Protein AF-0000000087668102 (afdb_homodimer)

pLDDT: mean 95.26, std 5.33, range [61.94, 98.94]

Structure (mmCIF, N/CA/C/O backbone):
data_AF-0000000087668102-model_v1
#
loop_
_entity.id
_entity.type
_entity.pdbx_description
1 polymer 'Myo-inositol 2-dehydrogenase'
#
loop_
_atom_site.group_PDB
_atom_site.id
_atom_site.type_symbol
_atom_site.label_atom_id
_atom_site.label_alt_id
_atom_site.label_comp_id
_atom_site.label_asym_id
_atom_site.label_entity_id
_atom_site.label_seq_id
_atom_site.pdbx_PDB_ins_code
_atom_site.Cartn_x
_atom_site.Cartn_y
_atom_site.Cartn_z
_atom_site.occupancy
_atom_site.B_iso_or_equiv
_atom_site.auth_seq_id
_atom_site.auth_comp_id
_atom_site.auth_asym_id
_atom_site.auth_atom_id
_atom_site.pdbx_PDB_model_num
ATOM 1 N N . MET A 1 1 ? -11.922 -42.969 -10.93 1 71.31 1 MET A N 1
ATOM 2 C CA . MET A 1 1 ? -11.094 -42.656 -12.102 1 71.31 1 MET A CA 1
ATOM 3 C C . MET A 1 1 ? -9.797 -43.438 -12.062 1 71.31 1 MET A C 1
ATOM 5 O O . MET A 1 1 ? -9.305 -43.812 -10.992 1 71.31 1 MET A O 1
ATOM 9 N N . LYS A 1 2 ? -9.305 -43.875 -13.234 1 85.81 2 LYS A N 1
ATOM 10 C CA . LYS A 1 2 ? -8.047 -44.594 -13.32 1 85.81 2 LYS A CA 1
ATOM 11 C C . LYS A 1 2 ? -6.875 -43.75 -12.852 1 85.81 2 LYS A C 1
ATOM 13 O O . LYS A 1 2 ? -6.961 -42.5 -12.859 1 85.81 2 LYS A O 1
ATOM 18 N N . ALA A 1 3 ? -5.895 -44.438 -12.312 1 94 3 ALA A N 1
ATOM 19 C CA . ALA A 1 3 ? -4.688 -43.719 -11.891 1 94 3 ALA A CA 1
ATOM 20 C C . ALA A 1 3 ? -4.051 -42.969 -13.055 1 94 3 ALA A C 1
ATOM 22 O O . ALA A 1 3 ? -3.902 -43.531 -14.148 1 94 3 ALA A O 1
ATOM 23 N N . LEU A 1 4 ? -3.76 -41.781 -12.836 1 97.88 4 LEU A N 1
ATOM 24 C CA . LEU A 1 4 ? -3.148 -40.969 -13.867 1 97.88 4 LEU A CA 1
ATOM 25 C C . LEU A 1 4 ? -1.654 -41.25 -13.977 1 97.88 4 LEU A C 1
ATOM 27 O O . LEU A 1 4 ? -0.958 -41.312 -12.961 1 97.88 4 LEU A O 1
ATOM 31 N N . GLY A 1 5 ? -1.2 -41.5 -15.188 1 98.75 5 GLY A N 1
ATOM 32 C CA . GLY A 1 5 ? 0.229 -41.531 -15.445 1 98.75 5 GLY A CA 1
ATOM 33 C C . GLY A 1 5 ? 0.84 -40.156 -15.641 1 98.75 5 GLY A C 1
ATOM 34 O O . GLY A 1 5 ? 0.391 -39.375 -16.5 1 98.75 5 GLY A O 1
ATOM 35 N N . ILE A 1 6 ? 1.955 -39.906 -14.914 1 98.88 6 ILE A N 1
ATOM 36 C CA . ILE A 1 6 ? 2.492 -38.531 -14.867 1 98.88 6 ILE A CA 1
ATOM 37 C C . ILE A 1 6 ? 3.828 -38.5 -15.602 1 98.88 6 ILE A C 1
ATOM 39 O O . ILE A 1 6 ? 4.688 -39.344 -15.406 1 98.88 6 ILE A O 1
ATOM 43 N N . GLY A 1 7 ? 3.932 -37.531 -16.453 1 98.88 7 GLY A N 1
ATOM 44 C CA . GLY A 1 7 ? 5.215 -37.094 -16.984 1 98.88 7 GLY A CA 1
ATOM 45 C C . GLY A 1 7 ? 5.66 -35.75 -16.438 1 98.88 7 GLY A C 1
ATOM 46 O O . GLY A 1 7 ? 4.84 -34.844 -16.266 1 98.88 7 GLY A O 1
ATOM 47 N N . LEU A 1 8 ? 6.957 -35.625 -16.109 1 98.88 8 LEU A N 1
ATOM 48 C CA . LEU A 1 8 ? 7.527 -34.375 -15.617 1 98.88 8 LEU A CA 1
ATOM 49 C C . LEU A 1 8 ? 8.703 -33.938 -16.484 1 98.88 8 LEU A C 1
ATOM 51 O O . LEU A 1 8 ? 9.633 -34.688 -16.719 1 98.88 8 LEU A O 1
ATOM 55 N N . ILE A 1 9 ? 8.57 -32.688 -17 1 98.81 9 ILE A N 1
ATOM 56 C CA . ILE A 1 9 ? 9.672 -32.125 -17.766 1 98.81 9 ILE A CA 1
ATOM 57 C C . ILE A 1 9 ? 10.297 -30.984 -16.969 1 98.81 9 ILE A C 1
ATOM 59 O O . ILE A 1 9 ? 9.68 -29.922 -16.781 1 98.81 9 ILE A O 1
ATOM 63 N N . GLY A 1 10 ? 11.547 -31.125 -16.578 1 98 10 GLY A N 1
ATOM 64 C CA . GLY A 1 10 ? 12.242 -30.141 -15.766 1 98 10 GLY A CA 1
ATOM 65 C C . GLY A 1 10 ? 12.164 -30.438 -14.281 1 98 10 GLY A C 1
ATOM 66 O O . GLY A 1 10 ? 11.102 -30.781 -13.766 1 98 10 GLY A O 1
ATOM 67 N N . THR A 1 11 ? 13.344 -30.344 -13.586 1 96.38 11 THR A N 1
ATOM 68 C CA . THR A 1 11 ? 13.383 -30.75 -12.188 1 96.38 11 THR A CA 1
ATOM 69 C C . THR A 1 11 ? 13.977 -29.641 -11.32 1 96.38 11 THR A C 1
ATOM 71 O O . THR A 1 11 ? 14.516 -29.906 -10.25 1 96.38 11 THR A O 1
ATOM 74 N N . GLY A 1 12 ? 13.953 -28.375 -11.828 1 94.69 12 GLY A N 1
ATOM 75 C CA . GLY A 1 12 ? 14.312 -27.266 -10.945 1 94.69 12 GLY A CA 1
ATOM 76 C C . GLY A 1 12 ? 13.406 -27.172 -9.727 1 94.69 12 GLY A C 1
ATOM 77 O O . GLY A 1 12 ? 12.82 -28.156 -9.297 1 94.69 12 GLY A O 1
ATOM 78 N N . TYR A 1 13 ? 13.406 -26.047 -9.156 1 93.5 13 TYR A N 1
ATOM 79 C CA . TYR A 1 13 ? 12.641 -25.828 -7.938 1 93.5 13 TYR A CA 1
ATOM 80 C C . TYR A 1 13 ? 11.18 -26.219 -8.141 1 93.5 13 TYR A C 1
ATOM 82 O O . TYR A 1 13 ? 10.625 -27.016 -7.363 1 93.5 13 TYR A O 1
ATOM 90 N N . MET A 1 14 ? 10.609 -25.688 -9.195 1 95.62 14 MET A N 1
ATOM 91 C CA . MET A 1 14 ? 9.195 -25.969 -9.414 1 95.62 14 MET A CA 1
ATOM 92 C C . MET A 1 14 ? 8.984 -27.422 -9.805 1 95.62 14 MET A C 1
ATOM 94 O O . MET A 1 14 ? 7.949 -28.016 -9.484 1 95.62 14 MET A O 1
ATOM 98 N N . GLY A 1 15 ? 9.922 -27.984 -10.531 1 97.5 15 GLY A N 1
ATOM 99 C CA . GLY A 1 15 ? 9.828 -29.422 -10.805 1 97.5 15 GLY A CA 1
ATOM 100 C C . GLY A 1 15 ? 9.734 -30.266 -9.555 1 97.5 15 GLY A C 1
ATOM 101 O O . GLY A 1 15 ? 8.93 -31.188 -9.484 1 97.5 15 GLY A O 1
ATOM 102 N N . LYS A 1 16 ? 10.562 -29.922 -8.602 1 97.38 16 LYS A N 1
ATOM 103 C CA . LYS A 1 16 ? 10.508 -30.609 -7.312 1 97.38 16 LYS A CA 1
ATOM 104 C C . LYS A 1 16 ? 9.156 -30.406 -6.637 1 97.38 16 LYS A C 1
ATOM 106 O O . LYS A 1 16 ? 8.586 -31.344 -6.074 1 97.38 16 LYS A O 1
ATOM 111 N N . CYS A 1 17 ? 8.664 -29.172 -6.688 1 97.56 17 CYS A N 1
ATOM 112 C CA . CYS A 1 17 ? 7.367 -28.875 -6.086 1 97.56 17 CYS A CA 1
ATOM 113 C C . CYS A 1 17 ? 6.262 -29.719 -6.727 1 97.56 17 CYS A C 1
ATOM 115 O O . CYS A 1 17 ? 5.398 -30.25 -6.027 1 97.56 17 CYS A O 1
ATOM 117 N N . HIS A 1 18 ? 6.289 -29.844 -8.055 1 98.62 18 HIS A N 1
ATOM 118 C CA . HIS A 1 18 ? 5.305 -30.672 -8.742 1 98.62 18 HIS A CA 1
ATOM 119 C C . HIS A 1 18 ? 5.426 -32.125 -8.328 1 98.62 18 HIS A C 1
ATOM 121 O O . HIS A 1 18 ? 4.422 -32.812 -8.07 1 98.62 18 HIS A O 1
ATOM 127 N N . ALA A 1 19 ? 6.656 -32.625 -8.273 1 98.5 19 ALA A N 1
ATOM 128 C CA . ALA A 1 19 ? 6.883 -34 -7.867 1 98.5 19 ALA A CA 1
ATOM 129 C C . ALA A 1 19 ? 6.355 -34.25 -6.461 1 98.5 19 ALA A C 1
ATOM 131 O O . ALA A 1 19 ? 5.707 -35.281 -6.203 1 98.5 19 ALA A O 1
ATOM 132 N N . LEU A 1 20 ? 6.633 -33.312 -5.574 1 97.94 20 LEU A N 1
ATOM 133 C CA . LEU A 1 20 ? 6.125 -33.406 -4.211 1 97.94 20 LEU A CA 1
ATOM 134 C C . LEU A 1 20 ? 4.602 -33.469 -4.195 1 97.94 20 LEU A C 1
ATOM 136 O O . LEU A 1 20 ? 4.016 -34.281 -3.467 1 97.94 20 LEU A O 1
ATOM 140 N N . ALA A 1 21 ? 4.016 -32.688 -4.992 1 98.69 21 ALA A N 1
ATOM 141 C CA . ALA A 1 21 ? 2.557 -32.625 -5.043 1 98.69 21 ALA A CA 1
ATOM 142 C C . ALA A 1 21 ? 1.972 -33.938 -5.547 1 98.69 21 ALA A C 1
ATOM 144 O O . ALA A 1 21 ? 1.044 -34.469 -4.945 1 98.69 21 ALA A O 1
ATOM 145 N N . TRP A 1 22 ? 2.523 -34.5 -6.594 1 98.62 22 TRP A N 1
ATOM 146 C CA . TRP A 1 22 ? 2.041 -35.75 -7.164 1 98.62 22 TRP A CA 1
ATOM 147 C C . TRP A 1 22 ? 2.193 -36.906 -6.172 1 98.62 22 TRP A C 1
ATOM 149 O O . TRP A 1 22 ? 1.332 -37.781 -6.09 1 98.62 22 TRP A O 1
ATOM 159 N N . ASN A 1 23 ? 3.266 -36.875 -5.441 1 98.25 23 ASN A N 1
ATOM 160 C CA . ASN A 1 23 ? 3.525 -37.906 -4.465 1 98.25 23 ASN A CA 1
ATOM 161 C C . ASN A 1 23 ? 2.598 -37.812 -3.258 1 98.25 23 ASN A C 1
ATOM 163 O O . ASN A 1 23 ? 2.248 -38.812 -2.641 1 98.25 23 ASN A O 1
ATOM 167 N N . ALA A 1 24 ? 2.176 -36.594 -3 1 98.31 24 ALA A N 1
ATOM 168 C CA . ALA A 1 24 ? 1.516 -36.375 -1.72 1 98.31 24 ALA A CA 1
ATOM 169 C C . ALA A 1 24 ? -0.001 -36.312 -1.884 1 98.31 24 ALA A C 1
ATOM 171 O O . ALA A 1 24 ? -0.741 -36.5 -0.91 1 98.31 24 ALA A O 1
ATOM 172 N N . VAL A 1 25 ? -0.508 -36.094 -3.074 1 98.5 25 VAL A N 1
ATOM 173 C CA . VAL A 1 25 ? -1.904 -35.75 -3.291 1 98.5 25 VAL A CA 1
ATOM 174 C C . VAL A 1 25 ? -2.816 -36.844 -2.764 1 98.5 25 VAL A C 1
ATOM 176 O O . VAL A 1 25 ? -3.822 -36.562 -2.105 1 98.5 25 VAL A O 1
ATOM 179 N N . LYS A 1 26 ? -2.518 -38.094 -2.971 1 97.94 26 LYS A N 1
ATOM 180 C CA . LYS A 1 26 ? -3.332 -39.188 -2.459 1 97.94 26 LYS A CA 1
ATOM 181 C C . LYS A 1 26 ? -3.301 -39.25 -0.935 1 97.94 26 LYS A C 1
ATOM 183 O O . LYS A 1 26 ? -4.336 -39.438 -0.292 1 97.94 26 LYS A O 1
ATOM 188 N N . THR A 1 27 ? -2.148 -39.094 -0.408 1 97.69 27 THR A N 1
ATOM 189 C CA . THR A 1 27 ? -1.992 -39.156 1.041 1 97.69 27 THR A CA 1
ATOM 190 C C . THR A 1 27 ? -2.805 -38.062 1.717 1 97.69 27 THR A C 1
ATOM 192 O O . THR A 1 27 ? -3.426 -38.281 2.758 1 97.69 27 THR A O 1
ATOM 195 N N . VAL A 1 28 ? -2.859 -36.875 1.182 1 97.62 28 VAL A N 1
ATOM 196 C CA . VAL A 1 28 ? -3.504 -35.719 1.783 1 97.62 28 VAL A CA 1
ATOM 197 C C . VAL A 1 28 ? -5.02 -35.812 1.626 1 97.62 28 VAL A C 1
ATOM 199 O O . VAL A 1 28 ? -5.762 -35.625 2.592 1 97.62 28 VAL A O 1
ATOM 202 N N . PHE A 1 29 ? -5.465 -36.156 0.491 1 97.12 29 PHE A N 1
ATOM 203 C CA . PHE A 1 29 ? -6.895 -36.062 0.217 1 97.12 29 PHE A CA 1
ATOM 204 C C . PHE A 1 29 ? -7.582 -37.406 0.347 1 97.12 29 PHE A C 1
ATOM 206 O O . PHE A 1 29 ? -8.766 -37.469 0.678 1 97.12 29 PHE A O 1
ATOM 213 N N . GLY A 1 30 ? -6.926 -38.5 -0.036 1 94.81 30 GLY A N 1
ATOM 214 C CA . GLY A 1 30 ? -7.418 -39.844 0.181 1 94.81 30 GLY A CA 1
ATOM 215 C C . GLY A 1 30 ? -8.43 -40.281 -0.863 1 94.81 30 GLY A C 1
ATOM 216 O O . GLY A 1 30 ? -8.633 -41.5 -1.066 1 94.81 30 GLY A O 1
ATOM 217 N N . ASP A 1 31 ? -9.07 -39.406 -1.514 1 92.88 31 ASP A N 1
ATOM 218 C CA . ASP A 1 31 ? -10.172 -39.75 -2.398 1 92.88 31 ASP A CA 1
ATOM 219 C C . ASP A 1 31 ? -9.734 -39.75 -3.861 1 92.88 31 ASP A C 1
ATOM 221 O O . ASP A 1 31 ? -10.562 -39.594 -4.762 1 92.88 31 ASP A O 1
ATOM 225 N N . VAL A 1 32 ? -8.43 -39.812 -4.113 1 94.5 32 VAL A N 1
ATOM 226 C CA . VAL A 1 32 ? -7.879 -39.906 -5.461 1 94.5 32 VAL A CA 1
ATOM 227 C C . VAL A 1 32 ? -6.992 -41.156 -5.586 1 94.5 32 VAL A C 1
ATOM 229 O O . VAL A 1 32 ? -6.457 -41.625 -4.586 1 94.5 32 VAL A O 1
ATOM 232 N N . GLU A 1 33 ? -6.949 -41.656 -6.773 1 96.31 33 GLU A N 1
ATOM 233 C CA . GLU A 1 33 ? -5.98 -42.719 -6.992 1 96.31 33 GLU A CA 1
ATOM 234 C C . GLU A 1 33 ? -4.551 -42.188 -6.98 1 96.31 33 GLU A C 1
ATOM 236 O O . GLU A 1 33 ? -4.301 -41.062 -7.418 1 96.31 33 GLU A O 1
ATOM 241 N N . ARG A 1 34 ? -3.73 -42.969 -6.445 1 96.94 34 ARG A N 1
ATOM 242 C CA . ARG A 1 34 ? -2.33 -42.562 -6.445 1 96.94 34 ARG A CA 1
ATOM 243 C C . ARG A 1 34 ? -1.804 -42.406 -7.867 1 96.94 34 ARG A C 1
ATOM 245 O O . ARG A 1 34 ? -1.849 -43.344 -8.664 1 96.94 34 ARG A O 1
ATOM 252 N N . PRO A 1 35 ? -1.347 -41.25 -8.172 1 98.12 35 PRO A N 1
ATOM 253 C CA . PRO A 1 35 ? -0.756 -41.094 -9.5 1 98.12 35 PRO A CA 1
ATOM 254 C C . PRO A 1 35 ? 0.485 -41.938 -9.711 1 98.12 35 PRO A C 1
ATOM 256 O O . PRO A 1 35 ? 1.243 -42.188 -8.773 1 98.12 35 PRO A O 1
ATOM 259 N N . LYS A 1 36 ? 0.627 -42.438 -10.891 1 98.31 36 LYS A N 1
ATOM 260 C CA . LYS A 1 36 ? 1.835 -43.156 -11.25 1 98.31 36 LYS A CA 1
ATOM 261 C C . LYS A 1 36 ? 2.877 -42.25 -11.875 1 98.31 36 LYS A C 1
ATOM 263 O O . LYS A 1 36 ? 2.645 -41.656 -12.938 1 98.31 36 LYS A O 1
ATOM 268 N N . LEU A 1 37 ? 3.99 -42.062 -11.211 1 98.69 37 LEU A N 1
ATOM 269 C CA . LEU A 1 37 ? 5.078 -41.25 -11.758 1 98.69 37 LEU A CA 1
ATOM 270 C C . LEU A 1 37 ? 5.855 -42.031 -12.812 1 98.69 37 LEU A C 1
ATOM 272 O O . LEU A 1 37 ? 6.766 -42.812 -12.477 1 98.69 37 LEU A O 1
ATOM 276 N N . VAL A 1 38 ? 5.543 -41.812 -14.047 1 98.75 38 VAL A N 1
ATOM 277 C CA . VAL A 1 38 ? 5.891 -42.75 -15.133 1 98.75 38 VAL A CA 1
ATOM 278 C C . VAL A 1 38 ? 7.23 -42.344 -15.742 1 98.75 38 VAL A C 1
ATOM 280 O O . VAL A 1 38 ? 8.148 -43.156 -15.828 1 98.75 38 VAL A O 1
ATOM 283 N N . HIS A 1 39 ? 7.293 -41.094 -16.156 1 98.69 39 HIS A N 1
ATOM 284 C CA . HIS A 1 39 ? 8.398 -40.719 -17.016 1 98.69 39 HIS A CA 1
ATOM 285 C C . HIS A 1 39 ? 8.891 -39.312 -16.688 1 98.69 39 HIS A C 1
ATOM 287 O O . HIS A 1 39 ? 8.094 -38.375 -16.609 1 98.69 39 HIS A O 1
ATOM 293 N N . LEU A 1 40 ? 10.242 -39.125 -16.438 1 98.81 40 LEU A N 1
ATOM 294 C CA . LEU A 1 40 ? 10.859 -37.844 -16.141 1 98.81 40 LEU A CA 1
ATOM 295 C C . LEU A 1 40 ? 11.891 -37.469 -17.203 1 98.81 40 LEU A C 1
ATOM 297 O O . LEU A 1 40 ? 12.68 -38.312 -17.625 1 98.81 40 LEU A O 1
ATOM 301 N N . ALA A 1 41 ? 11.781 -36.25 -17.688 1 98.75 41 ALA A N 1
ATOM 302 C CA . ALA A 1 41 ? 12.727 -35.75 -18.688 1 98.75 41 ALA A CA 1
ATOM 303 C C . ALA A 1 41 ? 13.539 -34.594 -18.156 1 98.75 41 ALA A C 1
ATOM 305 O O . ALA A 1 41 ? 13.008 -33.719 -17.469 1 98.75 41 ALA A O 1
ATOM 306 N N . GLU A 1 42 ? 14.82 -34.562 -18.453 1 97.5 42 GLU A N 1
ATOM 307 C CA . GLU A 1 42 ? 15.766 -33.5 -18.156 1 97.5 42 GLU A CA 1
ATOM 308 C C . GLU A 1 42 ? 16.734 -33.281 -19.328 1 97.5 42 GLU A C 1
ATOM 310 O O . GLU A 1 42 ? 16.781 -34.094 -20.25 1 97.5 42 GLU A O 1
ATOM 315 N N . ALA A 1 43 ? 17.438 -32.156 -19.219 1 93.38 43 ALA A N 1
ATOM 316 C CA . ALA A 1 43 ? 18.312 -31.75 -20.312 1 93.38 43 ALA A CA 1
ATOM 317 C C . ALA A 1 43 ? 19.406 -32.781 -20.578 1 93.38 43 ALA A C 1
ATOM 319 O O . ALA A 1 43 ? 19.891 -32.938 -21.703 1 93.38 43 ALA A O 1
ATOM 320 N N . ASN A 1 44 ? 19.828 -33.5 -19.547 1 94.12 44 ASN A N 1
ATOM 321 C CA . ASN A 1 44 ? 20.812 -34.531 -19.766 1 94.12 44 ASN A CA 1
ATOM 322 C C . ASN A 1 44 ? 20.438 -35.812 -19.031 1 94.12 44 ASN A C 1
ATOM 324 O O . ASN A 1 44 ? 19.75 -35.781 -18 1 94.12 44 ASN A O 1
ATOM 328 N N . ALA A 1 45 ? 20.984 -36.969 -19.516 1 96.06 45 ALA A N 1
ATOM 329 C CA . ALA A 1 45 ? 20.547 -38.312 -19.125 1 96.06 45 ALA A CA 1
ATOM 330 C C . ALA A 1 45 ? 20.922 -38.594 -17.672 1 96.06 45 ALA A C 1
ATOM 332 O O . ALA A 1 45 ? 20.141 -39.219 -16.938 1 96.06 45 ALA A O 1
ATOM 333 N N . GLU A 1 46 ? 22.047 -38.125 -17.312 1 97.44 46 GLU A N 1
ATOM 334 C CA . GLU A 1 46 ? 22.5 -38.406 -15.953 1 97.44 46 GLU A CA 1
ATOM 335 C C . GLU A 1 46 ? 21.625 -37.688 -14.93 1 97.44 46 GLU A C 1
ATOM 337 O O . GLU A 1 46 ? 21.203 -38.312 -13.938 1 97.44 46 GLU A O 1
ATOM 342 N N . LEU A 1 47 ? 21.406 -36.438 -15.227 1 97.25 47 LEU A N 1
ATOM 343 C CA . LEU A 1 47 ? 20.547 -35.688 -14.344 1 97.25 47 LEU A CA 1
ATOM 344 C C . LEU A 1 47 ? 19.125 -36.25 -14.32 1 97.25 47 LEU A C 1
ATOM 346 O O . LEU A 1 47 ? 18.5 -36.344 -13.258 1 97.25 47 LEU A O 1
ATOM 350 N N . ALA A 1 48 ? 18.625 -36.656 -15.438 1 98.12 48 ALA A N 1
ATOM 351 C CA . ALA A 1 48 ? 17.297 -37.25 -15.531 1 98.12 48 ALA A CA 1
ATOM 352 C C . ALA A 1 48 ? 17.188 -38.5 -14.656 1 98.12 48 ALA A C 1
ATOM 354 O O . ALA A 1 48 ? 16.219 -38.656 -13.914 1 98.12 48 ALA A O 1
ATOM 355 N N . GLN A 1 49 ? 18.188 -39.312 -14.734 1 98.06 49 GLN A N 1
ATOM 356 C CA . GLN A 1 49 ? 18.188 -40.562 -13.961 1 98.06 49 GLN A CA 1
ATOM 357 C C . GLN A 1 49 ? 18.234 -40.281 -12.461 1 98.06 49 GLN A C 1
ATOM 359 O O . GLN A 1 49 ? 17.516 -40.875 -11.68 1 98.06 49 GLN A O 1
ATOM 364 N N . SER A 1 50 ? 19.094 -39.406 -12.117 1 98.19 50 SER A N 1
ATOM 365 C CA . SER A 1 50 ? 19.25 -39.062 -10.711 1 98.19 50 SER A CA 1
ATOM 366 C C . SER A 1 50 ? 17.938 -38.5 -10.141 1 98.19 50 SER A C 1
ATOM 368 O O . SER A 1 50 ? 17.484 -38.906 -9.078 1 98.19 50 SER A O 1
ATOM 370 N N . ARG A 1 51 ? 17.359 -37.531 -10.867 1 98.25 51 ARG A N 1
ATOM 371 C CA . ARG A 1 51 ? 16.141 -36.875 -10.391 1 98.25 51 ARG A CA 1
ATOM 372 C C . ARG A 1 51 ? 14.961 -37.844 -10.406 1 98.25 51 ARG A C 1
ATOM 374 O O . ARG A 1 51 ? 14.094 -37.781 -9.539 1 98.25 51 ARG A O 1
ATOM 381 N N . ALA A 1 52 ? 14.914 -38.688 -11.398 1 98.44 52 ALA A N 1
ATOM 382 C CA . ALA A 1 52 ? 13.859 -39.688 -11.438 1 98.44 52 ALA A CA 1
ATOM 383 C C . ALA A 1 52 ? 13.898 -40.594 -10.195 1 98.44 52 ALA A C 1
ATOM 385 O O . ALA A 1 52 ? 12.852 -40.875 -9.609 1 98.44 52 ALA A O 1
ATOM 386 N N . SER A 1 53 ? 15.07 -41 -9.867 1 98.19 53 SER A N 1
ATOM 387 C CA . SER A 1 53 ? 15.242 -41.812 -8.664 1 98.19 53 SER A CA 1
ATOM 388 C C . SER A 1 53 ? 14.812 -41.031 -7.414 1 98.19 53 SER A C 1
ATOM 390 O O . SER A 1 53 ? 14.086 -41.562 -6.57 1 98.19 53 SER A O 1
ATOM 392 N N . GLU A 1 54 ? 15.227 -39.812 -7.324 1 98 54 GLU A N 1
ATOM 393 C CA . GLU A 1 54 ? 14.914 -38.969 -6.168 1 98 54 GLU A CA 1
ATOM 394 C C . GLU A 1 54 ? 13.406 -38.75 -6.043 1 98 54 GLU A C 1
ATOM 396 O O . GLU A 1 54 ? 12.867 -38.75 -4.938 1 98 54 GLU A O 1
ATOM 401 N N . PHE A 1 55 ? 12.781 -38.5 -7.203 1 98.25 55 PHE A N 1
ATOM 402 C CA . PHE A 1 55 ? 11.391 -38.062 -7.191 1 98.25 55 PHE A CA 1
ATOM 403 C C . PHE A 1 55 ? 10.453 -39.25 -7.273 1 98.25 55 PHE A C 1
ATOM 405 O O . PHE A 1 55 ? 9.258 -39.125 -7 1 98.25 55 PHE A O 1
ATOM 412 N N . GLY A 1 56 ? 10.914 -40.438 -7.664 1 98.06 56 GLY A N 1
ATOM 413 C CA . GLY A 1 56 ? 10.117 -41.656 -7.684 1 98.06 56 GLY A CA 1
ATOM 414 C C . GLY A 1 56 ? 9.492 -41.938 -9.039 1 98.06 56 GLY A C 1
ATOM 415 O O . GLY A 1 56 ? 8.43 -42.562 -9.117 1 98.06 56 GLY A O 1
ATOM 416 N N . PHE A 1 57 ? 10.18 -41.5 -10.125 1 98.75 57 PHE A N 1
ATOM 417 C CA . PHE A 1 57 ? 9.672 -41.781 -11.461 1 98.75 57 PHE A CA 1
ATOM 418 C C . PHE A 1 57 ? 10.219 -43.125 -11.984 1 98.75 57 PHE A C 1
ATOM 420 O O . PHE A 1 57 ? 11.359 -43.469 -11.695 1 98.75 57 PHE A O 1
ATOM 427 N N . GLU A 1 58 ? 9.469 -43.812 -12.797 1 98.44 58 GLU A N 1
ATOM 428 C CA . GLU A 1 58 ? 9.805 -45.156 -13.289 1 98.44 58 GLU A CA 1
ATOM 429 C C . GLU A 1 58 ? 10.844 -45.094 -14.406 1 98.44 58 GLU A C 1
ATOM 431 O O . GLU A 1 58 ? 11.672 -46 -14.539 1 98.44 58 GLU A O 1
ATOM 436 N N . LYS A 1 59 ? 10.688 -44.094 -15.258 1 98.5 59 LYS A N 1
ATOM 437 C CA . LYS A 1 59 ? 11.555 -43.906 -16.422 1 98.5 59 LYS A CA 1
ATOM 438 C C . LYS A 1 59 ? 12.195 -42.531 -16.438 1 98.5 59 LYS A C 1
ATOM 440 O O . LYS A 1 59 ? 11.656 -41.594 -15.852 1 98.5 59 LYS A O 1
ATOM 445 N N . ALA A 1 60 ? 13.344 -42.5 -17.047 1 98.56 60 ALA A N 1
ATOM 446 C CA . ALA A 1 60 ? 14.07 -41.25 -17.219 1 98.56 60 ALA A CA 1
ATOM 447 C C . ALA A 1 60 ? 14.586 -41.094 -18.641 1 98.56 60 ALA A C 1
ATOM 449 O O . ALA A 1 60 ? 14.969 -42.094 -19.281 1 98.56 60 ALA A O 1
ATOM 450 N N . THR A 1 61 ? 14.578 -39.906 -19.141 1 98.5 61 THR A N 1
ATOM 451 C CA . THR A 1 61 ? 15.062 -39.656 -20.5 1 98.5 61 THR A CA 1
ATOM 452 C C . THR A 1 61 ? 15.656 -38.281 -20.625 1 98.5 61 THR A C 1
ATOM 454 O O . THR A 1 61 ? 15.359 -37.375 -19.828 1 98.5 61 THR A O 1
ATOM 457 N N . SER A 1 62 ? 16.516 -38.094 -21.562 1 98.12 62 SER A N 1
ATOM 458 C CA . SER A 1 62 ? 17.047 -36.781 -21.891 1 98.12 62 SER A CA 1
ATOM 459 C C . SER A 1 62 ? 16.312 -36.156 -23.062 1 98.12 62 SER A C 1
ATOM 461 O O . SER A 1 62 ? 16.688 -35.094 -23.547 1 98.12 62 SER A O 1
ATOM 463 N N . ASP A 1 63 ? 15.305 -36.844 -23.516 1 98.06 63 ASP A N 1
ATOM 464 C CA . ASP A 1 63 ? 14.477 -36.375 -24.625 1 98.06 63 ASP A CA 1
ATOM 465 C C . ASP A 1 63 ? 13.008 -36.312 -24.234 1 98.06 63 ASP A C 1
ATOM 467 O O . ASP A 1 63 ? 12.312 -37.344 -24.25 1 98.06 63 ASP A O 1
ATOM 471 N N . TRP A 1 64 ? 12.578 -35.062 -23.984 1 98.44 64 TRP A N 1
ATOM 472 C CA . TRP A 1 64 ? 11.219 -34.875 -23.484 1 98.44 64 TRP A CA 1
ATOM 473 C C . TRP A 1 64 ? 10.195 -35.375 -24.5 1 98.44 64 TRP A C 1
ATOM 475 O O . TRP A 1 64 ? 9.055 -35.688 -24.141 1 98.44 64 TRP A O 1
ATOM 485 N N . ARG A 1 65 ? 10.5 -35.5 -25.766 1 98.56 65 ARG A N 1
ATOM 486 C CA . ARG A 1 65 ? 9.578 -36.031 -26.781 1 98.56 65 ARG A CA 1
ATOM 487 C C . ARG A 1 65 ? 9.25 -37.5 -26.516 1 98.56 65 ARG A C 1
ATOM 489 O O . ARG A 1 65 ? 8.133 -37.938 -26.797 1 98.56 65 ARG A O 1
ATOM 496 N N . GLN A 1 66 ? 10.227 -38.156 -26.016 1 98.5 66 GLN A N 1
ATOM 497 C CA . GLN A 1 66 ? 9.992 -39.562 -25.641 1 98.5 66 GLN A CA 1
ATOM 498 C C . GLN A 1 66 ? 8.977 -39.656 -24.516 1 98.5 66 GLN A C 1
ATOM 500 O O . GLN A 1 66 ? 8.141 -40.562 -24.5 1 98.5 66 GLN A O 1
ATOM 505 N N . LEU A 1 67 ? 9.117 -38.781 -23.578 1 98.56 67 LEU A N 1
ATOM 506 C CA . LEU A 1 67 ? 8.156 -38.719 -22.469 1 98.56 67 LEU A CA 1
ATOM 507 C C . LEU A 1 67 ? 6.75 -38.469 -23 1 98.56 67 LEU A C 1
ATOM 509 O O . LEU A 1 67 ? 5.793 -39.125 -22.578 1 98.56 67 LEU A O 1
ATOM 513 N N . ILE A 1 68 ? 6.543 -37.562 -23.922 1 98.69 68 ILE A N 1
ATOM 514 C CA . ILE A 1 68 ? 5.242 -37.188 -24.469 1 98.69 68 ILE A CA 1
ATOM 515 C C . ILE A 1 68 ? 4.664 -38.344 -25.266 1 98.69 68 ILE A C 1
ATOM 517 O O . ILE A 1 68 ? 3.457 -38.594 -25.234 1 98.69 68 ILE A O 1
ATOM 521 N N . ALA A 1 69 ? 5.539 -39.125 -25.906 1 98.38 69 ALA A N 1
ATOM 522 C CA . ALA A 1 69 ? 5.105 -40.219 -26.75 1 98.38 69 ALA A CA 1
ATOM 523 C C . ALA A 1 69 ? 4.75 -41.438 -25.906 1 98.38 69 ALA A C 1
ATOM 525 O O . ALA A 1 69 ? 4.148 -42.406 -26.406 1 98.38 69 ALA A O 1
ATOM 526 N N . ASP A 1 70 ? 5.156 -41.438 -24.672 1 98.5 70 ASP A N 1
ATOM 527 C CA . ASP A 1 70 ? 4.914 -42.562 -23.797 1 98.5 70 ASP A CA 1
ATOM 528 C C . ASP A 1 70 ? 3.418 -42.781 -23.562 1 98.5 70 ASP A C 1
ATOM 530 O O . ASP A 1 70 ? 2.744 -41.906 -23.016 1 98.5 70 ASP A O 1
ATOM 534 N N . PRO A 1 71 ? 2.863 -43.938 -23.922 1 98 71 PRO A N 1
ATOM 535 C CA . PRO A 1 71 ? 1.42 -44.156 -23.812 1 98 71 PRO A CA 1
ATOM 536 C C . PRO A 1 71 ? 0.944 -44.25 -22.359 1 98 71 PRO A C 1
ATOM 538 O O . PRO A 1 71 ? -0.255 -44.125 -22.094 1 98 71 PRO A O 1
ATOM 541 N N . ASP A 1 72 ? 1.887 -44.406 -21.422 1 98.19 72 ASP A N 1
ATOM 542 C CA . ASP A 1 72 ? 1.51 -44.531 -20.016 1 98.19 72 ASP A CA 1
ATOM 543 C C . ASP A 1 72 ? 1.395 -43.156 -19.344 1 98.19 72 ASP A C 1
ATOM 545 O O . ASP A 1 72 ? 0.978 -43.062 -18.188 1 98.19 72 ASP A O 1
ATOM 549 N N . VAL A 1 73 ? 1.733 -42.094 -20.094 1 98.75 73 VAL A N 1
ATOM 550 C CA . VAL A 1 73 ? 1.646 -40.75 -19.578 1 98.75 73 VAL A CA 1
ATOM 551 C C . VAL A 1 73 ? 0.305 -40.125 -19.953 1 98.75 73 VAL A C 1
ATOM 553 O O . VAL A 1 73 ? -0.054 -40.094 -21.141 1 98.75 73 VAL A O 1
ATOM 556 N N . ASP A 1 74 ? -0.405 -39.656 -18.922 1 98.62 74 ASP A N 1
ATOM 557 C CA . ASP A 1 74 ? -1.688 -38.969 -19.141 1 98.62 74 ASP A CA 1
ATOM 558 C C . ASP A 1 74 ? -1.56 -37.469 -18.984 1 98.62 74 ASP A C 1
ATOM 560 O O . ASP A 1 74 ? -2.301 -36.719 -19.609 1 98.62 74 ASP A O 1
ATOM 564 N N . VAL A 1 75 ? -0.729 -37.031 -18.078 1 98.81 75 VAL A N 1
ATOM 565 C CA . VAL A 1 75 ? -0.544 -35.625 -17.734 1 98.81 75 VAL A CA 1
ATOM 566 C C . VAL A 1 75 ? 0.934 -35.281 -17.844 1 98.81 75 VAL A C 1
ATOM 568 O O . VAL A 1 75 ? 1.802 -36 -17.375 1 98.81 75 VAL A O 1
ATOM 571 N N . VAL A 1 76 ? 1.207 -34.156 -18.438 1 98.94 76 VAL A N 1
ATOM 572 C CA . VAL A 1 76 ? 2.578 -33.656 -18.516 1 98.94 76 VAL A CA 1
ATOM 573 C C . VAL A 1 76 ? 2.725 -32.375 -17.672 1 98.94 76 VAL A C 1
ATOM 575 O O . VAL A 1 76 ? 2.055 -31.391 -17.938 1 98.94 76 VAL A O 1
ATOM 578 N N . SER A 1 77 ? 3.57 -32.469 -16.641 1 98.75 77 SER A N 1
ATOM 579 C CA . SER A 1 77 ? 4.027 -31.312 -15.891 1 98.75 77 SER A CA 1
ATOM 580 C C . SER A 1 77 ? 5.184 -30.609 -16.609 1 98.75 77 SER A C 1
ATOM 582 O O . SER A 1 77 ? 6.25 -31.203 -16.797 1 98.75 77 SER A O 1
ATOM 584 N N . VAL A 1 78 ? 4.926 -29.375 -16.953 1 98.75 78 VAL A N 1
ATOM 585 C CA . VAL A 1 78 ? 5.961 -28.594 -17.625 1 98.75 78 VAL A CA 1
ATOM 586 C C . VAL A 1 78 ? 6.5 -27.531 -16.656 1 98.75 78 VAL A C 1
ATOM 588 O O . VAL A 1 78 ? 5.832 -26.531 -16.375 1 98.75 78 VAL A O 1
ATOM 591 N N . THR A 1 79 ? 7.758 -27.719 -16.156 1 98 79 THR A N 1
ATOM 592 C CA . THR A 1 79 ? 8.359 -26.828 -15.172 1 98 79 THR A CA 1
ATOM 593 C C . THR A 1 79 ? 9.719 -26.328 -15.656 1 98 79 THR A C 1
ATOM 595 O O . THR A 1 79 ? 10.633 -26.125 -14.852 1 98 79 THR A O 1
ATOM 598 N N . THR A 1 80 ? 9.891 -26.234 -16.969 1 95.94 80 THR A N 1
ATOM 599 C CA . THR A 1 80 ? 11.117 -25.781 -17.609 1 95.94 80 THR A CA 1
ATOM 600 C C . THR A 1 80 ? 11.195 -24.25 -17.625 1 95.94 80 THR A C 1
ATOM 602 O O . THR A 1 80 ? 10.242 -23.578 -17.219 1 95.94 80 THR A O 1
ATOM 605 N N . PRO A 1 81 ? 12.367 -23.719 -17.984 1 90.88 81 PRO A N 1
ATOM 606 C CA . PRO A 1 81 ? 12.406 -22.266 -18.219 1 90.88 81 PRO A CA 1
ATOM 607 C C . PRO A 1 81 ? 11.336 -21.812 -19.203 1 90.88 81 PRO A C 1
ATOM 609 O O . PRO A 1 81 ? 10.914 -22.578 -20.078 1 90.88 81 PRO A O 1
ATOM 612 N N . ASN A 1 82 ? 10.992 -20.594 -19.141 1 88.81 82 ASN A N 1
ATOM 613 C CA . ASN A 1 82 ? 9.82 -20.016 -19.797 1 88.81 82 ASN A CA 1
ATOM 614 C C . ASN A 1 82 ? 9.891 -20.203 -21.312 1 88.81 82 ASN A C 1
ATOM 616 O O . ASN A 1 82 ? 8.867 -20.422 -21.969 1 88.81 82 ASN A O 1
ATOM 620 N N . GLN A 1 83 ? 11.062 -20.125 -21.812 1 89.62 83 GLN A N 1
ATOM 621 C CA . GLN A 1 83 ? 11.227 -20.125 -23.266 1 89.62 83 GLN A CA 1
ATOM 622 C C . GLN A 1 83 ? 10.812 -21.469 -23.859 1 89.62 83 GLN A C 1
ATOM 624 O O . GLN A 1 83 ? 10.539 -21.562 -25.062 1 89.62 83 GLN A O 1
ATOM 629 N N . PHE A 1 84 ? 10.68 -22.547 -23.031 1 94.81 84 PHE A N 1
ATOM 630 C CA . PHE A 1 84 ? 10.406 -23.891 -23.547 1 94.81 84 PHE A CA 1
ATOM 631 C C . PHE A 1 84 ? 8.945 -24.266 -23.328 1 94.81 84 PHE A C 1
ATOM 633 O O . PHE A 1 84 ? 8.484 -25.297 -23.797 1 94.81 84 PHE A O 1
ATOM 640 N N . HIS A 1 85 ? 8.203 -23.453 -22.625 1 96.94 85 HIS A N 1
ATOM 641 C CA . HIS A 1 85 ? 6.836 -23.766 -22.234 1 96.94 85 HIS A CA 1
ATOM 642 C C . HIS A 1 85 ? 5.965 -24.062 -23.453 1 96.94 85 HIS A C 1
ATOM 644 O O . HIS A 1 85 ? 5.309 -25.109 -23.516 1 96.94 85 HIS A O 1
ATOM 650 N N . ALA A 1 86 ? 6.023 -23.172 -24.391 1 97.56 86 ALA A N 1
ATOM 651 C CA . ALA A 1 86 ? 5.098 -23.25 -25.531 1 97.56 86 ALA A CA 1
ATOM 652 C C . ALA A 1 86 ? 5.312 -24.531 -26.328 1 97.56 86 ALA A C 1
ATOM 654 O O . ALA A 1 86 ? 4.371 -25.297 -26.547 1 97.56 86 ALA A O 1
ATOM 655 N N . GLU A 1 87 ? 6.543 -24.75 -26.656 1 98.06 87 GLU A N 1
ATOM 656 C CA . GLU A 1 87 ? 6.863 -25.922 -27.469 1 98.06 87 GLU A CA 1
ATOM 657 C C . GLU A 1 87 ? 6.441 -27.219 -26.781 1 98.06 87 GLU A C 1
ATOM 659 O O . GLU A 1 87 ? 5.805 -28.078 -27.391 1 98.06 87 GLU A O 1
ATOM 664 N N . MET A 1 88 ? 6.707 -27.328 -25.594 1 98.62 88 MET A N 1
ATOM 665 C CA . MET A 1 88 ? 6.488 -28.562 -24.844 1 98.62 88 MET A CA 1
ATOM 666 C C . MET A 1 88 ? 5.008 -28.75 -24.516 1 98.62 88 MET A C 1
ATOM 668 O O . MET A 1 88 ? 4.469 -29.844 -24.672 1 98.62 88 MET A O 1
ATOM 672 N N . ALA A 1 89 ? 4.379 -27.703 -24.062 1 98.81 89 ALA A N 1
ATOM 673 C CA . ALA A 1 89 ? 2.955 -27.781 -23.734 1 98.81 89 ALA A CA 1
ATOM 674 C C . ALA A 1 89 ? 2.133 -28.109 -24.984 1 98.81 89 ALA A C 1
ATOM 676 O O . ALA A 1 89 ? 1.23 -28.953 -24.922 1 98.81 89 ALA A O 1
ATOM 677 N N . ILE A 1 90 ? 2.428 -27.469 -26.109 1 98.69 90 ILE A N 1
ATOM 678 C CA . ILE A 1 90 ? 1.702 -27.688 -27.344 1 98.69 90 ILE A CA 1
ATOM 679 C C . ILE A 1 90 ? 1.904 -29.141 -27.797 1 98.69 90 ILE A C 1
ATOM 681 O O . ILE A 1 90 ? 0.944 -29.828 -28.172 1 98.69 90 ILE A O 1
ATOM 685 N N . ALA A 1 91 ? 3.156 -29.594 -27.734 1 98.81 91 ALA A N 1
ATOM 686 C CA . ALA A 1 91 ? 3.457 -30.969 -28.125 1 98.81 91 ALA A CA 1
ATOM 687 C C . ALA A 1 91 ? 2.67 -31.953 -27.266 1 98.81 91 ALA A C 1
ATOM 689 O O . ALA A 1 91 ? 2.135 -32.938 -27.781 1 98.81 91 ALA A O 1
ATOM 690 N N . ALA A 1 92 ? 2.633 -31.734 -25.984 1 98.88 92 ALA A N 1
ATOM 691 C CA . ALA A 1 92 ? 1.903 -32.594 -25.078 1 98.88 92 ALA A CA 1
ATOM 692 C C . ALA A 1 92 ? 0.412 -32.625 -25.391 1 98.88 92 ALA A C 1
ATOM 694 O O . ALA A 1 92 ? -0.206 -33.688 -25.469 1 98.88 92 ALA A O 1
ATOM 695 N N . LEU A 1 93 ? -0.155 -31.484 -25.594 1 98.81 93 LEU A N 1
ATOM 696 C CA . LEU A 1 93 ? -1.575 -31.359 -25.906 1 98.81 93 LEU A CA 1
ATOM 697 C C . LEU A 1 93 ? -1.908 -32.031 -27.234 1 98.81 93 LEU A C 1
ATOM 699 O O . LEU A 1 93 ? -2.908 -32.75 -27.344 1 98.81 93 LEU A O 1
ATOM 703 N N . ASP A 1 94 ? -1.055 -31.812 -28.188 1 98.56 94 ASP A N 1
ATOM 704 C CA . ASP A 1 94 ? -1.249 -32.438 -29.5 1 98.56 94 ASP A CA 1
ATOM 705 C C . ASP A 1 94 ? -1.222 -33.938 -29.406 1 98.56 94 ASP A C 1
ATOM 707 O O . ASP A 1 94 ? -1.875 -34.625 -30.203 1 98.56 94 ASP A O 1
ATOM 711 N N . ALA A 1 95 ? -0.485 -34.406 -28.469 1 98.69 95 ALA A N 1
ATOM 712 C CA . ALA A 1 95 ? -0.361 -35.875 -28.266 1 98.69 95 ALA A CA 1
ATOM 713 C C . ALA A 1 95 ? -1.506 -36.406 -27.406 1 98.69 95 ALA A C 1
ATOM 715 O O . ALA A 1 95 ? -1.522 -37.562 -27.047 1 98.69 95 ALA A O 1
ATOM 716 N N . GLY A 1 96 ? -2.416 -35.562 -27.047 1 98.31 96 GLY A N 1
ATOM 717 C CA . GLY A 1 96 ? -3.598 -35.969 -26.312 1 98.31 96 GLY A CA 1
ATOM 718 C C . GLY A 1 96 ? -3.355 -36.062 -24.812 1 98.31 96 GLY A C 1
ATOM 719 O O . GLY A 1 96 ? -4.016 -36.812 -24.125 1 98.31 96 GLY A O 1
ATOM 720 N N . LYS A 1 97 ? -2.363 -35.344 -24.312 1 98.81 97 LYS A N 1
ATOM 721 C CA . LYS A 1 97 ? -2.064 -35.312 -22.875 1 98.81 97 LYS A CA 1
ATOM 722 C C . LYS A 1 97 ? -2.643 -34.094 -22.203 1 98.81 97 LYS A C 1
ATOM 724 O O . LYS A 1 97 ? -2.77 -33.031 -22.812 1 98.81 97 LYS A O 1
ATOM 729 N N . HIS A 1 98 ? -3.086 -34.219 -20.922 1 98.81 98 HIS A N 1
ATOM 730 C CA . HIS A 1 98 ? -3.34 -33.031 -20.094 1 98.81 98 HIS A CA 1
ATOM 731 C C . HIS A 1 98 ? -2.043 -32.312 -19.734 1 98.81 98 HIS A C 1
ATOM 733 O O . HIS A 1 98 ? -0.967 -32.938 -19.766 1 98.81 98 HIS A O 1
ATOM 739 N N . VAL A 1 99 ? -2.18 -31.016 -19.406 1 98.88 99 VAL A N 1
ATOM 740 C CA . VAL A 1 99 ? -0.962 -30.234 -19.172 1 98.88 99 VAL A CA 1
ATOM 741 C C . VAL A 1 99 ? -1.11 -29.422 -17.891 1 98.88 99 VAL A C 1
ATOM 743 O O . VAL A 1 99 ? -2.141 -28.781 -17.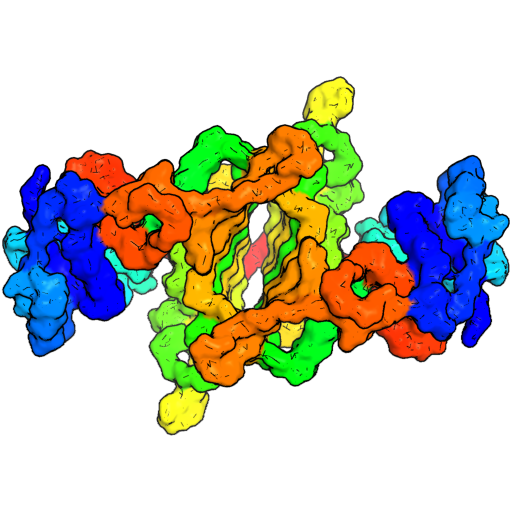656 1 98.88 99 VAL A O 1
ATOM 746 N N . TRP A 1 100 ? -0.144 -29.5 -17 1 98.81 100 TRP A N 1
ATOM 747 C CA . TRP A 1 100 ? 0.126 -28.609 -15.891 1 98.81 100 TRP A CA 1
ATOM 748 C C . TRP A 1 100 ? 1.413 -27.812 -16.125 1 98.81 100 TRP A C 1
ATOM 750 O O . TRP A 1 100 ? 2.51 -28.328 -15.891 1 98.81 100 TRP A O 1
ATOM 760 N N . CYS A 1 101 ? 1.253 -26.594 -16.609 1 98.56 101 CYS A N 1
ATOM 761 C CA . CYS A 1 101 ? 2.395 -25.781 -17 1 98.56 101 CYS A CA 1
ATOM 762 C C . CYS A 1 101 ? 2.629 -24.656 -16 1 98.56 101 CYS A C 1
ATOM 764 O O . CYS A 1 101 ? 1.694 -23.938 -15.633 1 98.56 101 CYS A O 1
ATOM 766 N N . GLU A 1 102 ? 3.816 -24.453 -15.562 1 96.31 102 GLU A N 1
ATOM 767 C CA . GLU A 1 102 ? 4.137 -23.375 -14.625 1 96.31 102 GLU A CA 1
ATOM 768 C C . GLU A 1 102 ? 4.012 -22 -15.289 1 96.31 102 GLU A C 1
ATOM 770 O O . GLU A 1 102 ? 4.031 -21.906 -16.516 1 96.31 102 GLU A O 1
ATOM 775 N N . LYS A 1 103 ? 3.809 -21.047 -14.484 1 92.38 103 LYS A N 1
ATOM 776 C CA . LYS A 1 103 ? 3.744 -19.656 -14.938 1 92.38 103 LYS A CA 1
ATOM 777 C C . LYS A 1 103 ? 5.141 -19.109 -15.219 1 92.38 103 LYS A C 1
ATOM 779 O O . LYS A 1 103 ? 6.129 -19.594 -14.664 1 92.38 103 LYS A O 1
ATOM 784 N N . PRO A 1 104 ? 5.355 -18.109 -15.984 1 89.5 104 PRO A N 1
ATOM 785 C CA . PRO A 1 104 ? 4.309 -17.562 -16.859 1 89.5 104 PRO A CA 1
ATOM 786 C C . PRO A 1 104 ? 4 -18.469 -18.047 1 89.5 104 PRO A C 1
ATOM 788 O O . PRO A 1 104 ? 4.703 -19.453 -18.281 1 89.5 104 PRO A O 1
ATOM 791 N N . MET A 1 105 ? 2.914 -18.172 -18.797 1 90.94 105 MET A N 1
ATOM 792 C CA . MET A 1 105 ? 2.469 -19.016 -19.906 1 90.94 105 MET A CA 1
ATOM 793 C C . MET A 1 105 ? 3.551 -19.125 -20.969 1 90.94 105 MET A C 1
ATOM 795 O O . MET A 1 105 ? 4.051 -20.219 -21.234 1 90.94 105 MET A O 1
ATOM 799 N N . ALA A 1 106 ? 3.938 -18.062 -21.578 1 89.56 106 ALA A N 1
ATOM 800 C CA . ALA A 1 106 ? 5.004 -17.953 -22.578 1 89.56 106 ALA A CA 1
ATOM 801 C C . ALA A 1 106 ? 5.59 -16.547 -22.609 1 89.56 106 ALA A C 1
ATOM 803 O O . ALA A 1 106 ? 4.918 -15.578 -22.234 1 89.56 106 ALA A O 1
ATOM 804 N N . PRO A 1 107 ? 6.891 -16.453 -23.016 1 83.5 107 PRO A N 1
ATOM 805 C CA . PRO A 1 107 ? 7.484 -15.117 -23.094 1 83.5 107 PRO A CA 1
ATOM 806 C C . PRO A 1 107 ? 6.816 -14.242 -24.156 1 83.5 107 PRO A C 1
ATOM 808 O O . PRO A 1 107 ? 6.637 -13.039 -23.938 1 83.5 107 PRO A O 1
ATOM 811 N N . ALA A 1 108 ? 6.496 -14.828 -25.203 1 86.56 108 ALA A N 1
ATOM 812 C CA . ALA A 1 108 ? 5.84 -14.086 -26.281 1 86.56 108 ALA A CA 1
ATOM 813 C C . ALA A 1 108 ? 4.332 -14.32 -26.266 1 86.56 108 ALA A C 1
ATOM 815 O O . ALA A 1 108 ? 3.877 -15.453 -26.109 1 86.56 108 ALA A O 1
ATOM 816 N N . TYR A 1 109 ? 3.631 -13.242 -26.5 1 89.94 109 TYR A N 1
ATOM 817 C CA . TYR A 1 109 ? 2.176 -13.312 -26.484 1 89.94 109 TYR A CA 1
ATOM 818 C C . TYR A 1 109 ? 1.664 -14.273 -27.562 1 89.94 109 TYR A C 1
ATOM 820 O O . TYR A 1 109 ? 0.739 -15.055 -27.312 1 89.94 109 TYR A O 1
ATOM 828 N N . ALA A 1 110 ? 2.244 -14.273 -28.719 1 93.75 110 ALA A N 1
ATOM 829 C CA . ALA A 1 110 ? 1.845 -15.133 -29.828 1 93.75 110 ALA A CA 1
ATOM 830 C C . ALA A 1 110 ? 1.997 -16.609 -29.453 1 93.75 110 ALA A C 1
ATOM 832 O O . ALA A 1 110 ? 1.195 -17.453 -29.875 1 93.75 110 ALA A O 1
ATOM 833 N N . GLU A 1 111 ? 3.014 -16.891 -28.719 1 94.62 111 GLU A N 1
ATOM 834 C CA . GLU A 1 111 ? 3.223 -18.266 -28.266 1 94.62 111 GLU A CA 1
ATOM 835 C C . GLU A 1 111 ? 2.141 -18.688 -27.266 1 94.62 111 GLU A C 1
ATOM 837 O O . GLU A 1 111 ? 1.677 -19.828 -27.297 1 94.62 111 GLU A O 1
ATOM 842 N N . ALA A 1 112 ? 1.801 -17.781 -26.453 1 95.12 112 ALA A N 1
ATOM 843 C CA . ALA A 1 112 ? 0.721 -18.047 -25.5 1 95.12 112 ALA A CA 1
ATOM 844 C C . ALA A 1 112 ? -0.592 -18.312 -26.234 1 95.12 112 ALA A C 1
ATOM 846 O O . ALA A 1 112 ? -1.359 -19.203 -25.828 1 95.12 112 ALA A O 1
ATOM 847 N N . GLU A 1 113 ? -0.855 -17.609 -27.281 1 97.06 113 GLU A N 1
ATOM 848 C CA . GLU A 1 113 ? -2.047 -17.844 -28.094 1 97.06 113 GLU A CA 1
ATOM 849 C C . GLU A 1 113 ? -2.037 -19.234 -28.719 1 97.06 113 GLU A C 1
ATOM 851 O O . GLU A 1 113 ? -3.072 -19.906 -28.766 1 97.06 113 GLU A O 1
ATOM 856 N N . ARG A 1 114 ? -0.884 -19.594 -29.172 1 97.88 114 ARG A N 1
ATOM 857 C CA . ARG A 1 114 ? -0.748 -20.922 -29.75 1 97.88 114 ARG A CA 1
ATOM 858 C C . ARG A 1 114 ? -0.991 -22 -28.703 1 97.88 114 ARG A C 1
ATOM 860 O O . ARG A 1 114 ? -1.567 -23.047 -29.016 1 97.88 114 ARG A O 1
ATOM 867 N N . MET A 1 115 ? -0.519 -21.766 -27.562 1 98.19 115 MET A N 1
ATOM 868 C CA . MET A 1 115 ? -0.753 -22.703 -26.469 1 98.19 115 MET A CA 1
ATOM 869 C C . MET A 1 115 ? -2.246 -22.875 -26.203 1 98.19 115 MET A C 1
ATOM 871 O O . MET A 1 115 ? -2.734 -24 -26.047 1 98.19 115 MET A O 1
ATOM 875 N N . LEU A 1 116 ? -2.941 -21.766 -26.109 1 98 116 LEU A N 1
ATOM 876 C CA . LEU A 1 116 ? -4.383 -21.828 -25.891 1 98 116 LEU A CA 1
ATOM 877 C C . LEU A 1 116 ? -5.078 -22.578 -27.031 1 98 116 LEU A C 1
ATOM 879 O O . LEU A 1 116 ? -5.969 -23.391 -26.781 1 98 116 LEU A O 1
ATOM 883 N N . ALA A 1 117 ? -4.715 -22.297 -28.25 1 98.31 117 ALA A N 1
ATOM 884 C CA . ALA A 1 117 ? -5.301 -22.969 -29.406 1 98.31 117 ALA A CA 1
ATOM 885 C C . ALA A 1 117 ? -5.094 -24.484 -29.312 1 98.31 117 ALA A C 1
ATOM 887 O O . ALA A 1 117 ? -6.016 -25.25 -29.594 1 98.31 117 ALA A O 1
ATOM 888 N N . ALA A 1 118 ? -3.898 -24.844 -28.922 1 98.56 118 ALA A N 1
ATOM 889 C CA . ALA A 1 118 ? -3.6 -26.266 -28.781 1 98.56 118 ALA A CA 1
ATOM 890 C C . ALA A 1 118 ? -4.484 -26.906 -27.719 1 98.56 118 ALA A C 1
ATOM 892 O O . ALA A 1 118 ? -4.965 -28.031 -27.891 1 98.56 118 ALA A O 1
ATOM 893 N N . ALA A 1 119 ? -4.645 -26.234 -26.625 1 98.38 119 ALA A N 1
ATOM 894 C CA . ALA A 1 119 ? -5.504 -26.734 -25.562 1 98.38 119 ALA A CA 1
ATOM 895 C C . ALA A 1 119 ? -6.938 -26.906 -26.047 1 98.38 119 ALA A C 1
ATOM 897 O O . ALA A 1 119 ? -7.551 -27.953 -25.812 1 98.38 119 ALA A O 1
ATOM 898 N N . LYS A 1 120 ? -7.48 -25.969 -26.719 1 97.81 120 LYS A N 1
ATOM 899 C CA . LYS A 1 120 ? -8.844 -26.016 -27.234 1 97.81 120 LYS A CA 1
ATOM 900 C C . LYS A 1 120 ? -9.008 -27.156 -28.234 1 97.81 120 LYS A C 1
ATOM 902 O O . LYS A 1 120 ? -10 -27.875 -28.203 1 97.81 120 LYS A O 1
ATOM 907 N N . ASN A 1 121 ? -8.078 -27.344 -29.078 1 98.12 121 ASN A N 1
ATOM 908 C CA . ASN A 1 121 ? -8.133 -28.359 -30.125 1 98.12 121 ASN A CA 1
ATOM 909 C C . ASN A 1 121 ? -8.031 -29.766 -29.547 1 98.12 121 ASN A C 1
ATOM 911 O O . ASN A 1 121 ? -8.641 -30.703 -30.062 1 98.12 121 ASN A O 1
ATOM 915 N N . SER A 1 122 ? -7.27 -29.938 -28.531 1 97.94 122 SER A N 1
ATOM 916 C CA . SER A 1 122 ? -7.016 -31.266 -27.969 1 97.94 122 SER A CA 1
ATOM 917 C C . SER A 1 122 ? -8.203 -31.75 -27.141 1 97.94 122 SER A C 1
ATOM 919 O O . SER A 1 122 ? -8.383 -32.938 -26.953 1 97.94 122 SER A O 1
ATOM 921 N N . GLY A 1 123 ? -8.969 -30.75 -26.578 1 97.25 123 GLY A N 1
ATOM 922 C CA . GLY A 1 123 ? -10.023 -31.078 -25.641 1 97.25 123 GLY A CA 1
ATOM 923 C C . GLY A 1 123 ? -9.508 -31.547 -24.297 1 97.25 123 GLY A C 1
ATOM 924 O O . GLY A 1 123 ? -10.273 -32.031 -23.453 1 97.25 123 GLY A O 1
ATOM 925 N N . LYS A 1 124 ? -8.25 -31.453 -24.109 1 98.31 124 LYS A N 1
ATOM 926 C CA . LYS A 1 124 ? -7.621 -31.859 -22.844 1 98.31 124 LYS A CA 1
ATOM 927 C C . LYS A 1 124 ? -7.551 -30.703 -21.859 1 98.31 124 LYS A C 1
ATOM 929 O O . LYS A 1 124 ? -7.707 -29.531 -22.25 1 98.31 124 LYS A O 1
ATOM 934 N N . VAL A 1 125 ? -7.371 -31.031 -20.562 1 98.44 125 VAL A N 1
ATOM 935 C CA . VAL A 1 125 ? -7.25 -30.031 -19.516 1 98.44 125 VAL A CA 1
ATOM 936 C C . VAL A 1 125 ? -5.84 -29.438 -19.516 1 98.44 125 VAL A C 1
ATOM 938 O O . VAL A 1 125 ? -4.852 -30.172 -19.609 1 98.44 125 VAL A O 1
ATOM 941 N N . ALA A 1 126 ? -5.793 -28.109 -19.562 1 98.62 126 ALA A N 1
ATOM 942 C CA . ALA A 1 126 ? -4.535 -27.359 -19.5 1 98.62 126 ALA A CA 1
ATOM 943 C C . ALA A 1 126 ? -4.625 -26.219 -18.484 1 98.62 126 ALA A C 1
ATOM 945 O O . ALA A 1 126 ? -5.438 -25.312 -18.656 1 98.62 126 ALA A O 1
ATOM 946 N N . ILE A 1 127 ? -3.762 -26.297 -17.438 1 98.38 127 ILE A N 1
ATOM 947 C CA . ILE A 1 127 ? -3.824 -25.25 -16.406 1 98.38 127 ILE A CA 1
ATOM 948 C C . ILE A 1 127 ? -2.428 -24.688 -16.156 1 98.38 127 ILE A C 1
ATOM 950 O O . ILE A 1 127 ? -1.429 -25.297 -16.562 1 98.38 127 ILE A O 1
ATOM 954 N N . LEU A 1 128 ? -2.387 -23.5 -15.57 1 98.06 128 LEU A N 1
ATOM 955 C CA . LEU A 1 128 ? -1.142 -22.828 -15.219 1 98.06 128 LEU A CA 1
ATOM 956 C C . LEU A 1 128 ? -0.878 -22.906 -13.719 1 98.06 128 LEU A C 1
ATOM 958 O O . LEU A 1 128 ? -1.817 -22.953 -12.922 1 98.06 128 LEU A O 1
ATOM 962 N N . GLY A 1 129 ? 0.4 -22.891 -13.398 1 97.06 129 GLY A N 1
ATOM 963 C CA . GLY A 1 129 ? 0.822 -22.984 -12.008 1 97.06 129 GLY A CA 1
ATOM 964 C C . GLY A 1 129 ? 0.732 -21.672 -11.266 1 97.06 129 GLY A C 1
ATOM 965 O O . GLY A 1 129 ? 1.756 -21.078 -10.914 1 97.06 129 GLY A O 1
ATOM 966 N N . TYR A 1 130 ? -0.436 -21.203 -10.922 1 95.88 130 TYR A N 1
ATOM 967 C CA . TYR A 1 130 ? -0.698 -20.078 -10.047 1 95.88 130 TYR A CA 1
ATOM 968 C C . TYR A 1 130 ? -1.209 -20.547 -8.688 1 95.88 130 TYR A C 1
ATOM 970 O O . TYR A 1 130 ? -2.4 -20.422 -8.391 1 95.88 130 TYR A O 1
ATOM 978 N N . ASN A 1 131 ? -0.302 -20.844 -7.809 1 95.81 131 ASN A N 1
ATOM 979 C CA . ASN A 1 131 ? -0.644 -21.625 -6.629 1 95.81 131 ASN A CA 1
ATOM 980 C C . ASN A 1 131 ? -1.217 -20.75 -5.516 1 95.81 131 ASN A C 1
ATOM 982 O O . ASN A 1 131 ? -1.835 -21.266 -4.578 1 95.81 131 ASN A O 1
ATOM 986 N N . TYR A 1 132 ? -1.07 -19.438 -5.566 1 96.38 132 TYR A N 1
ATOM 987 C CA . TYR A 1 132 ? -1.476 -18.594 -4.441 1 96.38 132 TYR A CA 1
ATOM 988 C C . TYR A 1 132 ? -2.994 -18.531 -4.328 1 96.38 132 TYR A C 1
ATOM 990 O O . TYR A 1 132 ? -3.533 -18.297 -3.248 1 96.38 132 TYR A O 1
ATOM 998 N N . ILE A 1 133 ? -3.715 -18.75 -5.41 1 97.19 133 ILE A N 1
ATOM 999 C CA . ILE A 1 133 ? -5.172 -18.734 -5.336 1 97.19 133 ILE A CA 1
ATOM 1000 C C . ILE A 1 133 ? -5.672 -19.984 -4.613 1 97.19 133 ILE A C 1
ATOM 1002 O O . ILE A 1 133 ? -6.848 -20.062 -4.254 1 97.19 133 ILE A O 1
ATOM 1006 N N . GLN A 1 134 ? -4.758 -20.953 -4.359 1 97.88 134 GLN A N 1
ATOM 1007 C CA . GLN A 1 134 ? -5.133 -22.219 -3.758 1 97.88 134 GLN A CA 1
ATOM 1008 C C . GLN A 1 134 ? -5.16 -22.125 -2.234 1 97.88 134 GLN A C 1
ATOM 1010 O O . GLN A 1 134 ? -5.574 -23.062 -1.553 1 97.88 134 GLN A O 1
ATOM 1015 N N . ASN A 1 135 ? -4.656 -20.984 -1.681 1 97.69 135 ASN A N 1
ATOM 1016 C CA . ASN A 1 135 ? -4.723 -20.781 -0.237 1 97.69 135 ASN A CA 1
ATOM 1017 C C . ASN A 1 135 ? -6.156 -20.844 0.276 1 97.69 135 ASN A C 1
ATOM 1019 O O . ASN A 1 135 ? -7.023 -20.109 -0.189 1 97.69 135 ASN A O 1
ATOM 1023 N N . PRO A 1 136 ? -6.402 -21.781 1.22 1 97.44 136 PRO A N 1
ATOM 1024 C CA . PRO A 1 136 ? -7.758 -21.891 1.759 1 97.44 136 PRO A CA 1
ATOM 1025 C C . PRO A 1 136 ? -8.32 -20.547 2.217 1 97.44 136 PRO A C 1
ATOM 1027 O O . PRO A 1 136 ? -9.523 -20.297 2.066 1 97.44 136 PRO A O 1
ATOM 1030 N N . LEU A 1 137 ? -7.508 -19.734 2.723 1 97.38 137 LEU A N 1
ATOM 1031 C CA . LEU A 1 137 ? -7.988 -18.438 3.188 1 97.38 137 LEU A CA 1
ATOM 1032 C C . LEU A 1 137 ? -8.32 -17.516 2.01 1 97.38 137 LEU A C 1
ATOM 1034 O O . LEU A 1 137 ? -9.234 -16.688 2.1 1 97.38 137 LEU A O 1
ATOM 1038 N N . MET A 1 138 ? -7.637 -17.656 0.909 1 97.69 138 MET A N 1
ATOM 1039 C CA . MET A 1 138 ? -8 -16.906 -0.294 1 97.69 138 MET A CA 1
ATOM 1040 C C . MET A 1 138 ? -9.375 -17.344 -0.802 1 97.69 138 MET A C 1
ATOM 1042 O O . MET A 1 138 ? -10.18 -16.5 -1.213 1 97.69 138 MET A O 1
ATOM 1046 N N . ARG A 1 139 ? -9.641 -18.578 -0.778 1 97.44 139 ARG A N 1
ATOM 1047 C CA . ARG A 1 139 ? -10.953 -19.094 -1.15 1 97.44 139 ARG A CA 1
ATOM 1048 C C . ARG A 1 139 ? -12.039 -18.562 -0.214 1 97.44 139 ARG A C 1
ATOM 1050 O O . ARG A 1 139 ? -13.133 -18.203 -0.658 1 97.44 139 ARG A O 1
ATOM 1057 N N . HIS A 1 140 ? -11.688 -18.594 1.081 1 98.06 140 HIS A N 1
ATOM 1058 C CA . HIS A 1 140 ? -12.656 -18.078 2.045 1 98.06 140 HIS A CA 1
ATOM 1059 C C . HIS A 1 140 ? -12.914 -16.594 1.831 1 98.06 140 HIS A C 1
ATOM 1061 O O . HIS A 1 140 ? -14.055 -16.141 1.913 1 98.06 140 HIS A O 1
ATOM 1067 N N . ILE A 1 141 ? -11.891 -15.836 1.571 1 98.5 141 ILE A N 1
ATOM 1068 C CA . ILE A 1 141 ? -12.031 -14.422 1.259 1 98.5 141 ILE A CA 1
ATOM 1069 C C . ILE A 1 141 ? -12.961 -14.25 0.056 1 98.5 141 ILE A C 1
ATOM 1071 O O . ILE A 1 141 ? -13.852 -13.398 0.068 1 98.5 141 ILE A O 1
ATOM 1075 N N . LYS A 1 142 ? -12.766 -15.039 -0.982 1 98.31 142 LYS A N 1
ATOM 1076 C CA . LYS A 1 142 ? -13.656 -15 -2.141 1 98.31 142 LYS A CA 1
ATOM 1077 C C . LYS A 1 142 ? -15.102 -15.25 -1.732 1 98.31 142 LYS A C 1
ATOM 1079 O O . LYS A 1 142 ? -16.016 -14.562 -2.189 1 98.31 142 LYS A O 1
ATOM 1084 N N . THR A 1 143 ? -15.289 -16.25 -0.879 1 98.12 143 THR A N 1
ATOM 1085 C CA . THR A 1 143 ? -16.625 -16.578 -0.385 1 98.12 143 THR A CA 1
ATOM 1086 C C . THR A 1 143 ? -17.234 -15.383 0.339 1 98.12 143 THR A C 1
ATOM 1088 O O . THR A 1 143 ? -18.391 -15.023 0.095 1 98.12 143 THR A O 1
ATOM 1091 N N . LEU A 1 144 ? -16.469 -14.766 1.236 1 98.44 144 LEU A N 1
ATOM 1092 C CA . LEU A 1 144 ? -16.938 -13.609 1.994 1 98.44 144 LEU A CA 1
ATOM 1093 C C . LEU A 1 144 ? -17.359 -12.477 1.059 1 98.44 144 LEU A C 1
ATOM 1095 O O . LEU A 1 144 ? -18.406 -11.867 1.248 1 98.44 144 LEU A O 1
ATOM 1099 N N . ILE A 1 145 ? -16.547 -12.219 0.06 1 98.25 145 ILE A N 1
ATOM 1100 C CA . ILE A 1 145 ? -16.844 -11.164 -0.908 1 98.25 145 ILE A CA 1
ATOM 1101 C C . ILE A 1 145 ? -18.125 -11.5 -1.67 1 98.25 145 ILE A C 1
ATOM 1103 O O . ILE A 1 145 ? -18.984 -10.641 -1.829 1 98.25 145 ILE A O 1
ATOM 1107 N N . GLY A 1 146 ? -18.281 -12.695 -2.137 1 97.62 146 GLY A N 1
ATOM 1108 C CA . GLY A 1 146 ? -19.453 -13.133 -2.883 1 97.62 146 GLY A CA 1
ATOM 1109 C C . GLY A 1 146 ? -20.734 -13.047 -2.08 1 97.62 146 GLY A C 1
ATOM 1110 O O . GLY A 1 146 ? -21.797 -12.766 -2.633 1 97.62 146 GLY A O 1
ATOM 1111 N N . GLU A 1 147 ? -20.594 -13.281 -0.781 1 98.06 147 GLU A N 1
ATOM 1112 C CA . GLU A 1 147 ? -21.75 -13.258 0.11 1 98.06 147 GLU A CA 1
ATOM 1113 C C . GLU A 1 147 ? -22.078 -11.836 0.544 1 98.06 147 GLU A C 1
ATOM 1115 O O . GLU A 1 147 ? -23.062 -11.617 1.256 1 98.06 147 GLU A O 1
ATOM 1120 N N . GLY A 1 148 ? -21.25 -10.93 0.193 1 97.75 148 GLY A N 1
ATOM 1121 C CA . GLY A 1 148 ? -21.484 -9.531 0.543 1 97.75 148 GLY A CA 1
ATOM 1122 C C . GLY A 1 148 ? -21.078 -9.203 1.969 1 97.75 148 GLY A C 1
ATOM 1123 O O . GLY A 1 148 ? -21.625 -8.281 2.574 1 97.75 148 GLY A O 1
ATOM 1124 N N . ALA A 1 149 ? -20.141 -9.953 2.52 1 97.56 149 ALA A N 1
ATOM 1125 C CA . ALA A 1 149 ? -19.734 -9.789 3.912 1 97.56 149 ALA A CA 1
ATOM 1126 C C . ALA A 1 149 ? -19.172 -8.398 4.156 1 97.56 149 ALA A C 1
ATOM 1128 O O . ALA A 1 149 ? -19.219 -7.883 5.273 1 97.56 149 ALA A O 1
ATOM 1129 N N . ILE A 1 150 ? -18.609 -7.785 3.131 1 98.19 150 ILE A N 1
ATOM 1130 C CA . ILE A 1 150 ? -18.062 -6.438 3.285 1 98.19 150 ILE A CA 1
ATOM 1131 C C . ILE A 1 150 ? -18.781 -5.488 2.326 1 98.19 150 ILE A C 1
ATOM 1133 O O . ILE A 1 150 ? -18.25 -4.43 1.984 1 98.19 150 ILE A O 1
ATOM 1137 N N . GLY A 1 151 ? -19.938 -5.828 1.831 1 97.62 151 GLY A N 1
ATOM 1138 C CA . GLY A 1 151 ? -20.688 -5.012 0.889 1 97.62 151 GLY A CA 1
ATOM 1139 C C . GLY A 1 151 ? -20.062 -4.965 -0.491 1 97.62 151 GLY A C 1
ATOM 1140 O O . GLY A 1 151 ? -19.281 -5.848 -0.852 1 97.62 151 GLY A O 1
ATOM 1141 N N . ALA A 1 152 ? -20.484 -3.965 -1.305 1 97.12 152 ALA A N 1
ATOM 1142 C CA . ALA A 1 152 ? -19.938 -3.801 -2.648 1 97.12 152 ALA A CA 1
ATOM 1143 C C . ALA A 1 152 ? -18.484 -3.342 -2.594 1 97.12 152 ALA A C 1
ATOM 1145 O O . ALA A 1 152 ? -18.188 -2.285 -2.033 1 97.12 152 ALA A O 1
ATOM 1146 N N . VAL A 1 153 ? -17.594 -4.121 -3.182 1 98.06 153 VAL A N 1
ATOM 1147 C CA . VAL A 1 153 ? -16.172 -3.766 -3.205 1 98.06 153 VAL A CA 1
ATOM 1148 C C . VAL A 1 153 ? -15.961 -2.561 -4.117 1 98.06 153 VAL A C 1
ATOM 1150 O O . VAL A 1 153 ? -16.469 -2.527 -5.242 1 98.06 153 VAL A O 1
ATOM 1153 N N . ASN A 1 154 ? -15.219 -1.551 -3.625 1 97.38 154 ASN A N 1
ATOM 1154 C CA . ASN A 1 154 ? -15.047 -0.337 -4.414 1 97.38 154 ASN A CA 1
ATOM 1155 C C . ASN A 1 154 ? -13.57 -0.048 -4.68 1 97.38 154 ASN A C 1
ATOM 1157 O O . ASN A 1 154 ? -13.234 0.741 -5.566 1 97.38 154 ASN A O 1
ATOM 1161 N N . HIS A 1 155 ? -12.656 -0.674 -3.938 1 98.5 155 HIS A N 1
ATOM 1162 C CA . HIS A 1 155 ? -11.234 -0.383 -4.109 1 98.5 155 HIS A CA 1
ATOM 1163 C C . HIS A 1 155 ? -10.375 -1.537 -3.607 1 98.5 155 HIS A C 1
ATOM 1165 O O . HIS A 1 155 ? -10.703 -2.174 -2.604 1 98.5 155 HIS A O 1
ATOM 1171 N N . VAL A 1 156 ? -9.289 -1.797 -4.305 1 98.62 156 VAL A N 1
ATOM 1172 C CA . VAL A 1 156 ? -8.375 -2.871 -3.934 1 98.62 156 VAL A CA 1
ATOM 1173 C C . VAL A 1 156 ? -6.93 -2.4 -4.098 1 98.62 156 VAL A C 1
ATOM 1175 O O . VAL A 1 156 ? -6.598 -1.735 -5.082 1 98.62 156 VAL A O 1
ATOM 1178 N N . ARG A 1 157 ? -6.047 -2.686 -3.137 1 98.69 157 ARG A N 1
ATOM 1179 C CA . ARG A 1 157 ? -4.605 -2.492 -3.232 1 98.69 157 ARG A CA 1
ATOM 1180 C C . ARG A 1 157 ? -3.865 -3.818 -3.113 1 98.69 157 ARG A C 1
ATOM 1182 O O . ARG A 1 157 ? -4.172 -4.633 -2.238 1 98.69 157 ARG A O 1
ATOM 1189 N N . VAL A 1 158 ? -2.939 -4.039 -3.986 1 98.25 158 VAL A N 1
ATOM 1190 C CA . VAL A 1 158 ? -2.15 -5.266 -3.928 1 98.25 158 VAL A CA 1
ATOM 1191 C C . VAL A 1 158 ? -0.667 -4.934 -4.078 1 98.25 158 VAL A C 1
ATOM 1193 O O . VAL A 1 158 ? -0.29 -4.113 -4.918 1 98.25 158 VAL A O 1
ATOM 1196 N N . GLU A 1 159 ? 0.184 -5.48 -3.219 1 97.94 159 GLU A N 1
ATOM 1197 C CA . GLU A 1 159 ? 1.638 -5.352 -3.246 1 97.94 159 GLU A CA 1
ATOM 1198 C C . GLU A 1 159 ? 2.312 -6.711 -3.387 1 97.94 159 GLU A C 1
ATOM 1200 O O . GLU A 1 159 ? 1.891 -7.688 -2.764 1 97.94 159 GLU A O 1
ATOM 1205 N N . MET A 1 160 ? 3.236 -6.789 -4.223 1 97.81 160 MET A N 1
ATOM 1206 C CA . MET A 1 160 ? 4.16 -7.922 -4.238 1 97.81 160 MET A CA 1
ATOM 1207 C C . MET A 1 160 ? 5.605 -7.445 -4.148 1 97.81 160 MET A C 1
ATOM 1209 O O . MET A 1 160 ? 6.105 -6.793 -5.066 1 97.81 160 MET A O 1
ATOM 1213 N N . ASP A 1 161 ? 6.316 -7.844 -3.086 1 97.31 161 ASP A N 1
ATOM 1214 C CA . ASP A 1 161 ? 7.645 -7.316 -2.807 1 97.31 161 ASP A CA 1
ATOM 1215 C C . ASP A 1 161 ? 8.625 -8.438 -2.457 1 97.31 161 ASP A C 1
ATOM 1217 O O . ASP A 1 161 ? 8.266 -9.375 -1.742 1 97.31 161 ASP A O 1
ATOM 1221 N N . GLU A 1 162 ?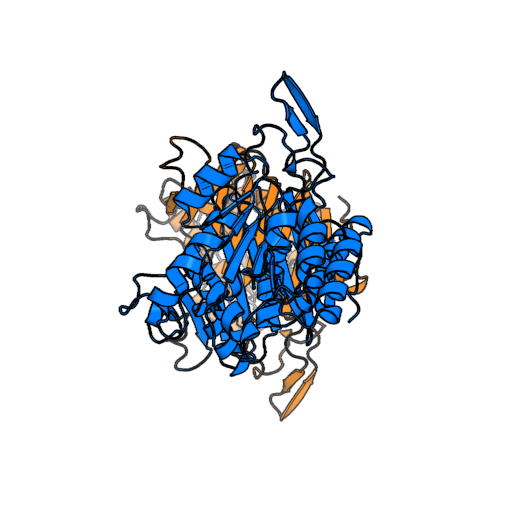 9.758 -8.398 -2.996 1 95.94 162 GLU A N 1
ATOM 1222 C CA . GLU A 1 162 ? 10.914 -9.219 -2.637 1 95.94 162 GLU A CA 1
ATOM 1223 C C . GLU A 1 162 ? 12.195 -8.391 -2.625 1 95.94 162 GLU A C 1
ATOM 1225 O O . GLU A 1 162 ? 12.195 -7.234 -3.055 1 95.94 162 GLU A O 1
ATOM 1230 N N . ASP A 1 163 ? 13.281 -8.953 -2.121 1 95.94 163 ASP A N 1
ATOM 1231 C CA . ASP A 1 163 ? 14.492 -8.141 -2.037 1 95.94 163 ASP A CA 1
ATOM 1232 C C . ASP A 1 163 ? 15.672 -8.836 -2.715 1 95.94 163 ASP A C 1
ATOM 1234 O O . ASP A 1 163 ? 16.828 -8.484 -2.479 1 95.94 163 ASP A O 1
ATOM 1238 N N . TYR A 1 164 ? 15.469 -9.781 -3.633 1 91.06 164 TYR A N 1
ATOM 1239 C CA . TYR A 1 164 ? 16.547 -10.555 -4.219 1 91.06 164 TYR A CA 1
ATOM 1240 C C . TYR A 1 164 ? 17.312 -9.734 -5.25 1 91.06 164 TYR A C 1
ATOM 1242 O O . TYR A 1 164 ? 18.422 -10.102 -5.648 1 91.06 164 TYR A O 1
ATOM 1250 N N . MET A 1 165 ? 16.688 -8.602 -5.691 1 92.06 165 MET A N 1
ATOM 1251 C CA . MET A 1 165 ? 17.359 -7.695 -6.609 1 92.06 165 MET A CA 1
ATOM 1252 C C . MET A 1 165 ? 17.688 -6.367 -5.93 1 92.06 165 MET A C 1
ATOM 1254 O O . MET A 1 165 ? 17.938 -5.367 -6.598 1 92.06 165 MET A O 1
ATOM 1258 N N . ALA A 1 166 ? 17.672 -6.344 -4.629 1 94.12 166 ALA A N 1
ATOM 1259 C CA . ALA A 1 166 ? 17.75 -5.082 -3.9 1 94.12 166 ALA A CA 1
ATOM 1260 C C . ALA A 1 166 ? 19.203 -4.645 -3.74 1 94.12 166 ALA A C 1
ATOM 1262 O O . ALA A 1 166 ? 19.484 -3.467 -3.512 1 94.12 166 ALA A O 1
ATOM 1263 N N . ASP A 1 167 ? 20.141 -5.559 -3.84 1 93.5 167 ASP A N 1
ATOM 1264 C CA . ASP A 1 167 ? 21.562 -5.238 -3.705 1 93.5 167 ASP A CA 1
ATOM 1265 C C . ASP A 1 167 ? 22.109 -4.617 -4.988 1 93.5 167 ASP A C 1
ATOM 1267 O O . ASP A 1 167 ? 22.219 -5.297 -6.016 1 93.5 167 ASP A O 1
ATOM 1271 N N . ALA A 1 168 ? 22.531 -3.42 -4.93 1 90.94 168 ALA A N 1
ATOM 1272 C CA . ALA A 1 168 ? 23.031 -2.688 -6.086 1 90.94 168 ALA A CA 1
ATOM 1273 C C . ALA A 1 168 ? 24.312 -3.324 -6.625 1 90.94 168 ALA A C 1
ATOM 1275 O O . ALA A 1 168 ? 24.656 -3.152 -7.797 1 90.94 168 ALA A O 1
ATOM 1276 N N . GLU A 1 169 ? 24.969 -4.023 -5.762 1 91.5 169 GLU A N 1
ATOM 1277 C CA . GLU A 1 169 ? 26.266 -4.555 -6.145 1 91.5 169 GLU A CA 1
ATOM 1278 C C . GLU A 1 169 ? 26.172 -6.027 -6.531 1 91.5 169 GLU A C 1
ATOM 1280 O O . GLU A 1 169 ? 27.203 -6.672 -6.793 1 91.5 169 GLU A O 1
ATOM 1285 N N . ALA A 1 170 ? 24.953 -6.551 -6.496 1 90.25 170 ALA A N 1
ATOM 1286 C CA . ALA A 1 170 ? 24.781 -7.898 -7.031 1 90.25 170 ALA A CA 1
ATOM 1287 C C . ALA A 1 170 ? 25.188 -7.961 -8.5 1 90.25 170 ALA A C 1
ATOM 1289 O O . ALA A 1 170 ? 24.953 -7.012 -9.258 1 90.25 170 ALA A O 1
ATOM 1290 N N . LEU A 1 171 ? 25.719 -8.992 -8.906 1 89.81 171 LEU A N 1
ATOM 1291 C CA . LEU A 1 171 ? 26.25 -9.156 -10.25 1 89.81 171 LEU A CA 1
ATOM 1292 C C . LEU A 1 171 ? 25.141 -9.125 -11.289 1 89.81 171 LEU A C 1
ATOM 1294 O O . LEU A 1 171 ? 24.047 -9.641 -11.047 1 89.81 171 LEU A O 1
ATOM 1298 N N . PHE A 1 172 ? 25.516 -8.531 -12.438 1 88 172 PHE A N 1
ATOM 1299 C CA . PHE A 1 172 ? 24.641 -8.555 -13.609 1 88 172 PHE A CA 1
ATOM 1300 C C . PHE A 1 172 ? 24.359 -9.992 -14.039 1 88 172 PHE A C 1
ATOM 1302 O O . PHE A 1 172 ? 25.266 -10.828 -14.086 1 88 172 PHE A O 1
ATOM 1309 N N . TYR A 1 173 ? 23.062 -10.328 -14.203 1 80.44 173 TYR A N 1
ATOM 1310 C CA . TYR A 1 173 ? 22.703 -11.648 -14.711 1 80.44 173 TYR A CA 1
ATOM 1311 C C . TYR A 1 173 ? 21.438 -11.578 -15.555 1 80.44 173 TYR A C 1
ATOM 1313 O O . TYR A 1 173 ? 21 -10.492 -15.93 1 80.44 173 TYR A O 1
ATOM 1321 N N . TRP A 1 174 ? 21.016 -12.68 -16.062 1 72.62 174 TRP A N 1
ATOM 1322 C CA . TRP A 1 174 ? 20.016 -12.758 -17.125 1 72.62 174 TRP A CA 1
ATOM 1323 C C . TRP A 1 174 ? 18.75 -11.984 -16.734 1 72.62 174 TRP A C 1
ATOM 1325 O O . TRP A 1 174 ? 18.047 -11.461 -17.609 1 72.62 174 TRP A O 1
ATOM 1335 N N . LYS A 1 175 ? 18.422 -11.734 -15.539 1 72.38 175 LYS A N 1
ATOM 1336 C CA . LYS A 1 175 ? 17.234 -11 -15.094 1 72.38 175 LYS A CA 1
ATOM 1337 C C . LYS A 1 175 ? 17.422 -9.5 -15.266 1 72.38 175 LYS A C 1
ATOM 1339 O O . LYS A 1 175 ? 16.469 -8.727 -15.125 1 72.38 175 LYS A O 1
ATOM 1344 N N . SER A 1 176 ? 18.562 -9.078 -15.586 1 76.81 176 SER A N 1
ATOM 1345 C CA . SER A 1 176 ? 18.844 -7.668 -15.836 1 76.81 176 SER A CA 1
ATOM 1346 C C . SER A 1 176 ? 18.734 -7.332 -17.312 1 76.81 176 SER A C 1
ATOM 1348 O O . SER A 1 176 ? 18.828 -6.168 -17.703 1 76.81 176 SER A O 1
ATOM 1350 N N . GLU A 1 177 ? 18.484 -8.414 -18.125 1 75.62 177 GLU A N 1
ATOM 1351 C CA . GLU A 1 177 ? 18.484 -8.234 -19.578 1 75.62 177 GLU A CA 1
ATOM 1352 C C . GLU A 1 177 ? 17.062 -8.016 -20.094 1 75.62 177 GLU A C 1
ATOM 1354 O O . GLU A 1 177 ? 16.109 -8.523 -19.531 1 75.62 177 GLU A O 1
ATOM 1359 N N . SER A 1 178 ? 16.953 -7.301 -21.203 1 73 178 SER A N 1
ATOM 1360 C CA . SER A 1 178 ? 15.672 -6.988 -21.844 1 73 178 SER A CA 1
ATOM 1361 C C . SER A 1 178 ? 14.992 -8.25 -22.344 1 73 178 SER A C 1
ATOM 1363 O O . SER A 1 178 ? 13.766 -8.289 -22.484 1 73 178 SER A O 1
ATOM 1365 N N . VAL A 1 179 ? 15.836 -9.188 -22.594 1 62.47 179 VAL A N 1
ATOM 1366 C CA . VAL A 1 179 ? 15.297 -10.43 -23.141 1 62.47 179 VAL A CA 1
ATOM 1367 C C . VAL A 1 179 ? 14.359 -11.078 -22.125 1 62.47 179 VAL A C 1
ATOM 1369 O O . VAL A 1 179 ? 13.461 -11.836 -22.484 1 62.47 179 VAL A O 1
ATOM 1372 N N . SER A 1 180 ? 14.57 -10.617 -20.922 1 64.75 180 SER A N 1
ATOM 1373 C CA . SER A 1 180 ? 13.734 -11.164 -19.859 1 64.75 180 SER A CA 1
ATOM 1374 C C . SER A 1 180 ? 12.422 -10.391 -19.734 1 64.75 180 SER A C 1
ATOM 1376 O O . SER A 1 180 ? 11.602 -10.68 -18.859 1 64.75 180 SER A O 1
ATOM 1378 N N . GLY A 1 181 ? 12.203 -9.547 -20.672 1 68.44 181 GLY A N 1
ATOM 1379 C CA . GLY A 1 181 ? 10.938 -8.836 -20.672 1 68.44 181 GLY A CA 1
ATOM 1380 C C . GLY A 1 181 ? 10.977 -7.535 -19.906 1 68.44 181 GLY A C 1
ATOM 1381 O O . GLY A 1 181 ? 11.992 -6.836 -19.922 1 68.44 181 GLY A O 1
ATOM 1382 N N . SER A 1 182 ? 9.773 -7.254 -19.312 1 74.56 182 SER A N 1
ATOM 1383 C CA . SER A 1 182 ? 9.617 -5.969 -18.641 1 74.56 182 SER A CA 1
ATOM 1384 C C . SER A 1 182 ? 9.977 -6.074 -17.156 1 74.56 182 SER A C 1
ATOM 1386 O O . SER A 1 182 ? 9.516 -5.27 -16.344 1 74.56 182 SER A O 1
ATOM 1388 N N . GLY A 1 183 ? 10.727 -7.148 -16.797 1 85.38 183 GLY A N 1
ATOM 1389 C CA . GLY A 1 183 ? 11.242 -7.262 -15.445 1 85.38 183 GLY A CA 1
ATOM 1390 C C . GLY A 1 183 ? 10.164 -7.609 -14.43 1 85.38 183 GLY A C 1
ATOM 1391 O O . GLY A 1 183 ? 9.516 -8.648 -14.539 1 85.38 183 GLY A O 1
ATOM 1392 N N . ALA A 1 184 ? 9.922 -6.645 -13.531 1 89 184 ALA A N 1
ATOM 1393 C CA . ALA A 1 184 ? 8.992 -6.863 -12.422 1 89 184 ALA A CA 1
ATOM 1394 C C . ALA A 1 184 ? 7.59 -7.18 -12.945 1 89 184 ALA A C 1
ATOM 1396 O O . ALA A 1 184 ? 6.855 -7.957 -12.328 1 89 184 ALA A O 1
ATOM 1397 N N . LEU A 1 185 ? 7.172 -6.641 -14 1 88.38 185 LEU A N 1
ATOM 1398 C CA . LEU A 1 185 ? 5.848 -6.883 -14.562 1 88.38 185 LEU A CA 1
ATOM 1399 C C . LEU A 1 185 ? 5.699 -8.344 -14.992 1 88.38 185 LEU A C 1
ATOM 1401 O O . LEU A 1 185 ? 4.707 -8.992 -14.656 1 88.38 185 LEU A O 1
ATOM 1405 N N . ASP A 1 186 ? 6.68 -8.859 -15.602 1 81.75 186 ASP A N 1
ATOM 1406 C CA . ASP A 1 186 ? 6.617 -10.203 -16.172 1 81.75 186 ASP A CA 1
ATOM 1407 C C . ASP A 1 186 ? 6.82 -11.266 -15.086 1 81.75 186 ASP A C 1
ATOM 1409 O O . ASP A 1 186 ? 6.164 -12.305 -15.102 1 81.75 186 ASP A O 1
ATOM 1413 N N . ASP A 1 187 ? 7.648 -10.945 -14.203 1 81.12 187 ASP A N 1
ATOM 1414 C CA . ASP A 1 187 ? 8.055 -11.953 -13.227 1 81.12 187 ASP A CA 1
ATOM 1415 C C . ASP A 1 187 ? 7.133 -11.93 -12.008 1 81.12 187 ASP A C 1
ATOM 1417 O O . ASP A 1 187 ? 6.809 -12.977 -11.445 1 81.12 187 ASP A O 1
ATOM 1421 N N . PHE A 1 188 ? 6.707 -10.68 -11.547 1 84.44 188 PHE A N 1
ATOM 1422 C CA . PHE A 1 188 ? 6.031 -10.523 -10.266 1 84.44 188 PHE A CA 1
ATOM 1423 C C . PHE A 1 188 ? 4.543 -10.25 -10.469 1 84.44 188 PHE A C 1
ATOM 1425 O O . PHE A 1 188 ? 3.699 -10.914 -9.867 1 84.44 188 PHE A O 1
ATOM 1432 N N . ALA A 1 189 ? 4.297 -9.453 -11.414 1 88.94 189 ALA A N 1
ATOM 1433 C CA . ALA A 1 189 ? 2.945 -8.898 -11.461 1 88.94 189 ALA A CA 1
ATOM 1434 C C . ALA A 1 189 ? 1.928 -9.969 -11.844 1 88.94 189 ALA A C 1
ATOM 1436 O O . ALA A 1 189 ? 0.735 -9.828 -11.57 1 88.94 189 ALA A O 1
ATOM 1437 N N . VAL A 1 190 ? 2.32 -11.062 -12.367 1 91.62 190 VAL A N 1
ATOM 1438 C CA . VAL A 1 190 ? 1.395 -12.102 -12.805 1 91.62 190 VAL A CA 1
ATOM 1439 C C . VAL A 1 190 ? 0.762 -12.781 -11.594 1 91.62 190 VAL A C 1
ATOM 1441 O O . VAL A 1 190 ? -0.386 -13.227 -11.648 1 91.62 190 VAL A O 1
ATOM 1444 N N . HIS A 1 191 ? 1.494 -12.805 -10.477 1 94.31 191 HIS A N 1
ATOM 1445 C CA . HIS A 1 191 ? 0.952 -13.422 -9.273 1 94.31 191 HIS A CA 1
ATOM 1446 C C . HIS A 1 191 ? -0.193 -12.594 -8.695 1 94.31 191 HIS A C 1
ATOM 1448 O O . HIS A 1 191 ? -1.32 -13.078 -8.586 1 94.31 191 HIS A O 1
ATOM 1454 N N . PRO A 1 192 ? 0.04 -11.312 -8.422 1 96.06 192 PRO A N 1
ATOM 1455 C CA . PRO A 1 192 ? -1.078 -10.484 -7.973 1 96.06 192 PRO A CA 1
ATOM 1456 C C . PRO A 1 192 ? -2.221 -10.43 -8.984 1 96.06 192 PRO A C 1
ATOM 1458 O O . PRO A 1 192 ? -3.391 -10.375 -8.594 1 96.06 192 PRO A O 1
ATOM 1461 N N . LEU A 1 193 ? -1.901 -10.414 -10.242 1 96.6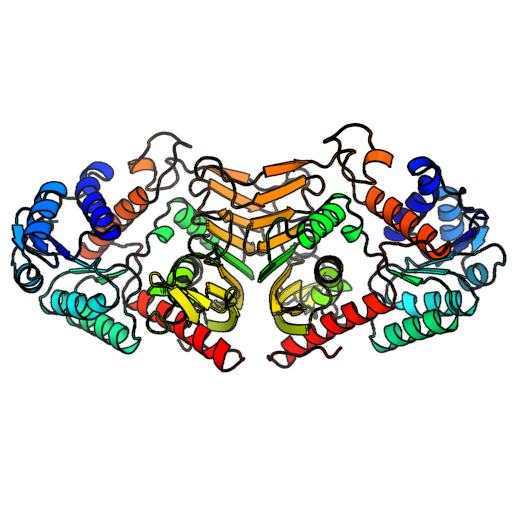9 193 LEU A N 1
ATOM 1462 C CA . LEU A 1 193 ? -2.938 -10.375 -11.273 1 96.69 193 LEU A CA 1
ATOM 1463 C C . LEU A 1 193 ? -3.811 -11.625 -11.211 1 96.69 193 LEU A C 1
ATOM 1465 O O . LEU A 1 193 ? -5.027 -11.547 -11.398 1 96.69 193 LEU A O 1
ATOM 1469 N N . SER A 1 194 ? -3.203 -12.797 -10.992 1 96.75 194 SER A N 1
ATOM 1470 C CA . SER A 1 194 ? -3.982 -14.023 -10.867 1 96.75 194 SER A CA 1
ATOM 1471 C C . SER A 1 194 ? -4.895 -13.969 -9.648 1 96.75 194 SER A C 1
ATOM 1473 O O . SER A 1 194 ? -6.031 -14.445 -9.695 1 96.75 194 SER A O 1
ATOM 1475 N N . MET A 1 195 ? -4.438 -13.391 -8.555 1 97.25 195 MET A N 1
ATOM 1476 C CA . MET A 1 195 ? -5.258 -13.242 -7.355 1 97.25 195 MET A CA 1
ATOM 1477 C C . MET A 1 195 ? -6.406 -12.266 -7.594 1 97.25 195 MET A C 1
ATOM 1479 O O . MET A 1 195 ? -7.539 -12.516 -7.168 1 97.25 195 MET A O 1
ATOM 1483 N N . LEU A 1 196 ? -6.117 -11.188 -8.281 1 97.56 196 LEU A N 1
ATOM 1484 C CA . LEU A 1 196 ? -7.152 -10.219 -8.633 1 97.56 196 LEU A CA 1
ATOM 1485 C C . LEU A 1 196 ? -8.195 -10.852 -9.547 1 97.56 196 LEU A C 1
ATOM 1487 O O . LEU A 1 196 ? -9.398 -10.648 -9.352 1 97.56 196 LEU A O 1
ATOM 1491 N N . TRP A 1 197 ? -7.73 -11.578 -10.523 1 96.75 197 TRP A N 1
ATOM 1492 C CA . TRP A 1 197 ? -8.648 -12.281 -11.414 1 96.75 197 TRP A CA 1
ATOM 1493 C C . TRP A 1 197 ? -9.547 -13.234 -10.633 1 96.75 197 TRP A C 1
ATOM 1495 O O . TRP A 1 197 ? -10.758 -13.258 -10.828 1 96.75 197 TRP A O 1
ATOM 1505 N N . PHE A 1 198 ? -8.953 -14 -9.711 1 97.69 198 PHE A N 1
ATOM 1506 C CA . PHE A 1 198 ? -9.656 -15 -8.914 1 97.69 198 PHE A CA 1
ATOM 1507 C C . PHE A 1 198 ? -10.758 -14.352 -8.078 1 97.69 198 PHE A C 1
ATOM 1509 O O . PHE A 1 198 ? -11.859 -14.891 -7.961 1 97.69 198 PHE A O 1
ATOM 1516 N N . LEU A 1 199 ? -10.477 -13.164 -7.559 1 97.88 199 LEU A N 1
ATOM 1517 C CA . LEU A 1 199 ? -11.398 -12.523 -6.629 1 97.88 199 LEU A CA 1
ATOM 1518 C C . LEU A 1 199 ? -12.391 -11.641 -7.375 1 97.88 199 LEU A C 1
ATOM 1520 O O . LEU A 1 199 ? -13.547 -11.508 -6.961 1 97.88 199 LEU A O 1
ATOM 1524 N N . PHE A 1 200 ? -11.977 -11 -8.531 1 97.25 200 PHE A N 1
ATOM 1525 C CA . PHE A 1 200 ? -12.781 -9.906 -9.055 1 97.25 200 PHE A CA 1
ATOM 1526 C C . PHE A 1 200 ? -12.914 -10.008 -10.57 1 97.25 200 PHE A C 1
ATOM 1528 O O . PHE A 1 200 ? -13.688 -9.266 -11.18 1 97.25 200 PHE A O 1
ATOM 1535 N N . GLY A 1 201 ? -12.18 -10.82 -11.188 1 94.81 201 GLY A N 1
ATOM 1536 C CA . GLY A 1 201 ? -12.156 -10.883 -12.641 1 94.81 201 GLY A CA 1
ATOM 1537 C C . GLY A 1 201 ? -10.977 -10.148 -13.25 1 94.81 201 GLY A C 1
ATOM 1538 O O . GLY A 1 201 ? -10.031 -9.789 -12.547 1 94.81 201 GLY A O 1
ATOM 1539 N N . HIS A 1 202 ? -10.961 -9.945 -14.531 1 93.81 202 HIS A N 1
ATOM 1540 C CA . HIS A 1 202 ? -9.797 -9.445 -15.258 1 93.81 202 HIS A CA 1
ATOM 1541 C C . HIS A 1 202 ? -9.75 -7.926 -15.242 1 93.81 202 HIS A C 1
ATOM 1543 O O . HIS A 1 202 ? -10.781 -7.266 -15.102 1 93.81 202 HIS A O 1
ATOM 1549 N N . VAL A 1 203 ? -8.578 -7.398 -15.445 1 96.5 203 VAL A N 1
ATOM 1550 C CA . VAL A 1 203 ? -8.305 -5.965 -15.5 1 96.5 203 VAL A CA 1
ATOM 1551 C C . VAL A 1 203 ? -8.859 -5.379 -16.797 1 96.5 203 VAL A C 1
ATOM 1553 O O . VAL A 1 203 ? -8.742 -5.984 -17.859 1 96.5 203 VAL A O 1
ATOM 1556 N N . GLU A 1 204 ? -9.406 -4.172 -16.719 1 97.25 204 GLU A N 1
ATOM 1557 C CA . GLU A 1 204 ? -10.039 -3.572 -17.891 1 97.25 204 GLU A CA 1
ATOM 1558 C C . GLU A 1 204 ? -9.234 -2.389 -18.406 1 97.25 204 GLU A C 1
ATOM 1560 O O . GLU A 1 204 ? -9.344 -2.023 -19.578 1 97.25 204 GLU A O 1
ATOM 1565 N N . ALA A 1 205 ? -8.477 -1.731 -17.609 1 97.75 205 ALA A N 1
ATOM 1566 C CA . ALA A 1 205 ? -7.648 -0.598 -18 1 97.75 205 ALA A CA 1
ATOM 1567 C C . ALA A 1 205 ? -6.477 -0.412 -17.047 1 97.75 205 ALA A C 1
ATOM 1569 O O . ALA A 1 205 ? -6.578 -0.73 -15.859 1 97.75 205 ALA A O 1
ATOM 1570 N N . VAL A 1 206 ? -5.375 0.139 -17.625 1 98.12 206 VAL A N 1
ATOM 1571 C CA . VAL A 1 206 ? -4.191 0.279 -16.781 1 98.12 206 VAL A CA 1
ATOM 1572 C C . VAL A 1 206 ? -3.42 1.533 -17.172 1 98.12 206 VAL A C 1
ATOM 1574 O O . VAL A 1 206 ? -3.463 1.954 -18.328 1 98.12 206 VAL A O 1
ATOM 1577 N N . ILE A 1 207 ? -2.748 2.158 -16.297 1 98.25 207 ILE A N 1
ATOM 1578 C CA . ILE A 1 207 ? -1.646 3.092 -16.5 1 98.25 207 ILE A CA 1
ATOM 1579 C C . ILE A 1 207 ? -0.483 2.723 -15.578 1 98.25 207 ILE A C 1
ATOM 1581 O O . ILE A 1 207 ? -0.689 2.379 -14.406 1 98.25 207 ILE A O 1
ATOM 1585 N N . THR A 1 208 ? 0.741 2.748 -16.141 1 97.94 208 THR A N 1
ATOM 1586 C CA . THR A 1 208 ? 1.858 2.09 -15.477 1 97.94 208 THR A CA 1
ATOM 1587 C C . THR A 1 208 ? 3.066 3.02 -15.398 1 97.94 208 THR A C 1
ATOM 1589 O O . THR A 1 208 ? 3.318 3.795 -16.328 1 97.94 208 THR A O 1
ATOM 1592 N N . ASP A 1 209 ? 3.713 3.004 -14.273 1 97.31 209 ASP A N 1
ATOM 1593 C CA . ASP A 1 209 ? 5.062 3.541 -14.117 1 97.31 209 ASP A CA 1
ATOM 1594 C C . ASP A 1 209 ? 6.043 2.449 -13.703 1 97.31 209 ASP A C 1
ATOM 1596 O O . ASP A 1 209 ? 5.746 1.643 -12.82 1 97.31 209 ASP A O 1
ATOM 1600 N N . MET A 1 210 ? 7.16 2.346 -14.352 1 95.94 210 MET A N 1
ATOM 1601 C CA . MET A 1 210 ? 8.164 1.349 -14 1 95.94 210 MET A CA 1
ATOM 1602 C C . MET A 1 210 ? 9.422 2.012 -13.445 1 95.94 210 MET A C 1
ATOM 1604 O O . MET A 1 210 ? 9.688 3.182 -13.734 1 95.94 210 MET A O 1
ATOM 1608 N N . VAL A 1 211 ? 10.148 1.288 -12.641 1 94.5 211 VAL A N 1
ATOM 1609 C CA . VAL A 1 211 ? 11.258 1.847 -11.875 1 94.5 211 VAL A CA 1
ATOM 1610 C C . VAL A 1 211 ? 12.523 1.026 -12.125 1 94.5 211 VAL A C 1
ATOM 1612 O O . VAL A 1 211 ? 12.484 -0.206 -12.109 1 94.5 211 VAL A O 1
ATOM 1615 N N . LYS A 1 212 ? 13.617 1.687 -12.406 1 94.25 212 LYS A N 1
ATOM 1616 C CA . LYS A 1 212 ? 14.961 1.121 -12.5 1 94.25 212 LYS A CA 1
ATOM 1617 C C . LYS A 1 212 ? 15.891 1.733 -11.453 1 94.25 212 LYS A C 1
ATOM 1619 O O . LYS A 1 212 ? 16.609 2.689 -11.742 1 94.25 212 LYS A O 1
ATOM 1624 N N . PRO A 1 213 ? 15.891 1.078 -10.234 1 93.31 213 PRO A N 1
ATOM 1625 C CA . PRO A 1 213 ? 16.672 1.66 -9.133 1 93.31 213 PRO A CA 1
ATOM 1626 C C . PRO A 1 213 ? 18.156 1.741 -9.445 1 93.31 213 PRO A C 1
ATOM 1628 O O . PRO A 1 213 ? 18.859 2.607 -8.914 1 93.31 213 PRO A O 1
ATOM 1631 N N . TYR A 1 214 ? 18.641 0.805 -10.188 1 93.62 214 TYR A N 1
ATOM 1632 C CA . TYR A 1 214 ? 20.062 0.751 -10.508 1 93.62 214 TYR A CA 1
ATOM 1633 C C . TYR A 1 214 ? 20.281 0.818 -12.016 1 93.62 214 TYR A C 1
ATOM 1635 O O . TYR A 1 214 ? 19.75 -0.005 -12.766 1 93.62 214 TYR A O 1
ATOM 1643 N N . ALA A 1 215 ? 21.141 1.705 -12.445 1 92.06 215 ALA A N 1
ATOM 1644 C CA . ALA A 1 215 ? 21.406 1.915 -13.867 1 92.06 215 ALA A CA 1
ATOM 1645 C C . ALA A 1 215 ? 22.281 0.812 -14.438 1 92.06 215 ALA A C 1
ATOM 1647 O O . ALA A 1 215 ? 22.203 0.486 -15.625 1 92.06 215 ALA A O 1
ATOM 1648 N N . ASP A 1 216 ? 23.109 0.333 -13.617 1 93.88 216 ASP A N 1
ATOM 1649 C CA . ASP A 1 216 ? 24.031 -0.713 -14.047 1 93.88 216 ASP A CA 1
ATOM 1650 C C . ASP A 1 216 ? 24.359 -1.672 -12.906 1 93.88 216 ASP A C 1
ATOM 1652 O O . ASP A 1 216 ? 23.938 -1.444 -11.766 1 93.88 216 ASP A O 1
ATOM 1656 N N . ARG A 1 217 ? 24.922 -2.77 -13.242 1 94.38 217 ARG A N 1
ATOM 1657 C CA . ARG A 1 217 ? 25.359 -3.781 -12.297 1 94.38 217 ARG A CA 1
ATOM 1658 C C . ARG A 1 217 ? 26.766 -4.289 -12.656 1 94.38 217 ARG A C 1
ATOM 1660 O O . ARG A 1 217 ? 27.156 -4.246 -13.82 1 94.38 217 ARG A O 1
ATOM 1667 N N . PRO A 1 218 ? 27.516 -4.66 -11.617 1 94.19 218 PRO A N 1
ATOM 1668 C CA . PRO A 1 218 ? 28.859 -5.164 -11.914 1 94.19 218 PRO A CA 1
ATOM 1669 C C . PRO A 1 218 ? 28.844 -6.492 -12.664 1 94.19 218 PRO A C 1
ATOM 1671 O O . PRO A 1 218 ? 27.891 -7.273 -12.523 1 94.19 218 PRO A O 1
ATOM 1674 N N . LEU A 1 219 ? 29.875 -6.688 -13.453 1 93.25 219 LEU A N 1
ATOM 1675 C CA . LEU A 1 219 ? 30.078 -7.953 -14.141 1 93.25 219 LEU A CA 1
ATOM 1676 C C . LEU A 1 219 ? 31.078 -8.828 -13.375 1 93.25 219 LEU A C 1
ATOM 1678 O O . LEU A 1 219 ? 31.938 -8.312 -12.664 1 93.25 219 LEU A O 1
ATOM 1682 N N . LYS A 1 220 ? 30.984 -10.148 -13.602 1 90.75 220 LYS A N 1
ATOM 1683 C CA . LYS A 1 220 ? 31.859 -11.094 -12.938 1 90.75 220 LYS A CA 1
ATOM 1684 C C . LYS A 1 220 ? 33.312 -10.852 -13.312 1 90.75 220 LYS A C 1
ATOM 1686 O O . LYS A 1 220 ? 34.219 -10.961 -12.477 1 90.75 220 LYS A O 1
ATOM 1691 N N . ASP A 1 221 ? 33.594 -10.461 -14.516 1 90.81 221 ASP A N 1
ATOM 1692 C CA . ASP A 1 221 ? 34.938 -10.32 -15.039 1 90.81 221 ASP A CA 1
ATOM 1693 C C . ASP A 1 221 ? 35.438 -8.883 -14.922 1 90.81 221 ASP A C 1
ATOM 1695 O O . ASP A 1 221 ? 36.438 -8.508 -15.531 1 90.81 221 ASP A O 1
ATOM 1699 N N . GLY A 1 222 ? 34.844 -8.016 -14.266 1 89.81 222 GLY A N 1
ATOM 1700 C CA . GLY A 1 222 ? 35.25 -6.633 -14.109 1 89.81 222 GLY A CA 1
ATOM 1701 C C . GLY A 1 222 ? 34.438 -5.672 -14.984 1 89.81 222 GLY A C 1
ATOM 1702 O O . GLY A 1 222 ? 34.031 -6.023 -16.094 1 89.81 222 GLY A O 1
ATOM 1703 N N . GLY A 1 223 ? 34.312 -4.52 -14.469 1 93.06 223 GLY A N 1
ATOM 1704 C CA . GLY A 1 223 ? 33.469 -3.539 -15.172 1 93.06 223 GLY A CA 1
ATOM 1705 C C . GLY A 1 223 ? 32.031 -3.596 -14.781 1 93.06 223 GLY A C 1
ATOM 1706 O O . GLY A 1 223 ? 31.656 -4.246 -13.805 1 93.06 223 GLY A O 1
ATOM 1707 N N . ARG A 1 224 ? 31.25 -2.822 -15.391 1 93.94 224 ARG A N 1
ATOM 1708 C CA . ARG A 1 224 ? 29.828 -2.756 -15.125 1 93.94 224 ARG A CA 1
ATOM 1709 C C . ARG A 1 224 ? 29.016 -2.787 -16.422 1 93.94 224 ARG A C 1
ATOM 1711 O O . ARG A 1 224 ? 29.531 -2.43 -17.484 1 93.94 224 ARG A O 1
ATOM 1718 N N . ARG A 1 225 ? 27.844 -3.33 -16.375 1 93.44 225 ARG A N 1
ATOM 1719 C CA . ARG A 1 225 ? 26.938 -3.383 -17.531 1 93.44 225 ARG A CA 1
ATOM 1720 C C . ARG A 1 225 ? 25.594 -2.736 -17.188 1 93.44 225 ARG A C 1
ATOM 1722 O O . ARG A 1 225 ? 25.078 -2.908 -16.094 1 93.44 225 ARG A O 1
ATOM 1729 N N . GLU A 1 226 ? 25.094 -2.041 -18.188 1 93.5 226 GLU A N 1
ATOM 1730 C CA . GLU A 1 226 ? 23.812 -1.354 -18.031 1 93.5 226 GLU A CA 1
ATOM 1731 C C . GLU A 1 226 ? 22.688 -2.348 -17.797 1 93.5 226 GLU A C 1
ATOM 1733 O O . GLU A 1 226 ? 22.609 -3.379 -18.469 1 93.5 226 GLU A O 1
ATOM 1738 N N . VAL A 1 227 ? 21.859 -2.018 -16.781 1 91.31 227 VAL A N 1
ATOM 1739 C CA . VAL A 1 227 ? 20.641 -2.793 -16.547 1 91.31 227 VAL A CA 1
ATOM 1740 C C . VAL A 1 227 ? 19.594 -2.459 -17.609 1 91.31 227 VAL A C 1
ATOM 1742 O O . VAL A 1 227 ? 19.359 -1.288 -17.922 1 91.31 227 VAL A O 1
ATOM 1745 N N . GLU A 1 228 ? 18.891 -3.486 -18.125 1 88.12 228 GLU A N 1
ATOM 1746 C CA . GLU A 1 228 ? 18.016 -3.27 -19.281 1 88.12 228 GLU A CA 1
ATOM 1747 C C . GLU A 1 228 ? 16.547 -3.455 -18.922 1 88.12 228 GLU A C 1
ATOM 1749 O O . GLU A 1 228 ? 15.664 -3.191 -19.734 1 88.12 228 GLU A O 1
ATOM 1754 N N . ASN A 1 229 ? 16.297 -3.918 -17.781 1 88.44 229 ASN A N 1
ATOM 1755 C CA . ASN A 1 229 ? 14.898 -4.105 -17.391 1 88.44 229 ASN A CA 1
ATOM 1756 C C . ASN A 1 229 ? 14.555 -3.309 -16.141 1 88.44 229 ASN A C 1
ATOM 1758 O O . ASN A 1 229 ? 15.344 -2.471 -15.695 1 88.44 229 ASN A O 1
ATOM 1762 N N . TYR A 1 230 ? 13.32 -3.457 -15.695 1 93.69 230 TYR A N 1
ATOM 1763 C CA . TYR A 1 230 ? 12.812 -2.658 -14.586 1 93.69 230 TYR A CA 1
ATOM 1764 C C . TYR A 1 230 ? 12.555 -3.529 -13.359 1 93.69 230 TYR A C 1
ATOM 1766 O O . TYR A 1 230 ? 11.945 -4.594 -13.469 1 93.69 230 TYR A O 1
ATOM 1774 N N . ASP A 1 231 ? 13 -3.059 -12.219 1 94.38 231 ASP A N 1
ATOM 1775 C CA . ASP A 1 231 ? 12.914 -3.875 -11.008 1 94.38 231 ASP A CA 1
ATOM 1776 C C . ASP A 1 231 ? 11.633 -3.582 -10.242 1 94.38 231 ASP A C 1
ATOM 1778 O O . ASP A 1 231 ? 11.281 -4.312 -9.312 1 94.38 231 ASP A O 1
ATOM 1782 N N . ALA A 1 232 ? 10.938 -2.514 -10.633 1 95.81 232 ALA A N 1
ATOM 1783 C CA . ALA A 1 232 ? 9.664 -2.234 -9.977 1 95.81 232 ALA A CA 1
ATOM 1784 C C . ALA A 1 232 ? 8.641 -1.671 -10.969 1 95.81 232 ALA A C 1
ATOM 1786 O O . ALA A 1 232 ? 9.016 -1.144 -12.016 1 95.81 232 ALA A O 1
ATOM 1787 N N . ALA A 1 233 ? 7.406 -1.846 -10.602 1 97.31 233 ALA A N 1
ATOM 1788 C CA . ALA A 1 233 ? 6.293 -1.31 -11.383 1 97.31 233 ALA A CA 1
ATOM 1789 C C . ALA A 1 233 ? 5.133 -0.907 -10.477 1 97.31 233 ALA A C 1
ATOM 1791 O O . ALA A 1 233 ? 4.824 -1.602 -9.508 1 97.31 233 ALA A O 1
ATOM 1792 N N . ASN A 1 234 ? 4.598 0.214 -10.711 1 98.44 234 ASN A N 1
ATOM 1793 C CA . ASN A 1 234 ? 3.385 0.728 -10.086 1 98.44 234 ASN A CA 1
ATOM 1794 C C . ASN A 1 234 ? 2.271 0.942 -11.102 1 98.44 234 ASN A C 1
ATOM 1796 O O . ASN A 1 234 ? 2.471 1.616 -12.117 1 98.44 234 ASN A O 1
ATOM 1800 N N . VAL A 1 235 ? 1.104 0.376 -10.789 1 98.56 235 VAL A N 1
ATOM 1801 C CA . VAL A 1 235 ? 0.051 0.354 -11.797 1 98.56 235 VAL A CA 1
ATOM 1802 C C . VAL A 1 235 ? -1.267 0.819 -11.18 1 98.56 235 VAL A C 1
ATOM 1804 O O . VAL A 1 235 ? -1.693 0.3 -10.148 1 98.56 235 VAL A O 1
ATOM 1807 N N . LEU A 1 236 ? -1.881 1.869 -11.711 1 98.62 236 LEU A N 1
ATOM 1808 C CA . LEU A 1 236 ? -3.293 2.148 -11.469 1 98.62 236 LEU A CA 1
ATOM 1809 C C . LEU A 1 236 ? -4.172 1.347 -12.422 1 98.62 236 LEU A C 1
ATOM 1811 O O . LEU A 1 236 ? -3.893 1.273 -13.625 1 98.62 236 LEU A O 1
ATOM 1815 N N . MET A 1 237 ? -5.223 0.73 -11.828 1 98.12 237 MET A N 1
ATOM 1816 C CA . MET A 1 237 ? -6.023 -0.186 -12.633 1 98.12 237 MET A CA 1
ATOM 1817 C C . MET A 1 237 ? -7.512 0.048 -12.406 1 98.12 237 MET A C 1
ATOM 1819 O O . MET A 1 237 ? -7.91 0.597 -11.375 1 98.12 237 MET A O 1
ATOM 1823 N N . ARG A 1 238 ? -8.273 -0.405 -13.414 1 97.25 238 ARG A N 1
ATOM 1824 C CA . ARG A 1 238 ? -9.711 -0.6 -13.289 1 97.25 238 ARG A CA 1
ATOM 1825 C C . ARG A 1 238 ? -10.086 -2.061 -13.508 1 97.25 238 ARG A C 1
ATOM 1827 O O . ARG A 1 238 ? -9.719 -2.658 -14.516 1 97.25 238 ARG A O 1
ATOM 1834 N N . LEU A 1 239 ? -10.758 -2.625 -12.516 1 96.94 239 LEU A N 1
ATOM 1835 C CA . LEU A 1 239 ? -11.266 -3.99 -12.617 1 96.94 239 LEU A CA 1
ATOM 1836 C C . LEU A 1 239 ? -12.727 -3.998 -13.047 1 96.94 239 LEU A C 1
ATOM 1838 O O . LEU A 1 239 ? -13.328 -2.938 -13.25 1 96.94 239 LEU A O 1
ATOM 1842 N N . GLY A 1 240 ? -13.242 -5.191 -13.281 1 91.94 240 GLY A N 1
ATOM 1843 C CA . GLY A 1 240 ? -14.641 -5.312 -13.633 1 91.94 240 GLY A CA 1
ATOM 1844 C C . GLY A 1 240 ? -15.57 -4.664 -12.625 1 91.94 240 GLY A C 1
ATOM 1845 O O . GLY A 1 240 ? -15.305 -4.695 -11.422 1 91.94 240 GLY A O 1
ATOM 1846 N N . GLY A 1 241 ? -16.703 -4.121 -13.156 1 89.06 241 GLY A N 1
ATOM 1847 C CA . GLY A 1 241 ? -17.672 -3.5 -12.281 1 89.06 241 GLY A CA 1
ATOM 1848 C C . GLY A 1 241 ? -17.266 -2.121 -11.805 1 89.06 241 GLY A C 1
ATOM 1849 O O . GLY A 1 241 ? -17.938 -1.512 -10.977 1 89.06 241 GLY A O 1
ATOM 1850 N N . GLY A 1 242 ? -16.156 -1.7 -12.297 1 91.94 242 GLY A N 1
ATOM 1851 C CA . GLY A 1 242 ? -15.719 -0.353 -11.953 1 91.94 242 GLY A CA 1
ATOM 1852 C C . GLY A 1 242 ? -14.859 -0.299 -10.703 1 91.94 242 GLY A C 1
ATOM 1853 O O . GLY A 1 242 ? -14.609 0.78 -10.164 1 91.94 242 GLY A O 1
ATOM 1854 N N . ILE A 1 243 ? -14.375 -1.395 -10.219 1 96.81 243 ILE A N 1
ATOM 1855 C CA . ILE A 1 243 ? -13.539 -1.449 -9.023 1 96.81 243 ILE A CA 1
ATOM 1856 C C . ILE A 1 243 ? -12.18 -0.814 -9.32 1 96.81 243 ILE A C 1
ATOM 1858 O O . ILE A 1 243 ? -11.5 -1.205 -10.266 1 96.81 243 ILE A O 1
ATOM 1862 N N . SER A 1 244 ? -11.836 0.248 -8.539 1 97.81 244 SER A N 1
ATOM 1863 C CA . SER A 1 244 ? -10.508 0.844 -8.625 1 97.81 244 SER A CA 1
ATOM 1864 C C . SER A 1 244 ? -9.461 -0.039 -7.949 1 97.81 244 SER A C 1
ATOM 1866 O O . SER A 1 244 ? -9.742 -0.663 -6.922 1 97.81 244 SER A O 1
ATOM 1868 N N . ALA A 1 245 ? -8.273 -0.082 -8.547 1 98.44 245 ALA A N 1
ATOM 1869 C CA . ALA A 1 245 ? -7.238 -0.907 -7.926 1 98.44 245 ALA A CA 1
ATOM 1870 C C . ALA A 1 245 ? -5.852 -0.321 -8.172 1 98.44 245 ALA A C 1
ATOM 1872 O O . ALA A 1 245 ? -5.645 0.433 -9.125 1 98.44 245 ALA A O 1
ATOM 1873 N N . VAL A 1 246 ? -4.945 -0.577 -7.293 1 98.69 246 VAL A N 1
ATOM 1874 C CA . VAL A 1 246 ? -3.529 -0.251 -7.418 1 98.69 246 VAL A CA 1
ATOM 1875 C C . VAL A 1 246 ? -2.689 -1.517 -7.254 1 98.69 246 VAL A C 1
ATOM 1877 O O . VAL A 1 246 ? -2.877 -2.271 -6.297 1 98.69 246 VAL A O 1
ATOM 1880 N N . LEU A 1 247 ? -1.832 -1.805 -8.18 1 98.56 247 LEU A N 1
ATOM 1881 C CA . LEU A 1 247 ? -0.874 -2.902 -8.094 1 98.56 247 LEU A CA 1
ATOM 1882 C C . LEU A 1 247 ? 0.554 -2.373 -8.008 1 98.56 247 LEU A C 1
ATOM 1884 O O . LEU A 1 247 ? 0.963 -1.54 -8.82 1 98.56 247 LEU A O 1
ATOM 1888 N N . MET A 1 248 ? 1.263 -2.816 -7.027 1 98.5 248 MET A N 1
ATOM 1889 C CA . MET A 1 248 ? 2.652 -2.41 -6.836 1 98.5 248 MET A CA 1
ATOM 1890 C C . MET A 1 248 ? 3.564 -3.627 -6.727 1 98.5 248 MET A C 1
ATOM 1892 O O . MET A 1 248 ? 3.373 -4.477 -5.855 1 98.5 248 MET A O 1
ATOM 1896 N N . ALA A 1 249 ? 4.508 -3.725 -7.59 1 97.31 249 ALA A N 1
ATOM 1897 C CA . ALA A 1 249 ? 5.492 -4.805 -7.609 1 97.31 249 ALA A CA 1
ATOM 1898 C C . ALA A 1 249 ? 6.91 -4.258 -7.449 1 97.31 249 ALA A C 1
ATOM 1900 O O . ALA A 1 249 ? 7.281 -3.279 -8.102 1 97.31 249 ALA A O 1
ATOM 1901 N N . ASN A 1 250 ? 7.691 -4.855 -6.547 1 97.38 250 ASN A N 1
ATOM 1902 C CA . ASN A 1 250 ? 9.047 -4.387 -6.293 1 97.38 250 ASN A CA 1
ATOM 1903 C C . ASN A 1 250 ? 10 -5.543 -6 1 97.38 250 ASN A C 1
ATOM 1905 O O . ASN A 1 250 ? 9.906 -6.18 -4.945 1 97.38 250 ASN A O 1
ATOM 1909 N N . ARG A 1 251 ? 10.969 -5.797 -6.895 1 95 251 ARG A N 1
ATOM 1910 C CA . ARG A 1 251 ? 11.961 -6.852 -6.699 1 95 251 ARG A CA 1
ATOM 1911 C C . ARG A 1 251 ? 13.156 -6.34 -5.898 1 95 251 ARG A C 1
ATOM 1913 O O 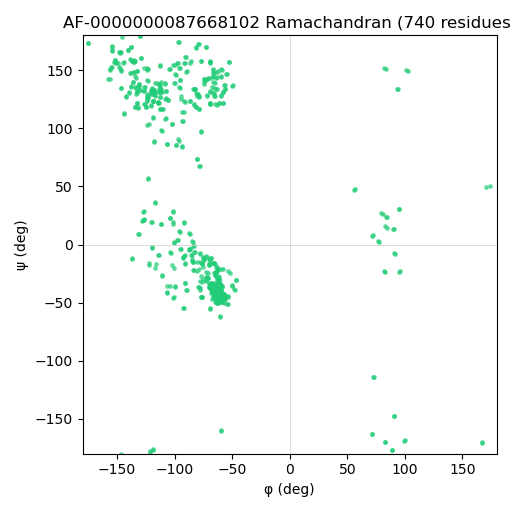. ARG A 1 251 ? 14.094 -7.094 -5.625 1 95 251 ARG A O 1
ATOM 1920 N N . ALA A 1 252 ? 13.148 -5.07 -5.602 1 96 252 ALA A N 1
ATOM 1921 C CA . ALA A 1 252 ? 14.258 -4.441 -4.895 1 96 252 ALA A CA 1
ATOM 1922 C C . ALA A 1 252 ? 13.812 -3.896 -3.541 1 96 252 ALA A C 1
ATOM 1924 O O . ALA A 1 252 ? 14.266 -2.832 -3.113 1 96 252 ALA A O 1
ATOM 1925 N N . ALA A 1 253 ? 12.938 -4.539 -2.875 1 97.44 253 ALA A N 1
ATOM 1926 C CA . ALA A 1 253 ? 12.352 -4.082 -1.618 1 97.44 253 ALA A CA 1
ATOM 1927 C C . ALA A 1 253 ? 13.039 -4.742 -0.424 1 97.44 253 ALA A C 1
ATOM 1929 O O . ALA A 1 253 ? 12.531 -5.719 0.13 1 97.44 253 ALA A O 1
ATOM 1930 N N . TRP A 1 254 ? 14.141 -4.168 0.044 1 96.75 254 TRP A N 1
ATOM 1931 C CA . TRP A 1 254 ? 14.852 -4.727 1.191 1 96.75 254 TRP A CA 1
ATOM 1932 C C . TRP A 1 254 ? 13.891 -5 2.342 1 96.75 254 TRP A C 1
ATOM 1934 O O . TRP A 1 254 ? 13.039 -4.168 2.658 1 96.75 254 TRP A O 1
ATOM 1944 N N . GLY A 1 255 ? 14.039 -6.137 2.963 1 95.38 255 GLY A N 1
ATOM 1945 C CA . GLY A 1 255 ? 13.242 -6.508 4.121 1 95.38 255 GLY A CA 1
ATOM 1946 C C . GLY A 1 255 ? 12.039 -7.367 3.771 1 95.38 255 GLY A C 1
ATOM 1947 O O . GLY A 1 255 ? 11.477 -8.031 4.641 1 95.38 255 GLY A O 1
ATOM 1948 N N . ARG A 1 256 ? 11.602 -7.289 2.553 1 96.12 256 ARG A N 1
ATOM 1949 C CA . ARG A 1 256 ? 10.5 -8.133 2.094 1 96.12 256 ARG A CA 1
ATOM 1950 C C . ARG A 1 256 ? 11.023 -9.383 1.388 1 96.12 256 ARG A C 1
ATOM 1952 O O . ARG A 1 256 ? 11.945 -9.297 0.576 1 96.12 256 ARG A O 1
ATOM 1959 N N . LYS A 1 257 ? 10.5 -10.562 1.633 1 93.38 257 LYS A N 1
ATOM 1960 C CA . LYS A 1 257 ? 11.094 -11.82 1.17 1 93.38 257 LYS A CA 1
ATOM 1961 C C . LYS A 1 257 ? 10.156 -12.539 0.204 1 93.38 257 LYS A C 1
ATOM 1963 O O . LYS A 1 257 ? 10.594 -13.398 -0.563 1 93.38 257 LYS A O 1
ATOM 1968 N N . GLY A 1 258 ? 9.031 -12.344 0.125 1 92.88 258 GLY A N 1
ATOM 1969 C CA . GLY A 1 258 ? 7.973 -12.883 -0.708 1 92.88 258 GLY A CA 1
ATOM 1970 C C . GLY A 1 258 ? 6.594 -12.391 -0.313 1 92.88 258 GLY A C 1
ATOM 1971 O O . GLY A 1 258 ? 5.68 -13.195 -0.11 1 92.88 258 GLY A O 1
ATOM 1972 N N . ARG A 1 259 ? 6.52 -11.117 -0.196 1 95.81 259 ARG A N 1
ATOM 1973 C CA . ARG A 1 259 ? 5.293 -10.531 0.331 1 95.81 259 ARG A CA 1
ATOM 1974 C C . ARG A 1 259 ? 4.281 -10.289 -0.784 1 95.81 259 ARG A C 1
ATOM 1976 O O . ARG A 1 259 ? 4.609 -9.695 -1.813 1 95.81 259 ARG A O 1
ATOM 1983 N N . ILE A 1 260 ? 3.15 -10.82 -0.653 1 97.38 260 ILE A N 1
ATOM 1984 C CA . ILE A 1 260 ? 1.96 -10.422 -1.394 1 97.38 260 ILE A CA 1
ATOM 1985 C C . ILE A 1 260 ? 0.886 -9.938 -0.422 1 97.38 260 ILE A C 1
ATOM 1987 O O . ILE A 1 260 ? 0.347 -10.727 0.36 1 97.38 260 ILE A O 1
ATOM 1991 N N . ALA A 1 261 ? 0.633 -8.672 -0.427 1 97.81 261 ALA A N 1
ATOM 1992 C CA . ALA A 1 261 ? -0.329 -8.086 0.502 1 97.81 261 ALA A CA 1
ATOM 1993 C C . ALA A 1 261 ? -1.55 -7.547 -0.238 1 97.81 261 ALA A C 1
ATOM 1995 O O . ALA A 1 261 ? -1.421 -6.945 -1.307 1 97.81 261 ALA A O 1
ATOM 1996 N N . LEU A 1 262 ? -2.732 -7.82 0.331 1 97.94 262 LEU A N 1
ATOM 1997 C CA . LEU A 1 262 ? -4.004 -7.398 -0.244 1 97.94 262 LEU A CA 1
ATOM 1998 C C . LEU A 1 262 ? -4.801 -6.562 0.755 1 97.94 262 LEU A C 1
ATOM 2000 O O . LEU A 1 262 ? -4.91 -6.93 1.927 1 97.94 262 LEU A O 1
ATOM 2004 N N . GLN A 1 263 ? -5.207 -5.395 0.363 1 98.75 263 GLN A N 1
ATOM 2005 C CA . GLN A 1 263 ? -6.238 -4.621 1.046 1 98.75 263 GLN A CA 1
ATOM 2006 C C . GLN A 1 263 ? -7.484 -4.484 0.178 1 98.75 263 GLN A C 1
ATOM 2008 O O . GLN A 1 263 ? -7.418 -3.971 -0.942 1 98.75 263 GLN A O 1
ATOM 2013 N N . ILE A 1 264 ? -8.586 -4.93 0.688 1 98.75 264 ILE A N 1
ATOM 2014 C CA . ILE A 1 264 ? -9.859 -4.879 -0.031 1 98.75 264 ILE A CA 1
ATOM 2015 C C . ILE A 1 264 ? -10.852 -4.023 0.749 1 98.75 264 ILE A C 1
ATOM 2017 O O . ILE A 1 264 ? -11.164 -4.316 1.906 1 98.75 264 ILE A O 1
ATOM 2021 N N . PHE A 1 265 ? -11.375 -2.994 0.11 1 98.62 265 PHE A N 1
ATOM 2022 C CA . PHE A 1 265 ? -12.312 -2.086 0.752 1 98.62 265 PHE A CA 1
ATOM 2023 C C . PHE A 1 265 ? -13.695 -2.197 0.113 1 98.62 265 PHE A C 1
ATOM 2025 O O . PHE A 1 265 ? -13.82 -2.17 -1.113 1 98.62 265 PHE A O 1
ATOM 2032 N N . GLY A 1 266 ? -14.719 -2.334 0.929 1 98.25 266 GLY A N 1
ATOM 2033 C CA . GLY A 1 266 ? -16.094 -2.379 0.476 1 98.25 266 GLY A CA 1
ATOM 2034 C C . GLY A 1 266 ? -17 -1.43 1.235 1 98.25 266 GLY A C 1
ATOM 2035 O O . GLY A 1 266 ? -16.562 -0.723 2.139 1 98.25 266 GLY A O 1
ATOM 2036 N N . SER A 1 267 ? -18.281 -1.378 0.89 1 97.31 267 SER A N 1
ATOM 2037 C CA . SER A 1 267 ? -19.25 -0.421 1.411 1 97.31 267 SER A CA 1
ATOM 2038 C C . SER A 1 267 ? -19.656 -0.767 2.84 1 97.31 267 SER A C 1
ATOM 2040 O O . SER A 1 267 ? -20.281 0.049 3.531 1 97.31 267 SER A O 1
ATOM 2042 N N . LYS A 1 268 ? -19.312 -2 3.316 1 97.81 268 LYS A N 1
ATOM 2043 C CA . LYS A 1 268 ? -19.719 -2.396 4.66 1 97.81 268 LYS A CA 1
ATOM 2044 C C . LYS A 1 268 ? -18.531 -2.971 5.445 1 97.81 268 LYS A C 1
ATOM 2046 O O . LYS A 1 268 ? -18.719 -3.566 6.508 1 97.81 268 LYS A O 1
ATOM 2051 N N . GLY A 1 269 ? -17.406 -2.861 4.926 1 98.19 269 GLY A N 1
ATOM 2052 C CA . GLY A 1 269 ? -16.266 -3.439 5.613 1 98.19 269 GLY A CA 1
ATOM 2053 C C . GLY A 1 269 ? -15.023 -3.51 4.746 1 98.19 269 GLY A C 1
ATOM 2054 O O . GLY A 1 269 ? -14.969 -2.893 3.68 1 98.19 269 GLY A O 1
ATOM 2055 N N . SER A 1 270 ? -14.016 -4.211 5.258 1 98.75 270 SER A N 1
ATOM 2056 C CA . SER A 1 270 ? -12.75 -4.371 4.555 1 98.75 270 SER A CA 1
ATOM 2057 C C . SER A 1 270 ? -12.062 -5.676 4.945 1 98.75 270 SER A C 1
ATOM 2059 O O . SER A 1 270 ? -12.43 -6.305 5.938 1 98.75 270 SER A O 1
ATOM 2061 N N . ILE A 1 271 ? -11.156 -6.145 4.102 1 98.81 271 ILE A N 1
ATOM 2062 C CA . ILE A 1 271 ? -10.352 -7.336 4.332 1 98.81 271 ILE A CA 1
ATOM 2063 C C . ILE A 1 271 ? -8.875 -7.012 4.082 1 98.81 271 ILE A C 1
ATOM 2065 O O . ILE A 1 271 ? -8.539 -6.324 3.117 1 98.81 271 ILE A O 1
ATOM 2069 N N . SER A 1 272 ? -8.031 -7.418 4.977 1 98.5 272 SER A N 1
ATOM 2070 C CA . SER A 1 272 ? -6.582 -7.332 4.797 1 98.5 272 SER A CA 1
ATOM 2071 C C . SER A 1 272 ? -5.93 -8.711 4.875 1 98.5 272 SER A C 1
ATOM 2073 O O . SER A 1 272 ? -6.254 -9.5 5.758 1 98.5 272 SER A O 1
ATOM 2075 N N . PHE A 1 273 ? -5.074 -9.008 3.926 1 98.38 273 PHE A N 1
ATOM 2076 C CA . PHE A 1 273 ? -4.355 -10.273 3.836 1 98.38 273 PHE A CA 1
ATOM 2077 C C . PHE A 1 273 ? -2.889 -10.039 3.498 1 98.38 273 PHE A C 1
ATOM 2079 O O . PHE A 1 273 ? -2.561 -9.133 2.727 1 98.38 273 PHE A O 1
ATOM 2086 N N . ASP A 1 274 ? -1.948 -10.773 4.098 1 96.94 274 ASP A N 1
ATOM 2087 C CA . ASP A 1 274 ? -0.513 -10.727 3.838 1 96.94 274 ASP A CA 1
ATOM 2088 C C . ASP A 1 274 ? 0.065 -12.141 3.715 1 96.94 274 ASP A C 1
ATOM 2090 O O . ASP A 1 274 ? 0.1 -12.891 4.691 1 96.94 274 ASP A O 1
ATOM 2094 N N . GLN A 1 275 ? 0.607 -12.453 2.566 1 95.12 275 GLN A N 1
ATOM 2095 C CA . GLN A 1 275 ? 1.107 -13.789 2.268 1 95.12 275 GLN A CA 1
ATOM 2096 C C . GLN A 1 275 ? 2.283 -14.156 3.17 1 95.12 275 GLN A C 1
ATOM 2098 O O . GLN A 1 275 ? 2.568 -15.336 3.383 1 95.12 275 GLN A O 1
ATOM 2103 N N . GLU A 1 276 ? 3.074 -13.141 3.68 1 94.31 276 GLU A N 1
ATOM 2104 C CA . GLU A 1 276 ? 4.133 -13.438 4.641 1 94.31 276 GLU A CA 1
ATOM 2105 C C . GLU A 1 276 ? 3.555 -13.977 5.949 1 94.31 276 GLU A C 1
ATOM 2107 O O . GLU A 1 276 ? 4.277 -14.547 6.766 1 94.31 276 GLU A O 1
ATOM 2112 N N . ARG A 1 277 ? 2.256 -13.773 6.133 1 94.38 277 ARG A N 1
ATOM 2113 C CA . ARG A 1 277 ? 1.438 -14.367 7.188 1 94.38 277 ARG A CA 1
ATOM 2114 C C . ARG A 1 277 ? 0.26 -15.133 6.598 1 94.38 277 ARG A C 1
ATOM 2116 O O . ARG A 1 277 ? -0.891 -14.906 6.977 1 94.38 277 ARG A O 1
ATOM 2123 N N . MET A 1 278 ? 0.544 -16.031 5.809 1 94.62 278 MET A N 1
ATOM 2124 C CA . MET A 1 278 ? -0.398 -16.578 4.832 1 94.62 278 MET A CA 1
ATOM 2125 C C . MET A 1 278 ? -1.505 -17.359 5.527 1 94.62 278 MET A C 1
ATOM 2127 O O . MET A 1 278 ? -2.504 -17.719 4.898 1 94.62 278 MET A O 1
ATOM 2131 N N . ASN A 1 279 ? -1.366 -17.672 6.875 1 97.31 279 ASN A N 1
ATOM 2132 C CA . ASN A 1 279 ? -2.35 -18.5 7.559 1 97.31 279 ASN A CA 1
ATOM 2133 C C . ASN A 1 279 ? -3.271 -17.656 8.445 1 97.31 279 ASN A C 1
ATOM 2135 O O . ASN A 1 279 ? -3.805 -18.156 9.438 1 97.31 279 ASN A O 1
ATOM 2139 N N . GLU A 1 280 ? -3.373 -16.422 8.133 1 97.75 280 GLU A N 1
ATOM 2140 C CA . GLU A 1 280 ? -4.332 -15.531 8.789 1 97.75 280 GLU A CA 1
ATOM 2141 C C . GLU A 1 280 ? -4.746 -14.391 7.871 1 97.75 280 GLU A C 1
ATOM 2143 O O . GLU A 1 280 ? -4.086 -14.117 6.863 1 97.75 280 GLU A O 1
ATOM 2148 N N . PHE A 1 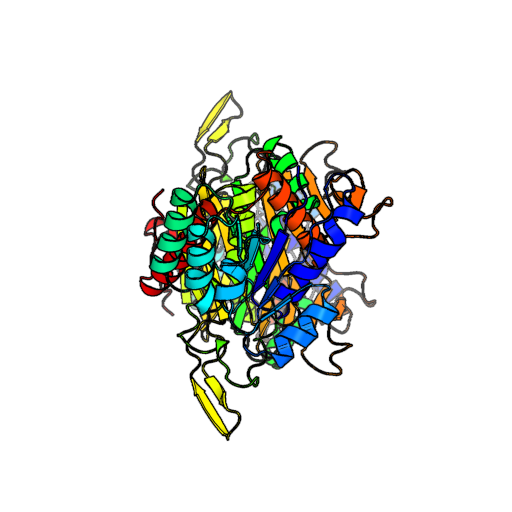281 ? -5.871 -13.797 8.094 1 97.88 281 PHE A N 1
ATOM 2149 C CA . PHE A 1 281 ? -6.297 -12.539 7.48 1 97.88 281 PHE A CA 1
ATOM 2150 C C . PHE A 1 281 ? -7.16 -11.734 8.445 1 97.88 281 PHE A C 1
ATOM 2152 O O . PHE A 1 281 ? -7.543 -12.234 9.508 1 97.88 281 PHE A O 1
ATOM 2159 N N . GLU A 1 282 ? -7.375 -10.469 8.172 1 98.56 282 GLU A N 1
ATOM 2160 C CA . GLU A 1 282 ? -8.172 -9.578 9.008 1 98.56 282 GLU A CA 1
ATOM 2161 C C . GLU A 1 282 ? -9.453 -9.148 8.297 1 98.56 282 GLU A C 1
ATOM 2163 O O . GLU A 1 282 ? -9.422 -8.805 7.117 1 98.56 282 GLU A O 1
ATOM 2168 N N . LEU A 1 283 ? -10.523 -9.25 9.039 1 98.56 283 LEU A N 1
ATOM 2169 C CA . LEU A 1 283 ? -11.844 -8.898 8.539 1 98.56 283 LEU A CA 1
ATOM 2170 C C . LEU A 1 283 ? -12.469 -7.785 9.383 1 98.56 283 LEU A C 1
ATOM 2172 O O . LEU A 1 283 ? -12.555 -7.898 10.602 1 98.56 283 LEU A O 1
ATOM 2176 N N . TYR A 1 284 ? -12.766 -6.672 8.781 1 98.62 284 TYR A N 1
ATOM 2177 C CA . TYR A 1 284 ? -13.523 -5.602 9.422 1 98.62 284 TYR A CA 1
ATOM 2178 C C . TYR A 1 284 ? -14.938 -5.52 8.852 1 98.62 284 TYR A C 1
ATOM 2180 O O . TYR A 1 284 ? -15.117 -5.426 7.637 1 98.62 284 TYR A O 1
ATOM 2188 N N . GLN A 1 285 ? -15.883 -5.57 9.656 1 97.81 285 GLN A N 1
ATOM 2189 C CA . GLN A 1 285 ? -17.281 -5.344 9.281 1 97.81 285 GLN A CA 1
ATOM 2190 C C . GLN A 1 285 ? -17.891 -4.223 10.117 1 97.81 285 GLN A C 1
ATOM 2192 O O . GLN A 1 285 ? -17.766 -4.207 11.344 1 97.81 285 GLN A O 1
ATOM 2197 N N . ALA A 1 286 ? -18.484 -3.289 9.445 1 96.31 286 ALA A N 1
ATOM 2198 C CA . ALA A 1 286 ? -19.078 -2.139 10.117 1 96.31 286 ALA A CA 1
ATOM 2199 C C . ALA A 1 286 ? -20.422 -2.502 10.734 1 96.31 286 ALA A C 1
ATOM 2201 O O . ALA A 1 286 ? -21.469 -1.993 10.32 1 96.31 286 ALA A O 1
ATOM 2202 N N . GLU A 1 287 ? -20.375 -3.326 11.719 1 94.62 287 GLU A N 1
ATOM 2203 C CA . GLU A 1 287 ? -21.562 -3.805 12.422 1 94.62 287 GLU A CA 1
ATOM 2204 C C . GLU A 1 287 ? -21.344 -3.85 13.93 1 94.62 287 GLU A C 1
ATOM 2206 O O . GLU A 1 287 ? -20.188 -3.811 14.391 1 94.62 287 GLU A O 1
ATOM 2211 N N . GLY A 1 288 ? -22.469 -3.848 14.656 1 92.62 288 GLY A N 1
ATOM 2212 C CA . GLY A 1 288 ? -22.391 -3.938 16.109 1 92.62 288 GLY A CA 1
ATOM 2213 C C . GLY A 1 288 ? -22.125 -2.6 16.766 1 92.62 288 GLY A C 1
ATOM 2214 O O . GLY A 1 288 ? -22.281 -1.548 16.141 1 92.62 288 GLY A O 1
ATOM 2215 N N . ARG A 1 289 ? -21.812 -2.658 18.188 1 93.19 289 ARG A N 1
ATOM 2216 C CA . ARG A 1 289 ? -21.547 -1.438 18.953 1 93.19 289 ARG A CA 1
ATOM 2217 C C . ARG A 1 289 ? -20.281 -0.746 18.453 1 93.19 289 ARG A C 1
ATOM 2219 O O . ARG A 1 289 ? -19.25 -1.39 18.266 1 93.19 289 ARG A O 1
ATOM 2226 N N . GLY A 1 290 ? -20.359 0.521 18.141 1 91 290 GLY A N 1
ATOM 2227 C CA . GLY A 1 290 ? -19.219 1.299 17.672 1 91 290 GLY A CA 1
ATOM 2228 C C . GLY A 1 290 ? -17.969 1.097 18.5 1 91 290 GLY A C 1
ATOM 2229 O O . GLY A 1 290 ? -16.859 1.073 17.969 1 91 290 GLY A O 1
ATOM 2230 N N . THR A 1 291 ? -18.125 0.827 19.781 1 93.88 291 THR A N 1
ATOM 2231 C CA . THR A 1 291 ? -17.016 0.705 20.703 1 93.88 291 THR A CA 1
ATOM 2232 C C . THR A 1 291 ? -16.281 -0.623 20.516 1 93.88 291 THR A C 1
ATOM 2234 O O . THR A 1 291 ? -15.172 -0.808 21 1 93.88 291 THR A O 1
ATOM 2237 N N . GLU A 1 292 ? -16.875 -1.486 19.766 1 92.44 292 GLU A N 1
ATOM 2238 C CA . GLU A 1 292 ? -16.297 -2.822 19.625 1 92.44 292 GLU A CA 1
ATOM 2239 C C . GLU A 1 292 ? -15.938 -3.109 18.172 1 92.44 292 GLU A C 1
ATOM 2241 O O . GLU A 1 292 ? -15.422 -4.184 17.859 1 92.44 292 GLU A O 1
ATOM 2246 N N . GLN A 1 293 ? -16.234 -2.156 17.281 1 93.44 293 GLN A N 1
ATOM 2247 C CA . GLN A 1 293 ? -15.875 -2.359 15.891 1 93.44 293 GLN A CA 1
ATOM 2248 C C . GLN A 1 293 ? -14.359 -2.379 15.719 1 93.44 293 GLN A C 1
ATOM 2250 O O . GLN A 1 293 ? -13.648 -1.55 16.297 1 93.44 293 GLN A O 1
ATOM 2255 N N . GLY A 1 294 ? -13.844 -3.342 15.055 1 95 294 GLY A N 1
ATOM 2256 C CA . GLY A 1 294 ? -12.43 -3.527 14.781 1 95 294 GLY A CA 1
ATOM 2257 C C . GLY A 1 294 ? -12.148 -4.707 13.867 1 95 294 GLY A C 1
ATOM 2258 O O . GLY A 1 294 ? -13.07 -5.43 13.477 1 95 294 GLY A O 1
ATOM 2259 N N . TYR A 1 295 ? -10.883 -4.82 13.492 1 96.62 295 TYR A N 1
ATOM 2260 C CA . TYR A 1 295 ? -10.492 -5.973 12.688 1 96.62 295 TYR A CA 1
ATOM 2261 C C . TYR A 1 295 ? -10.5 -7.246 13.523 1 96.62 295 TYR A C 1
ATOM 2263 O O . TYR A 1 295 ? -9.977 -7.266 14.641 1 96.62 295 TYR A O 1
ATOM 2271 N N . ARG A 1 296 ? -11.156 -8.234 13.039 1 97.12 296 ARG A N 1
ATOM 2272 C CA . ARG A 1 296 ? -11.031 -9.594 13.562 1 97.12 296 ARG A CA 1
ATOM 2273 C C . ARG A 1 296 ? -9.945 -10.367 12.82 1 97.12 296 ARG A C 1
ATOM 2275 O O . ARG A 1 296 ? -9.961 -10.445 11.594 1 97.12 296 ARG A O 1
ATOM 2282 N N . LYS A 1 297 ? -9.016 -10.828 13.594 1 97.12 297 LYS A N 1
ATOM 2283 C CA . LYS A 1 297 ? -8.008 -11.703 13 1 97.12 297 LYS A CA 1
ATOM 2284 C C . LYS A 1 297 ? -8.5 -13.141 12.922 1 97.12 297 LYS A C 1
ATOM 2286 O O . LYS A 1 297 ? -8.836 -13.742 13.945 1 97.12 297 LYS A O 1
ATOM 2291 N N . ILE A 1 298 ? -8.539 -13.625 11.742 1 97.25 298 ILE A N 1
ATOM 2292 C CA . ILE A 1 298 ? -9.008 -14.992 11.508 1 97.25 298 ILE A CA 1
ATOM 2293 C C . ILE A 1 298 ? -7.816 -15.891 11.188 1 97.25 298 ILE A C 1
ATOM 2295 O O . ILE A 1 298 ? -7.082 -15.641 10.227 1 97.25 298 ILE A O 1
ATOM 2299 N N . LEU A 1 299 ? -7.633 -16.938 11.906 1 96.81 299 LEU A N 1
ATOM 2300 C CA . LEU A 1 299 ? -6.566 -17.906 11.688 1 96.81 299 LEU A CA 1
ATOM 2301 C C . LEU A 1 299 ? -7.059 -19.078 10.836 1 96.81 299 LEU A C 1
ATOM 2303 O O . LEU A 1 299 ? -8.203 -19.516 10.984 1 96.81 299 LEU A O 1
ATOM 2307 N N . ALA A 1 300 ? -6.203 -19.531 9.969 1 96.5 300 ALA A N 1
ATOM 2308 C CA . ALA A 1 300 ? -6.539 -20.734 9.211 1 96.5 300 ALA A CA 1
ATOM 2309 C C . ALA A 1 300 ? -6.844 -21.906 10.148 1 96.5 300 ALA A C 1
ATOM 2311 O O . ALA A 1 300 ? -6.172 -22.078 11.164 1 96.5 300 ALA A O 1
ATOM 2312 N N . ALA A 1 301 ? -7.844 -22.641 9.844 1 96.69 301 ALA A N 1
ATOM 2313 C CA . ALA A 1 301 ? -8.336 -23.734 10.664 1 96.69 301 ALA A CA 1
ATOM 2314 C C . ALA A 1 301 ? -9.07 -24.766 9.812 1 96.69 301 ALA A C 1
ATOM 2316 O O . ALA A 1 301 ? -9.289 -24.562 8.617 1 96.69 301 ALA A O 1
ATOM 2317 N N . PRO A 1 302 ? -9.391 -25.844 10.391 1 95.44 302 PRO A N 1
ATOM 2318 C CA . PRO A 1 302 ? -10.031 -26.922 9.633 1 95.44 302 PRO A CA 1
ATOM 2319 C C . PRO A 1 302 ? -11.352 -26.5 9 1 95.44 302 PRO A C 1
ATOM 2321 O O . PRO A 1 302 ? -11.781 -27.078 7.996 1 95.44 302 PRO A O 1
ATOM 2324 N N . ALA A 1 303 ? -11.977 -25.469 9.492 1 96.56 303 ALA A N 1
ATOM 2325 C CA . ALA A 1 303 ? -13.219 -24.984 8.898 1 96.56 303 ALA A CA 1
ATOM 2326 C C . ALA A 1 303 ? -12.953 -24.344 7.531 1 96.56 303 ALA A C 1
ATOM 2328 O O . ALA A 1 303 ? -13.883 -24.141 6.746 1 96.56 303 ALA A O 1
ATOM 2329 N N . HIS A 1 304 ? -11.758 -24 7.234 1 97.62 304 HIS A N 1
ATOM 2330 C CA . HIS A 1 304 ? -11.352 -23.422 5.957 1 97.62 304 HIS A CA 1
ATOM 2331 C C . HIS A 1 304 ? -10.867 -24.5 4.992 1 97.62 304 HIS A C 1
ATOM 2333 O O . HIS A 1 304 ? -9.664 -24.656 4.781 1 97.62 304 HIS A O 1
ATOM 2339 N N . HIS A 1 305 ? -11.734 -25.125 4.324 1 96.12 305 HIS A N 1
ATOM 2340 C CA . HIS A 1 305 ? -11.398 -26.234 3.441 1 96.12 305 HIS A CA 1
ATOM 2341 C C . HIS A 1 305 ? -10.531 -25.766 2.275 1 96.12 305 HIS A C 1
ATOM 2343 O O . HIS A 1 305 ? -10.75 -24.688 1.734 1 96.12 305 HIS A O 1
ATOM 2349 N N . PRO A 1 306 ? -9.477 -26.594 1.89 1 97.12 306 PRO A N 1
ATOM 2350 C CA . PRO A 1 306 ? -9.234 -27.984 2.309 1 97.12 306 PRO A CA 1
ATOM 2351 C C . PRO A 1 306 ? -8.156 -28.094 3.385 1 97.12 306 PRO A C 1
ATOM 2353 O O . PRO A 1 306 ? -7.371 -29.047 3.385 1 97.12 306 PRO A O 1
ATOM 2356 N N . TYR A 1 307 ? -7.996 -27.031 4.203 1 96.38 307 TYR A N 1
ATOM 2357 C CA . TYR A 1 307 ? -7.043 -27.016 5.309 1 96.38 307 TYR A CA 1
ATOM 2358 C C . TYR A 1 307 ? -7.156 -28.281 6.152 1 96.38 307 TYR A C 1
ATOM 2360 O O . TYR A 1 307 ? -6.148 -28.844 6.566 1 96.38 307 TYR A O 1
ATOM 2368 N N . ASP A 1 308 ? -8.352 -28.719 6.34 1 95.62 308 ASP A N 1
ATOM 2369 C CA . ASP A 1 308 ? -8.648 -29.828 7.23 1 95.62 308 ASP A CA 1
ATOM 2370 C C . ASP A 1 308 ? -7.992 -31.125 6.738 1 95.62 308 ASP A C 1
ATOM 2372 O O . ASP A 1 308 ? -7.766 -32.031 7.52 1 95.62 308 ASP A O 1
ATOM 2376 N N . ARG A 1 309 ? -7.688 -31.188 5.484 1 96.62 309 ARG A N 1
ATOM 2377 C CA . ARG A 1 309 ? -7.066 -32.375 4.918 1 96.62 309 ARG A CA 1
ATOM 2378 C C . ARG A 1 309 ? -5.586 -32.469 5.289 1 96.62 309 ARG A C 1
ATOM 2380 O O . ARG A 1 309 ? -4.973 -33.531 5.195 1 96.62 309 ARG A O 1
ATOM 2387 N N . PHE A 1 310 ? -5.039 -31.328 5.688 1 96.5 310 PHE A N 1
ATOM 2388 C CA . PHE A 1 310 ? -3.615 -31.25 5.98 1 96.5 310 PHE A CA 1
ATOM 2389 C C . PHE A 1 310 ? -3.365 -31.312 7.484 1 96.5 310 PHE A C 1
ATOM 2391 O O . PHE A 1 310 ? -2.473 -32.031 7.938 1 96.5 310 PHE A O 1
ATOM 2398 N N . ILE A 1 311 ? -4.152 -30.547 8.211 1 94.56 311 ILE A N 1
ATOM 2399 C CA . ILE A 1 311 ? -3.926 -30.344 9.641 1 94.56 311 ILE A CA 1
ATOM 2400 C C . ILE A 1 311 ? -5.262 -30.344 10.383 1 94.56 311 ILE A C 1
ATOM 2402 O O . ILE A 1 311 ? -6.191 -29.641 10 1 94.56 311 ILE A O 1
ATOM 2406 N N . PRO A 1 312 ? -5.34 -31.109 11.414 1 93.62 312 PRO A N 1
ATOM 2407 C CA . PRO A 1 312 ? -6.605 -31.172 12.148 1 93.62 312 PRO A CA 1
ATOM 2408 C C . PRO A 1 312 ? -6.75 -30.062 13.18 1 93.62 312 PRO A C 1
ATOM 2410 O O . PRO A 1 312 ? -7.828 -29.859 13.742 1 93.62 312 PRO A O 1
ATOM 2413 N N . ALA A 1 313 ? -5.645 -29.375 13.461 1 93.25 313 ALA A N 1
ATOM 2414 C CA . ALA A 1 313 ? -5.652 -28.359 14.516 1 93.25 313 ALA A CA 1
ATOM 2415 C C . ALA A 1 313 ? -5.465 -26.969 13.922 1 93.25 313 ALA A C 1
ATOM 2417 O O . A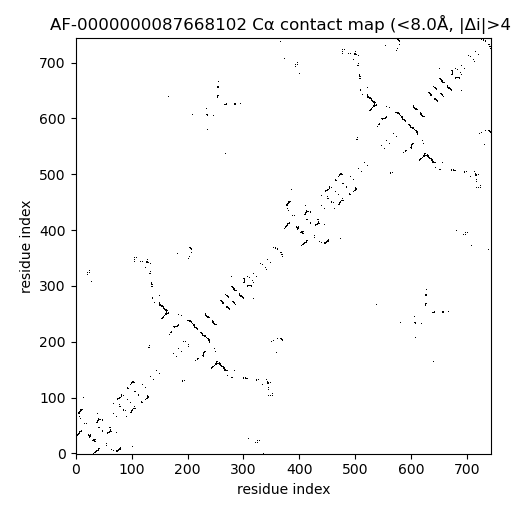LA A 1 313 ? -4.664 -26.781 13.008 1 93.25 313 ALA A O 1
ATOM 2418 N N . PRO A 1 314 ? -6.266 -25.984 14.469 1 88.88 314 PRO A N 1
ATOM 2419 C CA . PRO A 1 314 ? -6.129 -24.594 13.984 1 88.88 314 PRO A CA 1
ATOM 2420 C C . PRO A 1 314 ? -4.77 -23.984 14.32 1 88.88 314 PRO A C 1
ATOM 2422 O O . PRO A 1 314 ? -4.172 -24.328 15.344 1 88.88 314 PRO A O 1
ATOM 2425 N N . GLY A 1 315 ? -4.273 -23.125 13.477 1 87.56 315 GLY A N 1
ATOM 2426 C CA . GLY A 1 315 ? -3.16 -22.266 13.828 1 87.56 315 GLY A CA 1
ATOM 2427 C C . GLY A 1 315 ? -1.808 -22.859 13.492 1 87.56 315 GLY A C 1
ATOM 2428 O O . GLY A 1 315 ? -0.777 -22.203 13.641 1 87.56 315 GLY A O 1
ATOM 2429 N N . HIS A 1 316 ? -1.645 -24.156 13.07 1 87.81 316 HIS A N 1
ATOM 2430 C CA . HIS A 1 316 ? -0.369 -24.781 12.742 1 87.81 316 HIS A CA 1
ATOM 2431 C C . HIS A 1 316 ? 0.104 -24.375 11.352 1 87.81 316 HIS A C 1
ATOM 2433 O O . HIS A 1 316 ? 1.299 -24.438 11.055 1 87.81 316 HIS A O 1
ATOM 2439 N N . GLY A 1 317 ? -0.782 -23.922 10.477 1 90.88 317 GLY A N 1
ATOM 2440 C CA . GLY A 1 317 ? -0.521 -23.188 9.25 1 90.88 317 GLY A CA 1
ATOM 2441 C C . GLY A 1 317 ? -0.147 -24.094 8.086 1 90.88 317 GLY A C 1
ATOM 2442 O O . GLY A 1 317 ? 0.469 -25.141 8.289 1 90.88 317 GLY A O 1
ATOM 2443 N N . LEU A 1 318 ? -0.39 -23.766 6.848 1 95.5 318 LEU A N 1
ATOM 2444 C CA . LEU A 1 318 ? 0.049 -24.344 5.582 1 95.5 318 LEU A CA 1
ATOM 2445 C C . LEU A 1 318 ? 1.189 -23.531 4.977 1 95.5 318 LEU A C 1
ATOM 2447 O O . LEU A 1 318 ? 1.372 -22.359 5.32 1 95.5 318 LEU A O 1
ATOM 2451 N N . GLY A 1 319 ? 1.979 -24.234 4.156 1 94.75 319 GLY A N 1
ATOM 2452 C CA . GLY A 1 319 ? 3.062 -23.562 3.457 1 94.75 319 GLY A CA 1
ATOM 2453 C C . GLY A 1 319 ? 2.932 -23.625 1.947 1 94.75 319 GLY A C 1
ATOM 2454 O O . GLY A 1 319 ? 1.918 -24.094 1.427 1 94.75 319 GLY A O 1
ATOM 2455 N N . PHE A 1 320 ? 3.961 -23.078 1.277 1 95.25 320 PHE A N 1
ATOM 2456 C CA . PHE A 1 320 ? 3.996 -22.969 -0.176 1 95.25 320 PHE A CA 1
ATOM 2457 C C . PHE A 1 320 ? 3.746 -24.328 -0.826 1 95.25 320 PHE A C 1
ATOM 2459 O O . PHE A 1 320 ? 2.936 -24.438 -1.748 1 95.25 320 PHE A O 1
ATOM 2466 N N . ASN A 1 321 ? 4.363 -25.359 -0.337 1 96.5 321 ASN A N 1
ATOM 2467 C CA . ASN A 1 321 ? 4.258 -26.672 -0.938 1 96.5 321 ASN A CA 1
ATOM 2468 C C . ASN A 1 321 ? 2.859 -27.266 -0.766 1 96.5 321 ASN A C 1
ATOM 2470 O O . ASN A 1 321 ? 2.381 -28 -1.626 1 96.5 321 ASN A O 1
ATOM 2474 N N . ASP A 1 322 ? 2.24 -26.953 0.319 1 97.75 322 ASP A N 1
ATOM 2475 C CA . ASP A 1 322 ? 0.866 -27.391 0.523 1 97.75 322 ASP A CA 1
ATOM 2476 C C . ASP A 1 322 ? -0.065 -26.812 -0.539 1 97.75 322 ASP A C 1
ATOM 2478 O O . ASP A 1 322 ? -0.979 -27.5 -1.011 1 97.75 322 ASP A O 1
ATOM 2482 N N . LEU A 1 323 ? 0.166 -25.625 -0.885 1 98 323 LEU A N 1
ATOM 2483 C CA . LEU A 1 323 ? -0.652 -25 -1.918 1 98 323 LEU A CA 1
ATOM 2484 C C . LEU A 1 323 ? -0.486 -25.719 -3.252 1 98 323 LEU A C 1
ATOM 2486 O O . LEU A 1 323 ? -1.444 -25.844 -4.02 1 98 323 LEU A O 1
ATOM 2490 N N . LYS A 1 324 ? 0.69 -26.188 -3.521 1 98.31 324 LYS A N 1
ATOM 2491 C CA . LYS A 1 324 ? 0.928 -26.922 -4.758 1 98.31 324 LYS A CA 1
ATOM 2492 C C . LYS A 1 324 ? 0.189 -28.266 -4.754 1 98.31 324 LYS A C 1
ATOM 2494 O O . LYS A 1 324 ? -0.286 -28.719 -5.797 1 98.31 324 LYS A O 1
ATOM 2499 N N . ILE A 1 325 ? 0.135 -28.859 -3.584 1 98.56 325 ILE A N 1
ATOM 2500 C CA . ILE A 1 325 ? -0.626 -30.094 -3.465 1 98.56 325 ILE A CA 1
ATOM 2501 C C . ILE A 1 325 ? -2.104 -29.828 -3.742 1 98.56 325 ILE A C 1
ATOM 2503 O O . ILE A 1 325 ? -2.764 -30.609 -4.434 1 98.56 325 ILE A O 1
ATOM 2507 N N . ILE A 1 326 ? -2.602 -28.734 -3.207 1 98.56 326 ILE A N 1
ATOM 2508 C CA . ILE A 1 326 ? -3.988 -28.359 -3.453 1 98.56 326 ILE A CA 1
ATOM 2509 C C . ILE A 1 326 ? -4.199 -28.109 -4.945 1 98.56 326 ILE A C 1
ATOM 2511 O O . ILE A 1 326 ? -5.199 -28.562 -5.52 1 98.56 326 ILE A O 1
ATOM 2515 N N . GLU A 1 327 ? -3.297 -27.453 -5.582 1 98.62 327 GLU A N 1
ATOM 2516 C CA . GLU A 1 327 ? -3.373 -27.188 -7.016 1 98.62 327 GLU A CA 1
ATOM 2517 C C . GLU A 1 327 ? -3.395 -28.484 -7.812 1 98.62 327 GLU A C 1
ATOM 2519 O O . GLU A 1 327 ? -4.164 -28.625 -8.766 1 98.62 327 GLU A O 1
ATOM 2524 N N . CYS A 1 328 ? -2.59 -29.375 -7.434 1 98.56 328 CYS A N 1
ATOM 2525 C CA . CYS A 1 328 ? -2.557 -30.703 -8.039 1 98.56 328 CYS A CA 1
ATOM 2526 C C . CYS A 1 328 ? -3.922 -31.375 -7.953 1 98.56 328 CYS A C 1
ATOM 2528 O O . CYS A 1 328 ? -4.418 -31.906 -8.945 1 98.56 328 CYS A O 1
ATOM 2530 N N . ARG A 1 329 ? -4.512 -31.328 -6.805 1 98.44 329 ARG A N 1
ATOM 2531 C CA . ARG A 1 329 ? -5.832 -31.906 -6.602 1 98.44 329 ARG A CA 1
ATOM 2532 C C . ARG A 1 329 ? -6.871 -31.234 -7.496 1 98.44 329 ARG A C 1
ATOM 2534 O O . ARG A 1 329 ? -7.75 -31.906 -8.039 1 98.44 329 ARG A O 1
ATOM 2541 N N . GLU A 1 330 ? -6.773 -29.953 -7.582 1 98.31 330 GLU A N 1
ATOM 2542 C CA . GLU A 1 330 ? -7.699 -29.219 -8.445 1 98.31 330 GLU A CA 1
ATOM 2543 C C . GLU A 1 330 ? -7.535 -29.625 -9.906 1 98.31 330 GLU A C 1
ATOM 2545 O O . GLU A 1 330 ? -8.516 -29.703 -10.641 1 98.31 330 GLU A O 1
ATOM 2550 N N . LEU A 1 331 ? -6.309 -29.828 -10.328 1 98.38 331 LEU A N 1
ATOM 2551 C CA . LEU A 1 331 ? -6.07 -30.344 -11.68 1 98.38 331 LEU A CA 1
ATOM 2552 C C . LEU A 1 331 ? -6.758 -31.688 -11.875 1 98.38 331 LEU A C 1
ATOM 2554 O O . LEU A 1 331 ? -7.418 -31.906 -12.898 1 98.38 331 LEU A O 1
ATOM 2558 N N . ILE A 1 332 ? -6.645 -32.594 -10.945 1 98.31 332 ILE A N 1
ATOM 2559 C CA . ILE A 1 332 ? -7.258 -33.906 -11.016 1 98.31 332 ILE A CA 1
ATOM 2560 C C . ILE A 1 332 ? -8.773 -33.781 -11.094 1 98.31 332 ILE A C 1
ATOM 2562 O O . ILE A 1 332 ? -9.43 -34.469 -11.867 1 98.31 332 ILE A O 1
ATOM 2566 N N . ARG A 1 333 ? -9.305 -32.844 -10.32 1 97.69 333 ARG A N 1
ATOM 2567 C CA . ARG A 1 333 ? -10.742 -32.594 -10.391 1 97.69 333 ARG A CA 1
ATOM 2568 C C . ARG A 1 333 ? -11.148 -32.156 -11.789 1 97.69 333 ARG A C 1
ATOM 2570 O O . ARG A 1 333 ? -12.141 -32.625 -12.336 1 97.69 333 ARG A O 1
ATOM 2577 N N . ALA A 1 334 ? -10.391 -31.266 -12.336 1 97.94 334 ALA A N 1
ATOM 2578 C CA . ALA A 1 334 ? -10.68 -30.781 -13.68 1 97.94 334 ALA A CA 1
ATOM 2579 C C . ALA A 1 334 ? -10.656 -31.938 -14.695 1 97.94 334 ALA A C 1
ATOM 2581 O O . ALA A 1 334 ? -11.539 -32.031 -15.547 1 97.94 334 ALA A O 1
ATOM 2582 N N . ILE A 1 335 ? -9.672 -32.781 -14.609 1 97.81 335 ILE A N 1
ATOM 2583 C CA . ILE A 1 335 ? -9.508 -33.875 -15.523 1 97.81 335 ILE A CA 1
ATOM 2584 C C . ILE A 1 335 ? -10.688 -34.844 -15.398 1 97.81 335 ILE A C 1
ATOM 2586 O O . ILE A 1 335 ? -11.141 -35.406 -16.391 1 97.81 335 ILE A O 1
ATOM 2590 N N . SER A 1 336 ? -11.219 -34.938 -14.211 1 96.12 336 SER A N 1
ATOM 2591 C CA . SER A 1 336 ? -12.336 -35.812 -13.938 1 96.12 336 SER A CA 1
AT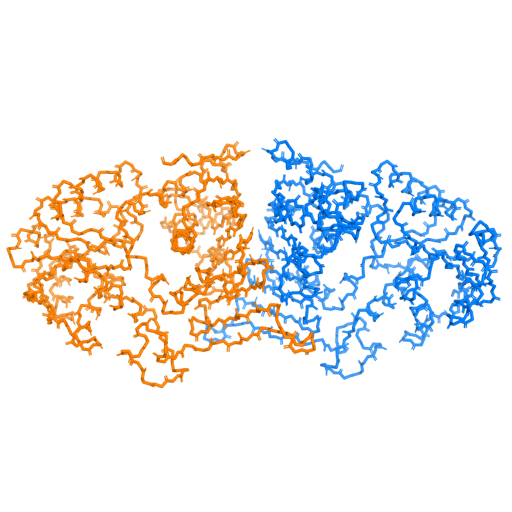OM 2592 C C . SER A 1 336 ? -13.664 -35.156 -14.305 1 96.12 336 SER A C 1
ATOM 2594 O O . SER A 1 336 ? -14.734 -35.75 -14.078 1 96.12 336 SER A O 1
ATOM 2596 N N . GLY A 1 337 ? -13.641 -33.969 -14.758 1 95.25 337 GLY A N 1
ATOM 2597 C CA . GLY A 1 337 ? -14.844 -33.25 -15.172 1 95.25 337 GLY A CA 1
ATOM 2598 C C . GLY A 1 337 ? -15.586 -32.594 -14.016 1 95.25 337 GLY A C 1
ATOM 2599 O O . GLY A 1 337 ? -16.75 -32.219 -14.156 1 95.25 337 GLY A O 1
ATOM 2600 N N . GLU A 1 338 ? -14.938 -32.469 -12.914 1 96.25 338 GLU A N 1
ATOM 2601 C CA . GLU A 1 338 ? -15.539 -31.844 -11.75 1 96.25 338 GLU A CA 1
ATOM 2602 C C . GLU A 1 338 ? -15.227 -30.344 -11.719 1 96.25 338 GLU A C 1
ATOM 2604 O O . GLU A 1 338 ? -14.266 -29.891 -12.336 1 96.25 338 GLU A O 1
ATOM 2609 N N . PRO A 1 339 ? -16.109 -29.609 -11.023 1 95.88 339 PRO A N 1
ATOM 2610 C CA . PRO A 1 339 ? -15.727 -28.203 -10.82 1 95.88 339 PRO A CA 1
ATOM 2611 C C . PRO A 1 339 ? -14.367 -28.047 -10.133 1 95.88 339 PRO A C 1
ATOM 2613 O O . PRO A 1 339 ? -14.039 -28.828 -9.234 1 95.88 339 PRO A O 1
ATOM 2616 N N . SER A 1 340 ? -13.57 -27.203 -10.641 1 96.62 340 SER A N 1
ATOM 2617 C CA . SER A 1 340 ? -12.219 -27.016 -10.117 1 96.62 340 SER A CA 1
ATOM 2618 C C . SER A 1 340 ? -11.844 -25.547 -10.07 1 96.62 340 SER A C 1
ATOM 2620 O O . SER A 1 340 ? -12.383 -24.734 -10.828 1 96.62 340 SER A O 1
ATOM 2622 N N . SER A 1 341 ? -11.055 -25.203 -9.109 1 96.25 341 SER A N 1
ATOM 2623 C CA . SER A 1 341 ? -10.484 -23.875 -8.992 1 96.25 341 SER A CA 1
ATOM 2624 C C . SER A 1 341 ? -9.078 -23.812 -9.578 1 96.25 341 SER A C 1
ATOM 2626 O O . SER A 1 341 ? -8.094 -24.031 -8.859 1 96.25 341 SER A O 1
ATOM 2628 N N . THR A 1 342 ? -8.977 -23.516 -10.867 1 96.81 342 THR A N 1
ATOM 2629 C CA . THR A 1 342 ? -7.691 -23.5 -11.562 1 96.81 342 THR A CA 1
ATOM 2630 C C . THR A 1 342 ? -7.582 -22.281 -12.469 1 96.81 342 THR A C 1
ATOM 2632 O O . THR A 1 342 ? -8.594 -21.641 -12.789 1 96.81 342 THR A O 1
ATOM 2635 N N . VAL A 1 343 ? -6.375 -21.906 -12.773 1 97.25 343 VAL A N 1
ATOM 2636 C CA . VAL A 1 343 ? -6.105 -20.922 -13.82 1 97.25 343 VAL A CA 1
ATOM 2637 C C . VAL A 1 343 ? -5.867 -21.641 -15.148 1 97.25 343 VAL A C 1
ATOM 2639 O O . VAL A 1 343 ? -4.801 -22.234 -15.359 1 97.25 343 VAL A O 1
ATOM 2642 N N . THR A 1 344 ? -6.832 -21.562 -16.016 1 97.5 344 THR A N 1
ATOM 2643 C CA . THR A 1 344 ? -6.738 -22.234 -17.312 1 97.5 344 THR A CA 1
ATOM 2644 C C . THR A 1 344 ? -5.879 -21.422 -18.281 1 97.5 344 THR A C 1
ATOM 2646 O O . THR A 1 344 ? -5.473 -20.297 -17.969 1 97.5 344 THR A O 1
ATOM 2649 N N . PHE A 1 345 ? -5.578 -21.984 -19.438 1 97.88 345 PHE A N 1
ATOM 2650 C CA . PHE A 1 345 ? -4.828 -21.266 -20.469 1 97.88 345 PHE A CA 1
ATOM 2651 C C . PHE A 1 345 ? -5.609 -20.062 -20.953 1 97.88 345 PHE A C 1
ATOM 2653 O O . PHE A 1 345 ? -5.02 -19.047 -21.328 1 97.88 345 PHE A O 1
ATOM 2660 N N . THR A 1 346 ? -6.945 -20.141 -20.891 1 96.12 346 THR A N 1
ATOM 2661 C CA . THR A 1 346 ? -7.77 -18.984 -21.234 1 96.12 346 THR A CA 1
ATOM 2662 C C . THR A 1 346 ? -7.523 -17.828 -20.266 1 96.12 346 THR A C 1
ATOM 2664 O O . THR A 1 346 ? -7.293 -16.703 -20.672 1 96.12 346 THR A O 1
ATOM 2667 N N . ASP A 1 347 ? -7.586 -18.141 -19 1 95.38 347 ASP A N 1
ATOM 2668 C CA . ASP A 1 347 ? -7.34 -17.141 -17.953 1 95.38 347 ASP A CA 1
ATOM 2669 C C . ASP A 1 347 ? -5.914 -16.609 -18.047 1 95.38 347 ASP A C 1
ATOM 2671 O O . ASP A 1 347 ? -5.688 -15.398 -17.891 1 95.38 347 ASP A O 1
ATOM 2675 N N . GLY A 1 348 ? -5 -17.578 -18.266 1 95.38 348 GLY A N 1
ATOM 2676 C CA . GLY A 1 348 ? -3.6 -17.203 -18.375 1 95.38 348 GLY A CA 1
ATOM 2677 C C . GLY A 1 348 ? -3.334 -16.203 -19.5 1 95.38 348 GLY A C 1
ATOM 2678 O O . GLY A 1 348 ? -2.559 -15.266 -19.328 1 95.38 348 GLY A O 1
ATOM 2679 N N . LEU A 1 349 ? -3.916 -16.422 -20.609 1 95.31 349 LEU A N 1
ATOM 2680 C CA . LEU A 1 349 ? -3.73 -15.523 -21.75 1 95.31 349 LEU A CA 1
ATOM 2681 C C . LEU A 1 349 ? -4.238 -14.125 -21.406 1 95.31 349 LEU A C 1
ATOM 2683 O O . LEU A 1 349 ? -3.627 -13.133 -21.812 1 95.31 349 LEU A O 1
ATOM 2687 N N . ARG A 1 350 ? -5.312 -14.055 -20.734 1 94.5 350 ARG A N 1
ATOM 2688 C CA . ARG A 1 350 ? -5.852 -12.758 -20.344 1 94.5 350 ARG A CA 1
ATOM 2689 C C . ARG A 1 350 ? -4.926 -12.055 -19.359 1 94.5 350 ARG A C 1
ATOM 2691 O O . ARG A 1 350 ? -4.785 -10.828 -19.406 1 94.5 350 ARG A O 1
ATOM 2698 N N . ILE A 1 351 ? -4.355 -12.789 -18.453 1 94.56 351 ILE A N 1
ATOM 2699 C CA . ILE A 1 351 ? -3.379 -12.234 -17.516 1 94.56 351 ILE A CA 1
ATOM 2700 C C . ILE A 1 351 ? -2.182 -11.688 -18.297 1 94.56 351 ILE A C 1
ATOM 2702 O O . ILE A 1 351 ? -1.717 -10.578 -18.031 1 94.56 351 ILE A O 1
ATOM 2706 N N . GLU A 1 352 ? -1.736 -12.477 -19.297 1 92.94 352 GLU A N 1
ATOM 2707 C CA . GLU A 1 352 ? -0.63 -12.031 -20.141 1 92.94 352 GLU A CA 1
ATOM 2708 C C . GLU A 1 352 ? -0.983 -10.742 -20.875 1 92.94 352 GLU A C 1
ATOM 2710 O O . GLU A 1 352 ? -0.139 -9.859 -21.031 1 92.94 352 GLU A O 1
ATOM 2715 N N . ARG A 1 353 ? -2.168 -10.648 -21.328 1 94.25 353 ARG A N 1
ATOM 2716 C CA . ARG A 1 353 ? -2.627 -9.445 -22.031 1 94.25 353 ARG A CA 1
ATOM 2717 C C . ARG A 1 353 ? -2.543 -8.227 -21.109 1 94.25 353 ARG A C 1
ATOM 2719 O O . ARG A 1 353 ? -2.203 -7.133 -21.562 1 94.25 353 ARG A O 1
ATOM 2726 N N . SER A 1 354 ? -2.9 -8.391 -19.906 1 95.12 354 SER A N 1
ATOM 2727 C CA . SER A 1 354 ? -2.809 -7.305 -18.922 1 95.12 354 SER A CA 1
ATOM 2728 C C . SER A 1 354 ? -1.366 -6.84 -18.75 1 95.12 354 SER A C 1
ATOM 2730 O O . SER A 1 354 ? -1.098 -5.641 -18.703 1 95.12 354 SER A O 1
ATOM 2732 N N . VAL A 1 355 ? -0.458 -7.773 -18.656 1 93.94 355 VAL A N 1
ATOM 2733 C CA . VAL A 1 355 ? 0.956 -7.457 -18.5 1 93.94 355 VAL A CA 1
ATOM 2734 C C . VAL A 1 355 ? 1.455 -6.664 -19.703 1 93.94 355 VAL A C 1
ATOM 2736 O O . VAL A 1 355 ? 2.154 -5.66 -19.547 1 93.94 355 VAL A O 1
ATOM 2739 N N . HIS A 1 356 ? 1.087 -7.105 -20.859 1 92.81 356 HIS A N 1
ATOM 2740 C CA . HIS A 1 356 ? 1.474 -6.398 -22.078 1 92.81 356 HIS A CA 1
ATOM 2741 C C . HIS A 1 356 ? 0.909 -4.98 -22.094 1 92.81 356 HIS A C 1
ATOM 2743 O O . HIS A 1 356 ? 1.602 -4.035 -22.469 1 92.81 356 HIS A O 1
ATOM 2749 N N . ALA A 1 357 ? -0.323 -4.863 -21.719 1 96 357 ALA A N 1
ATOM 2750 C CA . ALA A 1 357 ? -0.962 -3.551 -21.656 1 96 357 ALA A CA 1
ATOM 2751 C C . ALA A 1 357 ? -0.232 -2.631 -20.672 1 96 357 ALA A C 1
ATOM 2753 O O . ALA A 1 357 ? -0.079 -1.435 -20.938 1 96 357 ALA A O 1
ATOM 2754 N N . MET A 1 358 ? 0.223 -3.137 -19.594 1 96.5 358 MET A N 1
ATOM 2755 C CA . MET A 1 358 ? 0.968 -2.359 -18.609 1 96.5 358 MET A CA 1
ATOM 2756 C C . MET A 1 358 ? 2.277 -1.844 -19.203 1 96.5 358 MET A C 1
ATOM 2758 O O . MET A 1 358 ? 2.611 -0.667 -19.047 1 96.5 358 MET A O 1
ATOM 2762 N N . ALA A 1 359 ? 2.994 -2.752 -19.859 1 94.31 359 ALA A N 1
ATOM 2763 C CA . ALA A 1 359 ? 4.242 -2.348 -20.5 1 94.31 359 ALA A CA 1
ATOM 2764 C C . ALA A 1 359 ? 3.988 -1.277 -21.562 1 94.31 359 ALA A C 1
ATOM 2766 O O . ALA A 1 359 ? 4.707 -0.275 -21.625 1 94.31 359 ALA A O 1
ATOM 2767 N N . GLN A 1 360 ? 2.971 -1.506 -22.359 1 95.31 360 GLN A N 1
ATOM 2768 C CA . GLN A 1 360 ? 2.594 -0.54 -23.391 1 95.31 360 GLN A CA 1
ATOM 2769 C C . GLN A 1 360 ? 2.262 0.816 -22.781 1 95.31 360 GLN A C 1
ATOM 2771 O O . GLN A 1 360 ? 2.682 1.856 -23.297 1 95.31 360 GLN A O 1
ATOM 2776 N N . SER A 1 361 ? 1.489 0.778 -21.719 1 97.31 361 SER A N 1
ATOM 2777 C CA . SER A 1 361 ? 1.086 1.996 -21.031 1 97.31 361 SER A CA 1
ATOM 2778 C C . SER A 1 361 ? 2.299 2.803 -20.578 1 97.31 361 SER A C 1
ATOM 2780 O O . SER A 1 361 ? 2.322 4.027 -20.719 1 97.31 361 SER A O 1
ATOM 2782 N N . PHE A 1 362 ? 3.312 2.18 -20.047 1 96.38 362 PHE A N 1
ATOM 2783 C CA . PHE A 1 362 ? 4.531 2.852 -19.609 1 96.38 362 PHE A CA 1
ATOM 2784 C C . PHE A 1 362 ? 5.211 3.551 -20.781 1 96.38 362 PHE A C 1
ATOM 2786 O O . PHE A 1 362 ? 5.566 4.727 -20.688 1 96.38 362 PHE A O 1
ATOM 2793 N N . HIS A 1 363 ? 5.332 2.852 -21.828 1 95.38 363 HIS A N 1
ATOM 2794 C CA . HIS A 1 363 ? 6.055 3.383 -22.969 1 95.38 363 HIS A CA 1
ATOM 2795 C C . HIS A 1 363 ? 5.277 4.512 -23.641 1 95.38 363 HIS A C 1
ATOM 2797 O O . HIS A 1 363 ? 5.871 5.492 -24.109 1 95.38 363 HIS A O 1
ATOM 2803 N N . GLU A 1 364 ? 4.008 4.383 -23.672 1 96.19 364 GLU A N 1
ATOM 2804 C CA . GLU A 1 364 ? 3.191 5.383 -24.359 1 96.19 364 GLU A CA 1
ATOM 2805 C C . GLU A 1 364 ? 2.74 6.48 -23.391 1 96.19 364 GLU A C 1
ATOM 2807 O O . GLU A 1 364 ? 2.156 7.48 -23.812 1 96.19 364 GLU A O 1
ATOM 2812 N N . ARG A 1 365 ? 2.955 6.273 -22.125 1 95.06 365 ARG A N 1
ATOM 2813 C CA . ARG A 1 365 ? 2.627 7.238 -21.078 1 95.06 365 ARG A CA 1
ATOM 2814 C C . ARG A 1 365 ? 1.148 7.609 -21.125 1 95.06 365 ARG A C 1
ATOM 2816 O O . ARG A 1 365 ? 0.798 8.789 -21.078 1 95.06 365 ARG A O 1
ATOM 2823 N N . ARG A 1 366 ? 0.314 6.605 -21.219 1 95.44 366 ARG A N 1
ATOM 2824 C CA . ARG A 1 366 ? -1.13 6.82 -21.25 1 95.44 366 ARG A CA 1
ATOM 2825 C C . ARG A 1 366 ? -1.872 5.586 -20.734 1 95.44 366 ARG A C 1
ATOM 2827 O O . ARG A 1 366 ? -1.304 4.492 -20.688 1 95.44 366 ARG A O 1
ATOM 2834 N N . TRP A 1 367 ? -3.17 5.801 -20.484 1 96.69 367 TRP A N 1
ATOM 2835 C CA . TRP A 1 367 ? -4.051 4.691 -20.125 1 96.69 367 TRP A CA 1
ATOM 2836 C C . TRP A 1 367 ? -4.234 3.746 -21.312 1 96.69 367 TRP A C 1
ATOM 2838 O O . TRP A 1 367 ? -4.402 4.191 -22.453 1 96.69 367 TRP A O 1
ATOM 2848 N N . ILE A 1 368 ? -4.156 2.484 -21.062 1 97.69 368 ILE A N 1
ATOM 2849 C CA . ILE A 1 368 ? -4.434 1.462 -22.062 1 97.69 368 ILE A CA 1
ATOM 2850 C C . ILE A 1 368 ? -5.668 0.661 -21.656 1 97.69 368 ILE A C 1
ATOM 2852 O O . ILE A 1 368 ? -5.73 0.118 -20.547 1 97.69 368 ILE A O 1
ATOM 2856 N N . GLU A 1 369 ? -6.664 0.632 -22.516 1 96.94 369 GLU A N 1
ATOM 2857 C CA . GLU A 1 369 ? -7.84 -0.214 -22.328 1 96.94 369 GLU A CA 1
ATOM 2858 C C . GLU A 1 369 ? -7.574 -1.642 -22.797 1 96.94 369 GLU A C 1
ATOM 2860 O O . GLU A 1 369 ? -6.938 -1.854 -23.828 1 96.94 369 GLU A O 1
ATOM 2865 N N . ILE A 1 370 ? -7.984 -2.545 -21.953 1 94.81 370 ILE A N 1
ATOM 2866 C CA . ILE A 1 370 ? -7.805 -3.951 -22.297 1 94.81 370 ILE A CA 1
ATOM 2867 C C . ILE A 1 370 ? -9.133 -4.543 -22.766 1 94.81 370 ILE A C 1
ATOM 2869 O O . ILE A 1 370 ? -10.086 -4.625 -21.984 1 94.81 370 ILE A O 1
ATOM 2873 N N . ALA A 1 371 ? -9.234 -4.699 -24.031 1 83.69 371 ALA A N 1
ATOM 2874 C CA . ALA A 1 371 ? -10.461 -5.207 -24.641 1 83.69 371 ALA A CA 1
ATOM 2875 C C . ALA A 1 371 ? -10.805 -6.594 -24.109 1 83.69 371 ALA A C 1
ATOM 2877 O O . ALA A 1 371 ? -9.914 -7.348 -23.703 1 83.69 371 ALA A O 1
ATOM 2878 N N . ASP A 1 372 ? -12.102 -6.949 -24.078 1 74.31 372 ASP A N 1
ATOM 2879 C CA . ASP A 1 372 ? -12.594 -8.25 -23.625 1 74.31 372 ASP A CA 1
ATOM 2880 C C . ASP A 1 372 ? -12.062 -9.375 -24.516 1 74.31 372 ASP A C 1
ATOM 2882 O O . ASP A 1 372 ? -11.82 -9.172 -25.703 1 74.31 372 ASP A O 1
ATOM 2886 N N . MET B 1 1 ? 13.617 36.469 24.391 1 71.81 1 MET B N 1
ATOM 2887 C CA . MET B 1 1 ? 12.609 37.125 23.547 1 71.81 1 MET B CA 1
ATOM 2888 C C . MET B 1 1 ? 11.383 37.5 24.375 1 71.81 1 MET B C 1
ATOM 2890 O O . MET B 1 1 ? 11.094 36.875 25.391 1 71.81 1 MET B O 1
ATOM 2894 N N . LYS B 1 2 ? 10.75 38.625 24.047 1 85.69 2 LYS B N 1
ATOM 2895 C CA . LYS B 1 2 ? 9.547 39.094 24.75 1 85.69 2 LYS B CA 1
ATOM 2896 C C . LYS B 1 2 ? 8.406 38.094 24.562 1 85.69 2 LYS B C 1
ATOM 2898 O O . LYS B 1 2 ? 8.398 37.312 23.594 1 85.69 2 LYS B O 1
ATOM 2903 N N . ALA B 1 3 ? 7.578 38.031 25.578 1 93.94 3 ALA B N 1
ATOM 2904 C CA . ALA B 1 3 ? 6.406 37.156 25.484 1 93.94 3 ALA B CA 1
ATOM 2905 C C . ALA B 1 3 ? 5.539 37.531 24.297 1 93.94 3 ALA B C 1
ATOM 2907 O O . ALA B 1 3 ? 5.266 38.719 24.047 1 93.94 3 ALA B O 1
ATOM 2908 N N . LEU B 1 4 ? 5.191 36.594 23.562 1 97.88 4 LEU B N 1
ATOM 2909 C CA . LEU B 1 4 ? 4.367 36.812 22.375 1 97.88 4 LEU B CA 1
ATOM 2910 C C . LEU B 1 4 ? 2.898 36.938 22.75 1 97.88 4 LEU B C 1
ATOM 2912 O O . LEU B 1 4 ? 2.379 36.156 23.562 1 97.88 4 LEU B O 1
ATOM 2916 N N . GLY B 1 5 ? 2.281 38 22.281 1 98.75 5 GLY B N 1
ATOM 2917 C CA . GLY B 1 5 ? 0.835 38.125 22.375 1 98.75 5 GLY B CA 1
ATOM 2918 C C . GLY B 1 5 ? 0.104 37.344 21.281 1 98.75 5 GLY B C 1
ATOM 2919 O O . GLY B 1 5 ? 0.353 37.562 20.094 1 98.75 5 GLY B O 1
ATOM 2920 N N . ILE B 1 6 ? -0.894 36.531 21.703 1 98.88 6 ILE B N 1
ATOM 2921 C CA . ILE B 1 6 ? -1.514 35.594 20.781 1 98.88 6 ILE B CA 1
ATOM 2922 C C . ILE B 1 6 ? -2.949 36.031 20.484 1 98.88 6 ILE B C 1
ATOM 2924 O O . ILE B 1 6 ? -3.705 36.344 21.406 1 98.88 6 ILE B O 1
ATOM 2928 N N . GLY B 1 7 ? -3.264 36.062 19.234 1 98.88 7 GLY B N 1
ATOM 2929 C CA . GLY B 1 7 ? -4.645 36.094 18.781 1 98.88 7 GLY B CA 1
ATOM 2930 C C . GLY B 1 7 ? -5.09 34.812 18.156 1 98.88 7 GLY B C 1
ATOM 2931 O O . GLY B 1 7 ? -4.32 34.156 17.438 1 98.88 7 GLY B O 1
ATOM 2932 N N . LEU B 1 8 ? -6.328 34.375 18.453 1 98.88 8 LEU B N 1
ATOM 2933 C CA . LEU B 1 8 ? -6.902 33.156 17.891 1 98.88 8 LEU B CA 1
ATOM 2934 C C . LEU B 1 8 ? -8.227 33.469 17.188 1 98.88 8 LEU B C 1
ATOM 2936 O O . LEU B 1 8 ? -9.125 34.062 17.781 1 98.88 8 LEU B O 1
ATOM 2940 N N . ILE B 1 9 ? -8.273 33.094 15.906 1 98.75 9 ILE B N 1
ATOM 2941 C CA . ILE B 1 9 ? -9.516 33.219 15.164 1 98.75 9 ILE B CA 1
ATOM 2942 C C . ILE B 1 9 ? -10.094 31.828 14.875 1 98.75 9 ILE B C 1
ATOM 2944 O O . ILE B 1 9 ? -9.523 31.062 14.086 1 98.75 9 ILE B O 1
ATOM 2948 N N . GLY B 1 10 ? -11.25 31.531 15.414 1 98 10 GLY B N 1
ATOM 2949 C CA . GLY B 1 10 ? -11.867 30.234 15.273 1 98 10 GLY B CA 1
ATOM 2950 C C . GLY B 1 10 ? -11.539 29.281 16.406 1 98 10 GLY B C 1
ATOM 2951 O O . GLY B 1 10 ? -10.383 29.188 16.828 1 98 10 GLY B O 1
ATOM 2952 N N . THR B 1 11 ? -12.602 28.578 16.938 1 96.38 11 THR B N 1
ATOM 2953 C CA . THR B 1 11 ? -12.383 27.766 18.125 1 96.38 11 THR B CA 1
ATOM 2954 C C . THR B 1 11 ? -12.906 26.344 17.906 1 96.38 11 THR B C 1
ATOM 2956 O O . THR B 1 11 ? -13.25 25.641 18.859 1 96.38 11 THR B O 1
ATOM 2959 N N . GLY B 1 12 ? -13.062 25.938 16.609 1 94.62 12 GLY B N 1
ATOM 2960 C CA . GLY B 1 12 ? -13.352 24.531 16.375 1 94.62 12 GLY B CA 1
ATOM 2961 C C . GLY B 1 12 ? -12.273 23.594 16.906 1 94.62 12 GLY B C 1
ATOM 2962 O O . GLY B 1 12 ? -11.547 23.953 17.844 1 94.62 12 GLY B O 1
ATOM 2963 N N . TYR B 1 13 ? -12.266 22.453 16.406 1 93.44 13 TYR B N 1
ATOM 2964 C CA . TYR B 1 13 ? -11.336 21.438 16.875 1 93.44 13 TYR B CA 1
ATOM 2965 C C . TYR B 1 13 ? -9.898 21.953 16.828 1 93.44 13 TYR B C 1
ATOM 2967 O O . TYR B 1 13 ? -9.172 21.906 17.812 1 93.44 13 TYR B O 1
ATOM 2975 N N . MET B 1 14 ? -9.539 22.469 15.656 1 95.56 14 MET B N 1
ATOM 2976 C CA . MET B 1 14 ? -8.164 22.922 15.516 1 95.56 14 MET B CA 1
ATOM 2977 C C . MET B 1 14 ? -7.91 24.156 16.359 1 95.56 14 MET B C 1
ATOM 2979 O O . MET B 1 14 ? -6.801 24.375 16.859 1 95.56 14 MET B O 1
ATOM 2983 N N . GLY B 1 15 ? -8.906 25 16.5 1 97.44 15 GLY B N 1
ATOM 2984 C CA . GLY B 1 15 ? -8.758 26.125 17.406 1 97.44 15 GLY B CA 1
ATOM 2985 C C . GLY B 1 15 ? -8.406 25.719 18.828 1 97.44 15 GLY B C 1
ATOM 2986 O O . GLY B 1 15 ? -7.539 26.312 19.453 1 97.44 15 GLY B O 1
ATOM 2987 N N . LYS B 1 16 ? -9.102 24.703 19.281 1 97.31 16 LYS B N 1
ATOM 2988 C CA . LYS B 1 16 ? -8.789 24.156 20.594 1 97.31 16 LYS B CA 1
ATOM 2989 C C . LYS B 1 16 ? -7.367 23.609 20.641 1 97.31 16 LYS B C 1
ATOM 2991 O O . LYS B 1 16 ? -6.652 23.797 21.625 1 97.31 16 LYS B O 1
ATOM 2996 N N . CYS B 1 17 ? -6.977 22.906 19.594 1 97.5 17 CYS B N 1
ATOM 2997 C CA . CYS B 1 17 ? -5.629 22.344 19.531 1 97.5 17 CYS B CA 1
ATOM 2998 C C . CYS B 1 17 ? -4.582 23.453 19.609 1 97.5 17 CYS B C 1
ATOM 3000 O O . CYS B 1 17 ? -3.58 23.328 20.312 1 97.5 17 CYS B O 1
ATOM 3002 N N . HIS B 1 18 ? -4.805 24.562 18.891 1 98.56 18 HIS B N 1
ATOM 3003 C CA . HIS B 1 18 ? -3.887 25.688 18.953 1 98.56 18 HIS B CA 1
ATOM 3004 C C . HIS B 1 18 ? -3.832 26.297 20.359 1 98.56 18 HIS B C 1
ATOM 3006 O O . HIS B 1 18 ? -2.75 26.578 20.875 1 98.56 18 HIS B O 1
ATOM 3012 N N . ALA B 1 19 ? -5 26.469 20.953 1 98.5 19 ALA B N 1
ATOM 3013 C CA . ALA B 1 19 ? -5.059 27.016 22.297 1 98.5 19 ALA B CA 1
ATOM 3014 C C . ALA B 1 19 ? -4.297 26.125 23.281 1 98.5 19 ALA B C 1
ATOM 3016 O O . ALA B 1 19 ? -3.543 26.625 24.125 1 98.5 19 ALA B O 1
ATOM 3017 N N . LEU B 1 20 ? -4.5 24.828 23.156 1 97.88 20 LEU B N 1
ATOM 3018 C CA . LEU B 1 20 ? -3.783 23.875 24 1 97.88 20 LEU B CA 1
ATOM 3019 C C . LEU B 1 20 ? -2.275 24.016 23.812 1 97.88 20 LEU B C 1
ATOM 3021 O O . LEU B 1 20 ? -1.522 24.016 24.797 1 97.88 20 LEU B O 1
ATOM 3025 N N . ALA B 1 21 ? -1.876 24.172 22.609 1 98.62 21 ALA B N 1
ATOM 3026 C CA . ALA B 1 21 ? -0.452 24.281 22.312 1 98.62 21 ALA B CA 1
ATOM 3027 C C . ALA B 1 21 ? 0.141 25.547 22.922 1 98.62 21 ALA B C 1
ATOM 3029 O O . ALA B 1 21 ? 1.191 25.5 23.562 1 98.62 21 ALA B O 1
ATOM 3030 N N . TRP B 1 22 ? -0.525 26.672 22.797 1 98.62 22 TRP B N 1
ATOM 3031 C CA . TRP B 1 22 ? -0.048 27.953 23.328 1 98.62 22 TRP B CA 1
ATOM 3032 C C . TRP B 1 22 ? 0.043 27.906 24.844 1 98.62 22 TRP B C 1
ATOM 3034 O O . TRP B 1 22 ? 0.967 28.469 25.438 1 98.62 22 TRP B O 1
ATOM 3044 N N . ASN B 1 23 ? -0.902 27.234 25.438 1 98.25 23 ASN B N 1
ATOM 3045 C CA . ASN B 1 23 ? -0.927 27.125 26.891 1 98.25 23 ASN B CA 1
ATOM 3046 C C . ASN B 1 23 ? 0.167 26.203 27.406 1 98.25 23 ASN B C 1
ATOM 3048 O O . ASN B 1 23 ? 0.685 26.391 28.516 1 98.25 23 ASN B O 1
ATOM 3052 N N . ALA B 1 24 ? 0.536 25.266 26.578 1 98.31 24 ALA B N 1
ATOM 3053 C CA . ALA B 1 24 ? 1.368 24.188 27.078 1 98.31 24 ALA B CA 1
ATOM 3054 C C . ALA B 1 24 ? 2.834 24.391 26.719 1 98.31 24 ALA B C 1
ATOM 3056 O O . ALA B 1 24 ? 3.729 23.812 27.328 1 98.31 24 ALA B O 1
ATOM 3057 N N . VAL B 1 25 ? 3.139 25.203 25.734 1 98.5 25 VAL B N 1
ATOM 3058 C CA . VAL B 1 25 ? 4.453 25.25 25.094 1 98.5 25 VAL B CA 1
ATOM 3059 C C . VAL B 1 25 ? 5.516 25.625 26.125 1 98.5 25 VAL B C 1
ATOM 3061 O O . VAL B 1 25 ? 6.59 25.016 26.172 1 98.5 25 VAL B O 1
ATOM 3064 N N . LYS B 1 26 ? 5.266 26.547 27.016 1 97.94 26 LYS B N 1
ATOM 3065 C CA . LYS B 1 26 ? 6.223 26.922 28.062 1 97.94 26 LYS B CA 1
ATOM 3066 C C . LYS B 1 26 ? 6.441 25.766 29.047 1 97.94 26 LYS B C 1
ATOM 3068 O O . LYS B 1 26 ? 7.578 25.484 29.422 1 97.94 26 LYS B O 1
ATOM 3073 N N . THR B 1 27 ? 5.395 25.172 29.438 1 97.75 27 THR B N 1
ATOM 3074 C CA . THR B 1 27 ? 5.48 24.078 30.406 1 97.75 27 THR B CA 1
ATOM 3075 C C . THR B 1 27 ? 6.312 22.938 29.844 1 97.75 27 THR B C 1
ATOM 3077 O O . THR B 1 27 ? 7.105 22.328 30.562 1 97.75 27 THR B O 1
ATOM 3080 N N . VAL B 1 28 ? 6.188 22.609 28.594 1 97.62 28 VAL B N 1
ATOM 3081 C CA . VAL B 1 28 ? 6.832 21.453 27.969 1 97.62 28 VAL B CA 1
ATOM 3082 C C . VAL B 1 28 ? 8.305 21.766 27.719 1 97.62 28 VAL B C 1
ATOM 3084 O O . VAL B 1 28 ? 9.18 20.953 28.047 1 97.62 28 VAL B O 1
ATOM 3087 N N . PHE B 1 29 ? 8.594 22.906 27.203 1 97.12 29 PHE B N 1
ATOM 3088 C CA . PHE B 1 29 ? 9.953 23.156 26.719 1 97.12 29 PHE B CA 1
ATOM 3089 C C . PHE B 1 29 ? 10.75 23.953 27.734 1 97.12 29 PHE B C 1
ATOM 3091 O O . PHE B 1 29 ? 11.969 23.844 27.812 1 97.12 29 PHE B O 1
ATOM 3098 N N . GLY B 1 30 ? 10.125 24.891 28.438 1 94.81 30 GLY B N 1
ATOM 3099 C CA . GLY B 1 30 ? 10.742 25.609 29.547 1 94.81 30 GLY B CA 1
ATOM 3100 C C . GLY B 1 30 ? 11.602 26.781 29.078 1 94.81 30 GLY B C 1
ATOM 3101 O O . GLY B 1 30 ? 11.867 27.703 29.844 1 94.81 30 GLY B O 1
ATOM 3102 N N . ASP B 1 31 ? 12.062 26.766 27.906 1 92.94 31 ASP B N 1
ATOM 3103 C CA . ASP B 1 31 ? 13.031 27.766 27.453 1 92.94 31 ASP B CA 1
ATOM 3104 C C . ASP B 1 31 ? 12.367 28.844 26.609 1 92.94 31 ASP B C 1
ATOM 3106 O O . ASP B 1 31 ? 13.023 29.5 25.797 1 92.94 31 ASP B O 1
ATOM 3110 N N . VAL B 1 32 ? 11.039 28.984 26.719 1 94.56 32 VAL B N 1
ATOM 3111 C CA . VAL B 1 32 ? 10.289 30.031 26.031 1 94.56 32 VAL B CA 1
ATOM 3112 C C . VAL B 1 32 ? 9.492 30.844 27.047 1 94.56 32 VAL B C 1
ATOM 3114 O O . VAL B 1 32 ? 9.156 30.344 28.125 1 94.56 32 VAL B O 1
ATOM 3117 N N . GLU B 1 33 ? 9.297 32.094 26.719 1 96.31 33 GLU B N 1
ATOM 3118 C CA . GLU B 1 33 ? 8.383 32.875 27.547 1 96.31 33 GLU B CA 1
ATOM 3119 C C . GLU B 1 33 ? 6.938 32.406 27.375 1 96.31 33 GLU B C 1
ATOM 3121 O O . GLU B 1 33 ? 6.543 32 26.266 1 96.31 33 GLU B O 1
ATOM 3126 N N . ARG B 1 34 ? 6.262 32.438 28.438 1 96.88 34 ARG B N 1
ATOM 3127 C CA . ARG B 1 34 ? 4.852 32.062 28.344 1 96.88 34 ARG B CA 1
ATOM 3128 C C . ARG B 1 34 ? 4.098 33 27.422 1 96.88 34 ARG B C 1
ATOM 3130 O O . ARG B 1 34 ? 4.086 34.219 27.641 1 96.88 34 ARG B O 1
ATOM 3137 N N . PRO B 1 35 ? 3.52 32.469 26.422 1 98.12 35 PRO B N 1
ATOM 3138 C CA . PRO B 1 35 ? 2.715 33.344 25.562 1 98.12 35 PRO B CA 1
ATOM 3139 C C . PRO B 1 35 ? 1.521 33.969 26.281 1 98.12 35 PRO B C 1
ATOM 3141 O O . PRO B 1 35 ? 0.935 33.312 27.156 1 98.12 35 PRO B O 1
ATOM 3144 N N . LYS B 1 36 ? 1.232 35.156 25.938 1 98.31 36 LYS B N 1
ATOM 3145 C CA . LYS B 1 36 ? 0.038 35.812 26.469 1 98.31 36 LYS B CA 1
ATOM 3146 C C . LYS B 1 36 ? -1.152 35.625 25.531 1 98.31 36 LYS B C 1
ATOM 3148 O O . LYS B 1 36 ? -1.13 36.094 24.391 1 98.31 36 LYS B O 1
ATOM 3153 N N . LEU B 1 37 ? -2.158 34.906 25.969 1 98.69 37 LEU B N 1
ATOM 3154 C CA . LEU B 1 37 ? -3.375 34.75 25.188 1 98.69 37 LEU B CA 1
ATOM 3155 C C . LEU B 1 37 ? -4.25 35.969 25.266 1 98.69 37 LEU B C 1
ATOM 3157 O O . LEU B 1 37 ? -5.031 36.125 26.203 1 98.69 37 LEU B O 1
ATOM 3161 N N . VAL B 1 38 ? -4.152 36.844 24.281 1 98.75 38 VAL B N 1
ATOM 3162 C CA . VAL B 1 38 ? -4.598 38.219 24.375 1 98.75 38 VAL B CA 1
ATOM 3163 C C . VAL B 1 38 ? -6.043 38.312 23.891 1 98.75 38 VAL B C 1
ATOM 3165 O O . VAL B 1 38 ? -6.906 38.844 24.609 1 98.75 38 VAL B O 1
ATOM 3168 N N . HIS B 1 39 ? -6.266 37.844 22.703 1 98.69 39 HIS B N 1
ATOM 3169 C CA . HIS B 1 39 ? -7.52 38.188 22.031 1 98.69 39 HIS B CA 1
ATOM 3170 C C . HIS B 1 39 ? -8.055 37 21.234 1 98.69 39 HIS B C 1
ATOM 3172 O O . HIS B 1 39 ? -7.328 36.406 20.422 1 98.69 39 HIS B O 1
ATOM 3178 N N . LEU B 1 40 ? -9.359 36.594 21.469 1 98.81 40 LEU B N 1
ATOM 3179 C CA . LEU B 1 40 ? -10.016 35.5 20.766 1 98.81 40 LEU B CA 1
ATOM 3180 C C . LEU B 1 40 ? -11.219 36 19.969 1 98.81 40 LEU B C 1
ATOM 3182 O O . LEU B 1 40 ? -12 36.812 20.484 1 98.81 40 LEU B O 1
ATOM 3186 N N . ALA B 1 41 ? -11.281 35.594 18.719 1 98.75 41 ALA B N 1
ATOM 3187 C CA . ALA B 1 41 ? -12.398 36 17.859 1 98.75 41 ALA B CA 1
ATOM 3188 C C . ALA B 1 41 ? -13.203 34.781 17.422 1 98.75 41 ALA B C 1
ATOM 3190 O O . ALA B 1 41 ? -12.633 33.75 17.094 1 98.75 41 ALA B O 1
ATOM 3191 N N . GLU B 1 42 ? -14.508 34.906 17.422 1 97.5 42 GLU B N 1
ATOM 3192 C CA . GLU B 1 42 ? -15.477 33.938 16.922 1 97.5 42 GLU B CA 1
ATOM 3193 C C . GLU B 1 42 ? -16.625 34.625 16.188 1 97.5 42 GLU B C 1
ATOM 3195 O O . GLU B 1 42 ? -16.75 35.844 16.234 1 97.5 42 GLU B O 1
ATOM 3200 N N . ALA B 1 43 ? -17.391 33.75 15.484 1 93.44 43 ALA B N 1
ATOM 3201 C CA . ALA B 1 43 ? -18.453 34.281 14.633 1 93.44 43 ALA B CA 1
ATOM 3202 C C . ALA B 1 43 ? -19.5 35.031 15.445 1 93.44 43 ALA B C 1
ATOM 3204 O O . ALA B 1 43 ? -20.141 35.969 14.93 1 93.44 43 ALA B O 1
ATOM 3205 N N . ASN B 1 44 ? -19.688 34.656 16.688 1 94.19 44 ASN B N 1
ATOM 3206 C CA . ASN B 1 44 ? -20.625 35.438 17.516 1 94.19 44 ASN B CA 1
ATOM 3207 C C . ASN B 1 44 ? -20.031 35.719 18.906 1 94.19 44 ASN B C 1
ATOM 3209 O O . ASN B 1 44 ? -19.203 34.938 19.391 1 94.19 44 ASN B O 1
ATOM 3213 N N . ALA B 1 45 ? -20.562 36.781 19.562 1 96.06 45 ALA B N 1
ATOM 3214 C CA . ALA B 1 45 ? -19.969 37.344 20.766 1 96.06 45 ALA B CA 1
ATOM 3215 C C . ALA B 1 45 ? -20.094 36.375 21.953 1 96.06 45 ALA B C 1
ATOM 3217 O O . ALA B 1 45 ? -19.172 36.25 22.766 1 96.06 45 ALA B O 1
ATOM 3218 N N . GLU B 1 46 ? -21.172 35.75 22 1 97.44 46 GLU B N 1
ATOM 3219 C CA . GLU B 1 46 ? -21.391 34.812 23.125 1 97.44 46 GLU B CA 1
ATOM 3220 C C . GLU B 1 46 ? -20.406 33.656 23.062 1 97.44 46 GLU B C 1
ATOM 3222 O O . GLU B 1 46 ? -19.812 33.312 24.078 1 97.44 46 GLU B O 1
ATOM 3227 N N . LEU B 1 47 ? -20.344 33.094 21.891 1 97.25 47 LEU B N 1
ATOM 3228 C CA . LEU B 1 47 ? -19.406 32 21.703 1 97.25 47 LEU B CA 1
ATOM 3229 C C . LEU B 1 47 ? -17.984 32.469 21.953 1 97.25 47 LEU B C 1
ATOM 3231 O O . LEU B 1 47 ? -17.188 31.734 22.562 1 97.25 47 LEU B O 1
ATOM 3235 N N . ALA B 1 48 ? -17.625 33.625 21.484 1 98.12 48 ALA B N 1
ATOM 3236 C CA . ALA B 1 48 ? -16.281 34.156 21.672 1 98.12 48 ALA B CA 1
ATOM 3237 C C . ALA B 1 48 ? -15.961 34.281 23.156 1 98.12 48 ALA B C 1
ATOM 3239 O O . ALA B 1 48 ? -14.875 33.906 23.594 1 98.12 48 ALA B O 1
ATOM 3240 N N . GLN B 1 49 ? -16.891 34.781 23.891 1 98.06 49 GLN B N 1
ATOM 3241 C CA . GLN B 1 49 ? -16.672 34.969 25.328 1 98.06 49 GLN B CA 1
ATOM 3242 C C . GLN B 1 49 ? -16.516 33.656 26.047 1 98.06 49 GLN B C 1
ATOM 3244 O O . GLN B 1 49 ? -15.625 33.5 26.891 1 98.06 49 GLN B O 1
ATOM 3249 N N . SER B 1 50 ? -17.359 32.781 25.734 1 98.19 50 SER B N 1
ATOM 3250 C CA . SER B 1 50 ? -17.312 31.453 26.344 1 98.19 50 SER B CA 1
ATOM 3251 C C . SER B 1 50 ? -15.977 30.75 26.062 1 98.19 50 SER B C 1
ATOM 3253 O O . SER B 1 50 ? -15.336 30.234 26.984 1 98.19 50 SER B O 1
ATOM 3255 N N . ARG B 1 51 ? -15.586 30.75 24.797 1 98.25 51 ARG B N 1
ATOM 3256 C CA . ARG B 1 51 ? -14.367 30.062 24.406 1 98.25 51 ARG B CA 1
ATOM 3257 C C . ARG B 1 51 ? -13.133 30.781 24.953 1 98.25 51 ARG B C 1
ATOM 3259 O O . ARG B 1 51 ? -12.141 30.141 25.297 1 98.25 51 ARG B O 1
ATOM 3266 N N . ALA B 1 52 ? -13.188 32.062 24.969 1 98.44 52 ALA B N 1
ATOM 3267 C CA . ALA B 1 52 ? -12.078 32.812 25.562 1 98.44 52 ALA B CA 1
ATOM 3268 C C . ALA B 1 52 ? -11.859 32.438 27.016 1 98.44 52 ALA B C 1
ATOM 3270 O O . ALA B 1 52 ? -10.719 32.25 27.453 1 98.44 52 ALA B O 1
ATOM 3271 N N . SER B 1 53 ? -12.93 32.344 27.719 1 98.12 53 SER B N 1
ATOM 3272 C CA . SER B 1 53 ? -12.852 31.922 29.125 1 98.12 53 SER B CA 1
ATOM 3273 C C . SER B 1 53 ? -12.289 30.516 29.234 1 98.12 53 SER B C 1
ATOM 3275 O O . SER B 1 53 ? -11.406 30.266 30.062 1 98.12 53 SER B O 1
ATOM 3277 N N . GLU B 1 54 ? -12.758 29.625 28.406 1 98 54 GLU B N 1
ATOM 3278 C CA . GLU B 1 54 ? -12.328 28.234 28.438 1 98 54 GLU B CA 1
ATOM 3279 C C . GLU B 1 54 ? -10.844 28.109 28.094 1 98 54 GLU B C 1
ATOM 3281 O O . GLU B 1 54 ? -10.125 27.312 28.719 1 98 54 GLU B O 1
ATOM 3286 N N . PHE B 1 55 ? -10.438 28.891 27.094 1 98.25 55 PHE B N 1
ATOM 3287 C CA . PHE B 1 55 ? -9.094 28.719 26.547 1 98.25 55 PHE B CA 1
ATOM 3288 C C . PHE B 1 55 ? -8.094 29.609 27.266 1 98.25 55 PHE B C 1
ATOM 3290 O O . PHE B 1 55 ? -6.883 29.406 27.156 1 98.25 55 PHE B O 1
ATOM 3297 N N . GLY B 1 56 ? -8.539 30.641 28.016 1 98.06 56 GLY B N 1
ATOM 3298 C CA . GLY B 1 56 ? -7.664 31.484 28.812 1 98.06 56 GLY B CA 1
ATOM 3299 C C . GLY B 1 56 ? -7.246 32.75 28.094 1 98.06 56 GLY B C 1
ATOM 3300 O O . GLY B 1 56 ? -6.168 33.312 28.359 1 98.06 56 GLY B O 1
ATOM 3301 N N . PHE B 1 57 ? -8.117 33.281 27.203 1 98.75 57 PHE B N 1
ATOM 3302 C CA . PHE B 1 57 ? -7.812 34.5 26.5 1 98.75 57 PHE B CA 1
ATOM 3303 C C . PHE B 1 57 ? -8.328 35.719 27.297 1 98.75 57 PHE B C 1
ATOM 3305 O O . PHE B 1 57 ? -9.383 35.625 27.922 1 98.75 57 PHE B O 1
ATOM 3312 N N . GLU B 1 58 ? -7.684 36.844 27.219 1 98.44 58 GLU B N 1
ATOM 3313 C CA . GLU B 1 58 ? -7.992 38.031 27.984 1 98.44 58 GLU B CA 1
ATOM 3314 C C . GLU B 1 58 ? -9.195 38.781 27.406 1 98.44 58 GLU B C 1
ATOM 3316 O O . GLU B 1 58 ? -9.977 39.375 28.156 1 98.44 58 GLU B O 1
ATOM 3321 N N . LYS B 1 59 ? -9.258 38.781 26.078 1 98.44 59 LYS B N 1
ATOM 3322 C CA . LYS B 1 59 ? -10.305 39.531 25.359 1 98.44 59 LYS B CA 1
ATOM 3323 C C . LYS B 1 59 ? -11.039 38.594 24.391 1 98.44 59 LYS B C 1
ATOM 3325 O O . LYS B 1 59 ? -10.484 37.594 23.938 1 98.44 59 LYS B O 1
ATOM 3330 N N . ALA B 1 60 ? -12.266 38.969 24.172 1 98.5 60 ALA B N 1
ATOM 3331 C CA . ALA B 1 60 ? -13.094 38.25 23.219 1 98.5 60 ALA B CA 1
ATOM 3332 C C . ALA B 1 60 ? -13.844 39.219 22.297 1 98.5 60 ALA B C 1
ATOM 3334 O O . ALA B 1 60 ? -14.258 40.281 22.734 1 98.5 60 ALA B O 1
ATOM 3335 N N . THR B 1 61 ? -14.008 38.812 21.062 1 98.5 61 THR B N 1
ATOM 3336 C CA . THR B 1 61 ? -14.719 39.688 20.125 1 98.5 61 THR B CA 1
ATOM 3337 C C . THR B 1 61 ? -15.422 38.844 19.047 1 98.5 61 THR B C 1
ATOM 3339 O O . THR B 1 61 ? -15.062 37.688 18.812 1 98.5 61 THR B O 1
ATOM 3342 N N . SER B 1 62 ? -16.422 39.375 18.469 1 98.12 62 SER B N 1
ATOM 3343 C CA . SER B 1 62 ? -17.094 38.75 17.328 1 98.12 62 SER B CA 1
ATOM 3344 C C . SER B 1 62 ? -16.594 39.344 16.016 1 98.12 62 SER B C 1
ATOM 3346 O O . SER B 1 62 ? -17.125 39 14.945 1 98.12 62 SER B O 1
ATOM 3348 N N . ASP B 1 63 ? -15.633 40.219 16.109 1 98.06 63 ASP B N 1
ATOM 3349 C CA . ASP B 1 63 ? -15.023 40.844 14.938 1 98.06 63 ASP B CA 1
ATOM 3350 C C . ASP B 1 63 ? -13.516 40.594 14.914 1 98.06 63 ASP B C 1
ATOM 3352 O O . ASP B 1 63 ? -12.758 41.312 15.57 1 98.06 63 ASP B O 1
ATOM 3356 N N . TRP B 1 64 ? -13.141 39.656 14.031 1 98.44 64 TRP B N 1
ATOM 3357 C CA . TRP B 1 64 ? -11.734 39.25 13.984 1 98.44 64 TRP B CA 1
ATOM 3358 C C . TRP B 1 64 ? -10.852 40.438 13.586 1 98.44 64 TRP B C 1
ATOM 3360 O O . TRP B 1 64 ? -9.648 40.438 13.875 1 98.44 64 TRP B O 1
ATOM 3370 N N . ARG B 1 65 ? -11.352 41.469 12.945 1 98.56 65 ARG B N 1
ATOM 3371 C CA . ARG B 1 65 ? -10.562 42.656 12.578 1 98.56 65 ARG B CA 1
ATOM 3372 C C . ARG B 1 65 ? -10.086 43.406 13.82 1 98.56 65 ARG B C 1
ATOM 3374 O O . ARG B 1 65 ? -9 43.969 13.82 1 98.56 65 ARG B O 1
ATOM 3381 N N . GLN B 1 66 ? -10.922 43.344 14.789 1 98.5 66 GLN B N 1
ATOM 3382 C CA . GLN B 1 66 ? -10.531 43.969 16.047 1 98.5 66 GLN B CA 1
ATOM 3383 C C . GLN B 1 66 ? -9.336 43.25 16.672 1 98.5 66 GLN B C 1
ATOM 3385 O O . GLN B 1 66 ? -8.453 43.875 17.25 1 98.5 66 GLN B O 1
ATOM 3390 N N . LEU B 1 67 ? -9.398 41.969 16.609 1 98.56 67 LEU B N 1
ATOM 3391 C CA . LEU B 1 67 ? -8.281 41.156 17.094 1 98.56 67 LEU B CA 1
ATOM 3392 C C . LEU B 1 67 ? -6.996 41.5 16.344 1 98.56 67 LEU B C 1
ATOM 3394 O O . LEU B 1 67 ? -5.941 41.656 16.953 1 98.56 67 LEU B O 1
ATOM 3398 N N . ILE B 1 68 ? -7.008 41.656 15.039 1 98.69 68 ILE B N 1
ATOM 3399 C CA . ILE B 1 68 ? -5.844 41.938 14.211 1 98.69 68 ILE B CA 1
ATOM 3400 C C . ILE B 1 68 ? -5.312 43.312 14.531 1 98.69 68 ILE B C 1
ATOM 3402 O O . ILE B 1 68 ? -4.098 43.562 14.539 1 98.69 68 ILE B O 1
ATOM 3406 N N . ALA B 1 69 ? -6.227 44.25 14.852 1 98.38 69 ALA B N 1
ATOM 3407 C CA . ALA B 1 69 ? -5.852 45.625 15.133 1 98.38 69 ALA B CA 1
ATOM 3408 C C . ALA B 1 69 ? -5.277 45.781 16.531 1 98.38 69 ALA B C 1
ATOM 3410 O O . ALA B 1 69 ? -4.684 46.781 16.875 1 98.38 69 ALA B O 1
ATOM 3411 N N . ASP B 1 70 ? -5.477 44.781 17.344 1 98.5 70 ASP B N 1
ATOM 3412 C CA . ASP B 1 70 ? -5.016 44.844 18.734 1 98.5 70 ASP B CA 1
ATOM 3413 C C . ASP B 1 70 ? -3.49 44.906 18.797 1 98.5 70 ASP B C 1
ATOM 3415 O O . ASP B 1 70 ? -2.803 43.969 18.375 1 98.5 70 ASP B O 1
ATOM 3419 N N . PRO B 1 71 ? -2.918 45.969 19.391 1 98 71 PRO B N 1
ATOM 3420 C CA . PRO B 1 71 ? -1.463 46.125 19.391 1 98 71 PRO B CA 1
ATOM 3421 C C . PRO B 1 71 ? -0.759 45.125 20.281 1 98 71 PRO B C 1
ATOM 3423 O O . PRO B 1 71 ? 0.455 44.906 20.172 1 98 71 PRO B O 1
ATOM 3426 N N . ASP B 1 72 ? -1.525 44.406 21.141 1 98.19 72 ASP B N 1
ATOM 3427 C CA . ASP B 1 72 ? -0.923 43.438 22.047 1 98.19 72 ASP B CA 1
ATOM 3428 C C . ASP B 1 72 ? -0.803 42.062 21.375 1 98.19 72 ASP B C 1
ATOM 3430 O O . ASP B 1 72 ? -0.21 41.156 21.953 1 98.19 72 ASP B O 1
ATOM 3434 N N . VAL B 1 73 ? -1.338 41.969 20.172 1 98.69 73 VAL B N 1
ATOM 3435 C CA . VAL B 1 73 ? -1.268 40.688 19.438 1 98.69 73 VAL B CA 1
ATOM 3436 C C . VAL B 1 73 ? -0.055 40.719 18.516 1 98.69 73 VAL B C 1
ATOM 3438 O O . VAL B 1 73 ? 0.107 41.625 17.703 1 98.69 73 VAL B O 1
ATOM 3441 N N . ASP B 1 74 ? 0.774 39.656 18.656 1 98.62 74 ASP B N 1
ATOM 3442 C CA . ASP B 1 74 ? 1.955 39.5 17.812 1 98.62 74 ASP B CA 1
ATOM 3443 C C . ASP B 1 74 ? 1.743 38.406 16.781 1 98.62 74 ASP B C 1
ATOM 3445 O O . ASP B 1 74 ? 2.316 38.469 15.688 1 98.62 74 ASP B O 1
ATOM 3449 N N . VAL B 1 75 ? 1.039 37.375 17.141 1 98.81 75 VAL B N 1
ATOM 3450 C CA . VAL B 1 75 ? 0.808 36.188 16.297 1 98.81 75 VAL B CA 1
ATOM 3451 C C . VAL B 1 75 ? -0.692 35.938 16.172 1 98.81 75 VAL B C 1
ATOM 3453 O O . VAL B 1 75 ? -1.42 36 17.172 1 98.81 75 VAL B O 1
ATOM 3456 N N . VAL B 1 76 ? -1.133 35.656 14.984 1 98.94 76 VAL B N 1
ATOM 3457 C CA . VAL B 1 76 ? -2.531 35.312 14.766 1 98.94 76 VAL B CA 1
ATOM 3458 C C . VAL B 1 76 ? -2.635 33.844 14.336 1 98.94 76 VAL B C 1
ATOM 3460 O O . VAL B 1 76 ? -2.086 33.469 13.305 1 98.94 76 VAL B O 1
ATOM 3463 N N . SER B 1 77 ? -3.297 33.031 15.18 1 98.75 77 SER B N 1
ATOM 3464 C CA . SER B 1 77 ? -3.711 31.688 14.82 1 98.75 77 SER B CA 1
ATOM 3465 C C . SER B 1 77 ? -5.012 31.703 14.023 1 98.75 77 SER B C 1
ATOM 3467 O O . SER B 1 77 ? -6.051 32.125 14.531 1 98.75 77 SER B O 1
ATOM 3469 N N . VAL B 1 78 ? -4.91 31.219 12.812 1 98.69 78 VAL B N 1
ATOM 3470 C CA . VAL B 1 78 ? -6.094 31.156 11.953 1 98.69 78 VAL B CA 1
ATOM 3471 C C . VAL B 1 78 ? -6.543 29.703 11.828 1 98.69 78 VAL B C 1
ATOM 3473 O O . VAL B 1 78 ? -5.914 28.906 11.117 1 98.69 78 VAL B O 1
ATOM 3476 N N . THR B 1 79 ? -7.691 29.328 12.453 1 98 79 THR B N 1
ATOM 3477 C CA . THR B 1 79 ? -8.188 27.953 12.477 1 98 79 THR B CA 1
ATOM 3478 C C . THR B 1 79 ? -9.641 27.906 12 1 98 79 THR B C 1
ATOM 3480 O O . THR B 1 79 ? -10.43 27.078 12.484 1 98 79 THR B O 1
ATOM 3483 N N . THR B 1 80 ? -10.023 28.844 11.148 1 95.81 80 THR B N 1
ATOM 3484 C CA . THR B 1 80 ? -11.367 28.953 10.594 1 95.81 80 THR B CA 1
ATOM 3485 C C . THR B 1 80 ? -11.547 27.984 9.422 1 95.81 80 THR B C 1
ATOM 3487 O O . THR B 1 80 ? -10.594 27.328 8.992 1 95.81 80 THR B O 1
ATOM 3490 N N . PRO B 1 81 ? -12.805 27.844 8.961 1 90.75 81 PRO B N 1
ATOM 3491 C CA . PRO B 1 81 ? -12.977 27.109 7.703 1 90.75 81 PRO B CA 1
ATOM 3492 C C . PRO B 1 81 ? -12.109 27.656 6.574 1 90.75 81 PRO B C 1
ATOM 3494 O O . PRO B 1 81 ? -11.781 28.844 6.566 1 90.75 81 PRO B O 1
ATOM 3497 N N . ASN B 1 82 ? -11.844 26.859 5.621 1 88.62 82 ASN B N 1
ATOM 3498 C CA . ASN B 1 82 ? -10.836 27.109 4.594 1 88.62 82 ASN B CA 1
ATOM 3499 C C . ASN B 1 82 ? -11.141 28.391 3.809 1 88.62 82 ASN B C 1
ATOM 3501 O O . ASN B 1 82 ? -10.227 29.094 3.406 1 88.62 82 ASN B O 1
ATOM 3505 N N . GLN B 1 83 ? -12.375 28.625 3.619 1 89.44 83 GLN B N 1
ATOM 3506 C CA . GLN B 1 83 ? -12.773 29.734 2.756 1 89.44 83 GLN B CA 1
ATOM 3507 C C . GLN B 1 83 ? -12.359 31.078 3.357 1 89.44 83 GLN B C 1
ATOM 3509 O O . GLN B 1 83 ? -12.266 32.062 2.648 1 89.44 83 GLN B O 1
ATOM 3514 N N . PHE B 1 84 ? -12.016 31.125 4.688 1 94.69 84 PHE B N 1
ATOM 3515 C CA . PHE B 1 84 ? -11.734 32.375 5.359 1 94.69 84 PHE B CA 1
ATOM 3516 C C . PHE B 1 84 ? -10.227 32.562 5.551 1 94.69 84 PHE B C 1
ATOM 3518 O O . PHE B 1 84 ? -9.773 33.625 5.973 1 94.69 84 PHE B O 1
ATOM 3525 N N . HIS B 1 85 ? -9.445 31.562 5.234 1 96.94 85 HIS B N 1
ATOM 3526 C CA . HIS B 1 85 ? -8.016 31.578 5.516 1 96.94 85 HIS B CA 1
ATOM 3527 C C . HIS B 1 85 ? -7.332 32.781 4.848 1 96.94 85 HIS B C 1
ATOM 3529 O O . HIS B 1 85 ? -6.617 33.531 5.508 1 96.94 85 HIS B O 1
ATOM 3535 N N . ALA B 1 86 ? -7.613 32.938 3.59 1 97.56 86 ALA B N 1
ATOM 3536 C CA . ALA B 1 86 ? -6.879 33.938 2.811 1 97.56 86 ALA B CA 1
ATOM 3537 C C . ALA B 1 86 ? -7.125 35.344 3.34 1 97.56 86 ALA B C 1
ATOM 3539 O O . ALA B 1 86 ? -6.18 36.062 3.633 1 97.56 86 ALA B O 1
ATOM 3540 N N . GLU B 1 87 ? -8.367 35.656 3.496 1 98.06 87 GLU B N 1
ATOM 3541 C CA . GLU B 1 87 ? -8.727 36.969 3.949 1 98.06 87 GLU B CA 1
ATOM 3542 C C . GLU B 1 87 ? -8.109 37.281 5.305 1 98.06 87 GLU B C 1
ATOM 3544 O O . GLU B 1 87 ? -7.52 38.375 5.496 1 98.06 87 GLU B O 1
ATOM 3549 N N . MET B 1 88 ? -8.18 36.438 6.168 1 98.62 88 MET B N 1
ATOM 3550 C CA . MET B 1 88 ? -7.754 36.656 7.547 1 98.62 88 MET B CA 1
ATOM 3551 C C . MET B 1 88 ? -6.234 36.625 7.656 1 98.62 88 MET B C 1
ATOM 3553 O O . MET B 1 88 ? -5.648 37.5 8.336 1 98.62 88 MET B O 1
ATOM 3557 N N . ALA B 1 89 ? -5.613 35.656 7.031 1 98.75 89 ALA B N 1
ATOM 3558 C CA . ALA B 1 89 ? -4.156 35.562 7.074 1 98.75 89 ALA B CA 1
ATOM 3559 C C . ALA B 1 89 ? -3.52 36.812 6.438 1 98.75 89 ALA B C 1
ATOM 3561 O O . ALA B 1 89 ? -2.561 37.375 6.973 1 98.75 89 ALA B O 1
ATOM 3562 N N . ILE B 1 90 ? -4.035 37.25 5.289 1 98.69 90 ILE B N 1
ATOM 3563 C CA . ILE B 1 90 ? -3.5 38.406 4.582 1 98.69 90 ILE B CA 1
ATOM 3564 C C . ILE B 1 90 ? -3.668 39.656 5.441 1 98.69 90 ILE B C 1
ATOM 3566 O O . ILE B 1 90 ? -2.73 40.438 5.598 1 98.69 90 ILE B O 1
ATOM 3570 N N . ALA B 1 91 ? -4.855 39.781 6.023 1 98.81 91 ALA B N 1
ATOM 3571 C CA . ALA B 1 91 ? -5.113 40.938 6.891 1 98.81 91 ALA B CA 1
ATOM 3572 C C . ALA B 1 91 ? -4.129 40.969 8.055 1 98.81 91 ALA B C 1
ATOM 3574 O O . ALA B 1 91 ? -3.615 42.031 8.414 1 98.81 91 ALA B O 1
ATOM 3575 N N . ALA B 1 92 ? -3.908 39.844 8.68 1 98.88 92 ALA B N 1
ATOM 3576 C CA . ALA B 1 92 ? -2.982 39.75 9.805 1 98.88 92 ALA B CA 1
ATOM 3577 C C . ALA B 1 92 ? -1.562 40.125 9.375 1 98.88 92 ALA B C 1
ATOM 3579 O O . ALA B 1 92 ? -0.89 40.906 10.055 1 98.88 92 ALA B O 1
ATOM 3580 N N . LEU B 1 93 ? -1.118 39.594 8.297 1 98.81 93 LEU B N 1
ATOM 3581 C CA . LEU B 1 93 ? 0.223 39.875 7.785 1 98.81 93 LEU B CA 1
ATOM 3582 C C . LEU B 1 93 ? 0.386 41.344 7.418 1 98.81 93 LEU B C 1
ATOM 3584 O O . LEU B 1 93 ? 1.406 41.938 7.738 1 98.81 93 LEU B O 1
ATOM 3588 N N . ASP B 1 94 ? -0.62 41.875 6.789 1 98.56 94 ASP B N 1
ATOM 3589 C CA . ASP B 1 94 ? -0.595 43.281 6.418 1 98.56 94 ASP B CA 1
ATOM 3590 C C . ASP B 1 94 ? -0.495 44.156 7.652 1 98.56 94 ASP B C 1
ATOM 3592 O O . ASP B 1 94 ? 0.07 45.25 7.59 1 98.56 94 ASP B O 1
ATOM 3596 N N . ALA B 1 95 ? -1.036 43.688 8.719 1 98.69 95 ALA B N 1
ATOM 3597 C CA . ALA B 1 95 ? -1.021 44.438 9.969 1 98.69 95 ALA B CA 1
ATOM 3598 C C . ALA B 1 95 ? 0.281 44.219 10.734 1 98.69 95 ALA B C 1
ATOM 3600 O O . ALA B 1 95 ? 0.442 44.688 11.859 1 98.69 95 ALA B O 1
ATOM 3601 N N . GLY B 1 96 ? 1.164 43.469 10.172 1 98.31 96 GLY B N 1
ATOM 3602 C CA . GLY B 1 96 ? 2.475 43.25 10.758 1 98.31 96 GLY B CA 1
ATOM 3603 C C . GLY B 1 96 ? 2.479 42.125 11.797 1 98.31 96 GLY B C 1
ATOM 3604 O O . GLY B 1 96 ? 3.291 42.156 12.727 1 98.31 96 GLY B O 1
ATOM 3605 N N . LYS B 1 97 ? 1.542 41.219 11.703 1 98.81 97 LYS B N 1
ATOM 3606 C CA . LYS B 1 97 ? 1.473 40.094 12.633 1 98.81 97 LYS B CA 1
ATOM 3607 C C . LYS B 1 97 ? 2.064 38.812 12.016 1 98.81 97 LYS B C 1
ATOM 3609 O O . LYS B 1 97 ? 2.02 38.625 10.797 1 98.81 97 LYS B O 1
ATOM 3614 N N . HIS B 1 98 ? 2.709 37.938 12.836 1 98.81 98 HIS B N 1
ATOM 3615 C CA . HIS B 1 98 ? 3.004 36.594 12.398 1 98.81 98 HIS B CA 1
ATOM 3616 C C . HIS B 1 98 ? 1.729 35.75 12.266 1 98.81 98 HIS B C 1
ATOM 3618 O O . HIS B 1 98 ? 0.71 36.094 12.883 1 98.81 98 HIS B O 1
ATOM 3624 N N . VAL B 1 99 ? 1.818 34.688 11.445 1 98.88 99 VAL B N 1
ATOM 3625 C CA . VAL B 1 99 ? 0.603 33.906 11.188 1 98.88 99 VAL B CA 1
ATOM 3626 C C . VAL B 1 99 ? 0.892 32.406 11.336 1 98.88 99 VAL B C 1
ATOM 3628 O O . VAL B 1 99 ? 1.895 31.922 10.82 1 98.88 99 VAL B O 1
ATOM 3631 N N . TRP B 1 100 ? 0.082 31.719 12.086 1 98.81 100 TRP B N 1
ATOM 3632 C CA . TRP B 1 100 ? -0.074 30.266 12.125 1 98.81 100 TRP B CA 1
ATOM 3633 C C . TRP B 1 100 ? -1.436 29.859 11.578 1 98.81 100 TRP B C 1
ATOM 3635 O O . TRP B 1 100 ? -2.441 29.922 12.289 1 98.81 100 TRP B O 1
ATOM 3645 N N . CYS B 1 101 ? -1.439 29.469 10.32 1 98.56 101 CYS B N 1
ATOM 3646 C CA . CYS B 1 101 ? -2.686 29.156 9.625 1 98.56 101 CYS B CA 1
ATOM 3647 C C . CYS B 1 101 ? -2.838 27.656 9.414 1 98.56 101 CYS B C 1
ATOM 3649 O O . CYS B 1 101 ? -1.911 26.984 8.945 1 98.56 101 CYS B O 1
ATOM 3651 N N . GLU B 1 102 ? -3.953 27.094 9.711 1 96.25 102 GLU B N 1
ATOM 3652 C CA . GLU B 1 102 ? -4.199 25.672 9.508 1 96.25 102 GLU B CA 1
ATOM 3653 C C . GLU B 1 102 ? -4.277 25.328 8.023 1 96.25 102 GLU B C 1
ATOM 3655 O O . GLU B 1 102 ? -4.5 26.203 7.191 1 96.25 102 GLU B O 1
ATOM 3660 N N . LYS B 1 103 ? -4.031 24.125 7.754 1 92.12 103 LYS B N 1
ATOM 3661 C CA . LYS B 1 103 ? -4.137 23.594 6.395 1 92.12 103 LYS B CA 1
ATOM 3662 C C . LYS B 1 103 ? -5.594 23.359 6.012 1 92.12 103 LYS B C 1
ATOM 3664 O O . LYS B 1 103 ? -6.445 23.156 6.883 1 92.12 103 LYS B O 1
ATOM 3669 N N . PRO B 1 104 ? -5.988 23.297 4.801 1 89.44 104 PRO B N 1
ATOM 3670 C CA . PRO B 1 104 ? -5.137 23.703 3.68 1 89.44 104 PRO B CA 1
ATOM 3671 C C . PRO B 1 104 ? -4.965 25.219 3.586 1 89.44 104 PRO B C 1
ATOM 3673 O O . PRO B 1 104 ? -5.621 25.969 4.312 1 89.44 104 PRO B O 1
ATOM 3676 N N . MET B 1 105 ? -4.039 25.688 2.715 1 90.88 105 MET B N 1
ATOM 3677 C CA . MET B 1 105 ? -3.715 27.109 2.611 1 90.88 105 MET B CA 1
ATOM 3678 C C . MET B 1 105 ? -4.938 27.922 2.205 1 90.88 105 MET B C 1
ATOM 3680 O O . MET B 1 105 ? -5.391 28.781 2.957 1 90.88 105 MET B O 1
ATOM 3684 N N . ALA B 1 106 ? -5.496 27.672 1.062 1 89.44 106 ALA B N 1
ATOM 3685 C CA . ALA B 1 106 ? -6.707 28.297 0.537 1 89.44 106 ALA B CA 1
ATOM 3686 C C . ALA B 1 106 ? -7.391 27.391 -0.482 1 89.44 106 ALA B C 1
ATOM 3688 O O . ALA B 1 106 ? -6.742 26.547 -1.098 1 89.44 106 ALA B O 1
ATOM 3689 N N . PRO B 1 107 ? -8.742 27.547 -0.604 1 83.38 107 PRO B N 1
ATOM 3690 C CA . PRO B 1 107 ? -9.438 26.719 -1.593 1 83.38 107 PRO B CA 1
ATOM 3691 C C . PRO B 1 107 ? -9 27.016 -3.025 1 83.38 107 PRO B C 1
ATOM 3693 O O . PRO B 1 107 ? -8.883 26.109 -3.846 1 83.38 107 PRO B O 1
ATOM 3696 N N . ALA B 1 108 ? -8.812 28.234 -3.27 1 86.5 108 ALA B N 1
ATOM 3697 C CA . ALA B 1 108 ? -8.391 28.641 -4.609 1 86.5 108 ALA B CA 1
ATOM 3698 C C . ALA B 1 108 ? -6.887 28.906 -4.652 1 86.5 108 ALA B C 1
ATOM 3700 O O . ALA B 1 108 ? -6.332 29.531 -3.746 1 86.5 108 ALA B O 1
ATOM 3701 N N . TYR B 1 109 ? -6.305 28.453 -5.746 1 89.94 109 TYR B N 1
ATOM 3702 C CA . TYR B 1 109 ? -4.863 28.594 -5.902 1 89.94 109 TYR B CA 1
ATOM 3703 C C . TYR B 1 109 ? -4.457 30.062 -5.902 1 89.94 109 TYR B C 1
ATOM 3705 O O . TYR B 1 109 ? -3.447 30.438 -5.297 1 89.94 109 TYR B O 1
ATOM 3713 N N . ALA B 1 110 ? -5.211 30.906 -6.523 1 93.81 110 ALA B N 1
ATOM 3714 C CA . ALA B 1 110 ? -4.93 32.344 -6.609 1 93.81 110 ALA B CA 1
ATOM 3715 C C . ALA B 1 110 ? -4.918 32.969 -5.223 1 93.81 110 ALA B C 1
ATOM 3717 O O . ALA B 1 110 ? -4.137 33.875 -4.961 1 93.81 110 ALA B O 1
ATOM 3718 N N . GLU B 1 111 ? -5.777 32.5 -4.395 1 94.62 111 GLU B N 1
ATOM 3719 C CA . GLU B 1 111 ? -5.816 33 -3.023 1 94.62 111 GLU B CA 1
ATOM 3720 C C . GLU B 1 111 ? -4.562 32.594 -2.254 1 94.62 111 GLU B C 1
ATOM 3722 O O . GLU B 1 111 ? -4.027 33.375 -1.465 1 94.62 111 GLU B O 1
ATOM 3727 N N . ALA B 1 112 ? -4.164 31.406 -2.484 1 95.12 112 ALA B N 1
ATOM 3728 C CA . ALA B 1 112 ? -2.934 30.938 -1.857 1 95.12 112 ALA B CA 1
ATOM 3729 C C . ALA B 1 112 ? -1.734 31.766 -2.303 1 95.12 112 ALA B C 1
ATOM 3731 O O . ALA B 1 112 ? -0.853 32.062 -1.499 1 95.12 112 ALA B O 1
ATOM 3732 N N . GLU B 1 113 ? -1.692 32.156 -3.541 1 97.06 113 GLU B N 1
ATOM 3733 C CA . GLU B 1 113 ? -0.63 33 -4.059 1 97.06 113 GLU B CA 1
ATOM 3734 C C . GLU B 1 113 ? -0.637 34.375 -3.371 1 97.06 113 GLU B C 1
ATOM 3736 O O . GLU B 1 113 ? 0.421 34.906 -3.047 1 97.06 113 GLU B O 1
ATOM 3741 N N . ARG B 1 114 ? -1.814 34.875 -3.188 1 97.88 114 ARG B N 1
ATOM 3742 C CA . ARG B 1 114 ? -1.943 36.156 -2.502 1 97.88 114 ARG B CA 1
ATOM 3743 C C . ARG B 1 114 ? -1.465 36.031 -1.057 1 97.88 114 ARG B C 1
ATOM 3745 O O . ARG B 1 114 ? -0.875 37 -0.526 1 97.88 114 ARG B O 1
ATOM 3752 N N . MET B 1 115 ? -1.769 34.969 -0.455 1 98.19 115 MET B N 1
ATOM 3753 C CA . MET B 1 115 ? -1.299 34.75 0.908 1 98.19 115 MET B CA 1
ATOM 3754 C C . MET B 1 115 ? 0.225 34.75 0.968 1 98.19 115 MET B C 1
ATOM 3756 O O . MET B 1 115 ? 0.809 35.406 1.849 1 98.19 115 MET B O 1
ATOM 3760 N N . LEU B 1 116 ? 0.852 34.031 0.062 1 98.06 116 LEU B N 1
ATOM 3761 C CA . LEU B 1 116 ? 2.309 34.031 0.015 1 98.06 116 LEU B CA 1
ATOM 3762 C C . LEU B 1 116 ? 2.869 35.406 -0.214 1 98.06 116 LEU B C 1
ATOM 3764 O O . LEU B 1 116 ? 3.848 35.812 0.425 1 98.06 116 LEU B O 1
ATOM 3768 N N . ALA B 1 117 ? 2.297 36.156 -1.131 1 98.31 117 ALA B N 1
ATOM 3769 C CA . ALA B 1 117 ? 2.738 37.531 -1.413 1 98.31 117 ALA B CA 1
ATOM 3770 C C . ALA B 1 117 ? 2.656 38.406 -0.164 1 98.31 117 ALA B C 1
ATOM 3772 O O . ALA B 1 117 ? 3.57 39.156 0.117 1 98.31 117 ALA B O 1
ATOM 3773 N N . ALA B 1 118 ? 1.573 38.25 0.548 1 98.56 118 ALA B N 1
ATOM 3774 C CA . ALA B 1 118 ? 1.402 39 1.78 1 98.56 118 ALA B CA 1
ATOM 3775 C C . ALA B 1 118 ? 2.486 38.656 2.797 1 98.56 118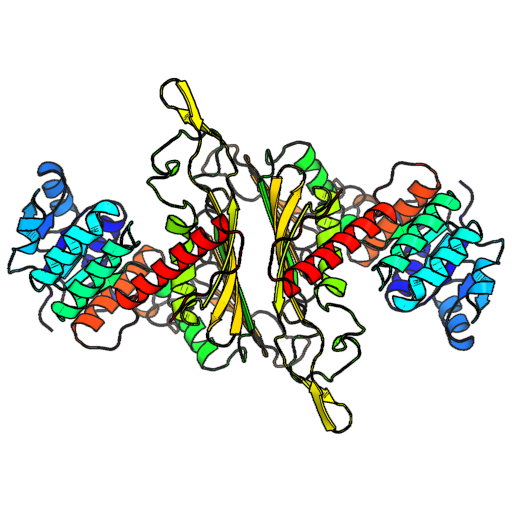 ALA B C 1
ATOM 3777 O O . ALA B 1 118 ? 3.006 39.531 3.484 1 98.56 118 ALA B O 1
ATOM 3778 N N . ALA B 1 119 ? 2.77 37.406 2.92 1 98.31 119 ALA B N 1
ATOM 3779 C CA . ALA B 1 119 ? 3.82 36.969 3.834 1 98.31 119 ALA B CA 1
ATOM 3780 C C . ALA B 1 119 ? 5.168 37.562 3.449 1 98.31 119 ALA B C 1
ATOM 3782 O O . ALA B 1 119 ? 5.887 38.094 4.301 1 98.31 119 ALA B O 1
ATOM 3783 N N . LYS B 1 120 ? 5.523 37.5 2.219 1 97.81 120 LYS B N 1
ATOM 3784 C CA . LYS B 1 120 ? 6.789 38.062 1.722 1 97.81 120 LYS B CA 1
ATOM 3785 C C . LYS B 1 120 ? 6.871 39.562 1.948 1 97.81 120 LYS B C 1
ATOM 3787 O O . LYS B 1 120 ? 7.91 40.062 2.373 1 97.81 120 LYS B O 1
ATOM 3792 N N . ASN B 1 121 ? 5.836 40.25 1.727 1 98.12 121 ASN B N 1
ATOM 3793 C CA . ASN B 1 121 ? 5.797 41.688 1.848 1 98.12 121 ASN B CA 1
ATOM 3794 C C . ASN B 1 121 ? 5.895 42.156 3.305 1 98.12 121 ASN B C 1
ATOM 3796 O O . ASN B 1 121 ? 6.48 43.188 3.604 1 98.12 121 ASN B O 1
ATOM 3800 N N . SER B 1 122 ? 5.312 41.438 4.18 1 97.94 122 SER B N 1
ATOM 3801 C CA . SER B 1 122 ? 5.246 41.812 5.586 1 97.94 122 SER B CA 1
ATOM 3802 C C . SER B 1 122 ? 6.582 41.594 6.285 1 97.94 122 SER B C 1
ATOM 3804 O O . SER B 1 122 ? 6.879 42.219 7.301 1 97.94 122 SER B O 1
ATOM 3806 N N . GLY B 1 123 ? 7.355 40.562 5.754 1 97.25 123 GLY B N 1
ATOM 3807 C CA . GLY B 1 123 ? 8.57 40.125 6.426 1 97.25 123 GLY B CA 1
ATOM 3808 C C . GLY B 1 123 ? 8.305 39.344 7.695 1 97.25 123 GLY B C 1
ATOM 3809 O O . GLY B 1 123 ? 9.227 39.062 8.461 1 97.25 123 GLY B O 1
ATOM 3810 N N . LYS B 1 124 ? 7.09 39.031 7.941 1 98.31 124 LYS B N 1
ATOM 3811 C CA . LYS B 1 124 ? 6.703 38.281 9.125 1 98.31 124 LYS B CA 1
ATOM 3812 C C . LYS B 1 124 ? 6.703 36.781 8.852 1 98.31 124 LYS B C 1
ATOM 3814 O O . LYS B 1 124 ? 6.703 36.375 7.691 1 98.31 124 LYS B O 1
ATOM 3819 N N . VAL B 1 125 ? 6.75 35.969 9.93 1 98.44 125 VAL B N 1
ATOM 3820 C CA . VAL B 1 125 ? 6.723 34.531 9.836 1 98.44 125 VAL B CA 1
ATOM 3821 C C . VAL B 1 125 ? 5.293 34.062 9.594 1 98.44 125 VAL B C 1
ATOM 3823 O O . VAL B 1 125 ? 4.359 34.5 10.266 1 98.44 125 VAL B O 1
ATOM 3826 N N . ALA B 1 126 ? 5.141 33.25 8.539 1 98.62 126 ALA B N 1
ATOM 3827 C CA . ALA B 1 126 ? 3.857 32.625 8.211 1 98.62 126 ALA B CA 1
ATOM 3828 C C . ALA B 1 126 ? 4.023 31.125 7.945 1 98.62 126 ALA B C 1
ATOM 3830 O O . ALA B 1 126 ? 4.723 30.734 7.008 1 98.62 126 ALA B O 1
ATOM 3831 N N . ILE B 1 127 ? 3.348 30.297 8.797 1 98.38 127 ILE B N 1
ATOM 3832 C CA . ILE B 1 127 ? 3.494 28.844 8.617 1 98.38 127 ILE B CA 1
ATOM 3833 C C . ILE B 1 127 ? 2.115 28.188 8.562 1 98.38 127 ILE B C 1
ATOM 3835 O O . ILE B 1 127 ? 1.112 28.812 8.93 1 98.38 127 ILE B O 1
ATOM 3839 N N . LEU B 1 128 ? 2.078 26.984 8.008 1 98.06 128 LEU B N 1
ATOM 3840 C CA . LEU B 1 128 ? 0.857 26.188 7.902 1 98.06 128 LEU B CA 1
ATOM 3841 C C . LEU B 1 128 ? 0.842 25.078 8.93 1 98.06 128 LEU B C 1
ATOM 3843 O O . LEU B 1 128 ? 1.896 24.547 9.305 1 98.06 128 LEU B O 1
ATOM 3847 N N . GLY B 1 129 ? -0.362 24.719 9.32 1 97 129 GLY B N 1
ATOM 3848 C CA . GLY B 1 129 ? -0.551 23.672 10.32 1 97 129 GLY B CA 1
ATOM 3849 C C . GLY B 1 129 ? -0.439 22.266 9.742 1 97 129 GLY B C 1
ATOM 3850 O O . GLY B 1 129 ? -1.435 21.547 9.648 1 97 129 GLY B O 1
ATOM 3851 N N . TYR B 1 130 ? 0.731 21.812 9.422 1 95.81 130 TYR B N 1
ATOM 3852 C CA . TYR B 1 130 ? 1.05 20.438 9.047 1 95.81 130 TYR B CA 1
ATOM 3853 C C . TYR B 1 130 ? 1.801 19.719 10.164 1 95.81 130 TYR B C 1
ATOM 3855 O O . TYR B 1 130 ? 3.014 19.516 10.078 1 95.81 130 TYR B O 1
ATOM 3863 N N . ASN B 1 131 ? 1.067 19.156 11.078 1 95.75 131 ASN B N 1
ATOM 3864 C CA . ASN B 1 131 ? 1.645 18.781 12.359 1 95.75 131 ASN B CA 1
ATOM 3865 C C . ASN B 1 131 ? 2.322 17.406 12.289 1 95.75 131 ASN B C 1
ATOM 3867 O O . ASN B 1 131 ? 3.113 17.062 13.164 1 95.75 131 ASN B O 1
ATOM 3871 N N . TYR B 1 132 ? 2.082 16.594 11.258 1 96.31 132 TYR B N 1
ATOM 3872 C CA . TYR B 1 132 ? 2.6 15.234 11.258 1 96.31 132 TYR B CA 1
ATOM 3873 C C . TYR B 1 132 ? 4.109 15.227 11.039 1 96.31 132 TYR B C 1
ATOM 3875 O O . TYR B 1 132 ? 4.793 14.281 11.438 1 96.31 132 TYR B O 1
ATOM 3883 N N . ILE B 1 133 ? 4.664 16.266 10.422 1 97.19 133 ILE B N 1
ATOM 3884 C CA . ILE B 1 133 ? 6.109 16.312 10.227 1 97.19 133 ILE B CA 1
ATOM 3885 C C . ILE B 1 133 ? 6.801 16.578 11.562 1 97.19 133 ILE B C 1
ATOM 3887 O O . ILE B 1 133 ? 8.023 16.453 11.672 1 97.19 133 ILE B O 1
ATOM 3891 N N . GLN B 1 134 ? 6.012 16.938 12.609 1 97.81 134 GLN B N 1
ATOM 3892 C CA . GLN B 1 134 ? 6.566 17.297 13.906 1 97.81 134 GLN B CA 1
ATOM 3893 C C . GLN B 1 134 ? 6.824 16.062 14.766 1 97.81 134 GLN B C 1
ATOM 3895 O O . GLN B 1 134 ? 7.414 16.172 15.844 1 97.81 134 GLN B O 1
ATOM 3900 N N . ASN B 1 135 ? 6.332 14.867 14.297 1 97.62 135 ASN B N 1
ATOM 3901 C CA . ASN B 1 135 ? 6.605 13.633 15.016 1 97.62 135 ASN B CA 1
ATOM 3902 C C . ASN B 1 135 ? 8.109 13.391 15.164 1 97.62 135 ASN B C 1
ATOM 3904 O O . ASN B 1 135 ? 8.836 13.344 14.172 1 97.62 135 ASN B O 1
ATOM 3908 N N . PRO B 1 136 ? 8.562 13.273 16.422 1 97.44 136 PRO B N 1
ATOM 3909 C CA . PRO B 1 136 ? 9.992 13.031 16.641 1 97.44 136 PRO B CA 1
ATOM 3910 C C . PRO B 1 136 ? 10.523 11.867 15.797 1 97.44 136 PRO B C 1
ATOM 3912 O O . PRO B 1 136 ? 11.664 11.914 15.328 1 97.44 136 PRO B O 1
ATOM 3915 N N . LEU B 1 137 ? 9.742 10.898 15.609 1 97.38 137 LEU B N 1
ATOM 3916 C CA . LEU B 1 137 ? 10.188 9.758 14.82 1 97.38 137 LEU B CA 1
ATOM 3917 C C . LEU B 1 137 ? 10.266 10.109 13.344 1 97.38 137 LEU B C 1
ATOM 3919 O O . LEU B 1 137 ? 11.109 9.586 12.617 1 97.38 137 LEU B O 1
ATOM 3923 N N . MET B 1 138 ? 9.422 10.992 12.867 1 97.69 138 MET B N 1
ATOM 3924 C CA . MET B 1 138 ? 9.547 11.469 11.492 1 97.69 138 MET B CA 1
ATOM 3925 C C . MET B 1 138 ? 10.844 12.234 11.297 1 97.69 138 MET B C 1
ATOM 3927 O O . MET B 1 138 ? 11.516 12.086 10.273 1 97.69 138 MET B O 1
ATOM 3931 N N . ARG B 1 139 ? 11.211 13.023 12.227 1 97.38 139 ARG B N 1
ATOM 3932 C CA . ARG B 1 139 ? 12.484 13.734 12.18 1 97.38 139 ARG B CA 1
ATOM 3933 C C . ARG B 1 139 ? 13.656 12.75 12.188 1 97.38 139 ARG B C 1
ATOM 3935 O O . ARG B 1 139 ? 14.641 12.953 11.469 1 97.38 139 ARG B O 1
ATOM 3942 N N . HIS B 1 140 ? 13.516 11.75 13.07 1 98.06 140 HIS B N 1
ATOM 3943 C CA . HIS B 1 140 ? 14.586 10.758 13.117 1 98.06 140 HIS B CA 1
ATOM 3944 C C . HIS B 1 140 ? 14.695 10 11.805 1 98.06 140 HIS B C 1
ATOM 3946 O O . HIS B 1 140 ? 15.797 9.734 11.32 1 98.06 140 HIS B O 1
ATOM 3952 N N . ILE B 1 141 ? 13.586 9.641 11.219 1 98.5 141 ILE B N 1
ATOM 3953 C CA . ILE B 1 141 ? 13.57 8.992 9.914 1 98.5 141 ILE B CA 1
ATOM 3954 C C . ILE B 1 141 ? 14.281 9.875 8.891 1 98.5 141 ILE B C 1
ATOM 3956 O O . ILE B 1 141 ? 15.094 9.398 8.102 1 98.5 141 ILE B O 1
ATOM 3960 N N . LYS B 1 142 ? 13.984 11.164 8.883 1 98.31 142 LYS B N 1
ATOM 3961 C CA . LYS B 1 142 ? 14.68 12.102 7.992 1 98.31 142 LYS B CA 1
ATOM 3962 C C . LYS B 1 142 ? 16.188 12.055 8.219 1 98.31 142 LYS B C 1
ATOM 3964 O O . LYS B 1 142 ? 16.953 12.039 7.258 1 98.31 142 LYS B O 1
ATOM 3969 N N . THR B 1 143 ? 16.578 12.039 9.492 1 98.19 143 THR B N 1
ATOM 3970 C CA . THR B 1 143 ? 18 11.969 9.844 1 98.19 143 THR B CA 1
ATOM 3971 C C . THR B 1 143 ? 18.625 10.695 9.273 1 98.19 143 THR B C 1
ATOM 3973 O O . THR B 1 143 ? 19.703 10.75 8.664 1 98.19 143 THR B O 1
ATOM 3976 N N . LEU B 1 144 ? 17.969 9.562 9.469 1 98.38 144 LEU B N 1
ATOM 3977 C CA . LEU B 1 144 ? 18.469 8.281 8.969 1 98.38 144 LEU B CA 1
ATOM 3978 C C . LEU B 1 144 ? 18.641 8.312 7.457 1 98.38 144 LEU B C 1
ATOM 3980 O O . LEU B 1 144 ? 19.672 7.859 6.938 1 98.38 144 LEU B O 1
ATOM 3984 N N . ILE B 1 145 ? 17.672 8.859 6.766 1 98.25 145 ILE B N 1
ATOM 3985 C CA . ILE B 1 145 ? 17.719 8.961 5.309 1 98.25 145 ILE B CA 1
ATOM 3986 C C . ILE B 1 145 ? 18.891 9.852 4.895 1 98.25 145 ILE B C 1
ATOM 3988 O O . ILE B 1 145 ? 19.656 9.492 4.004 1 98.25 145 ILE B O 1
ATOM 3992 N N . GLY B 1 146 ? 19.062 10.984 5.5 1 97.62 146 GLY B N 1
ATOM 3993 C CA . GLY B 1 146 ? 20.141 11.922 5.191 1 97.62 146 GLY B CA 1
ATOM 3994 C C . GLY B 1 146 ? 21.516 11.344 5.426 1 97.62 146 GLY B C 1
ATOM 3995 O O . GLY B 1 146 ? 22.469 11.672 4.703 1 97.62 146 GLY B O 1
ATOM 3996 N N . GLU B 1 147 ? 21.594 10.492 6.438 1 98.06 147 GLU B N 1
ATOM 3997 C CA . GLU B 1 147 ? 22.875 9.875 6.793 1 98.06 147 GLU B CA 1
ATOM 3998 C C . GLU B 1 147 ? 23.172 8.664 5.91 1 98.06 147 GLU B C 1
ATOM 4000 O O . GLU B 1 147 ? 24.234 8.055 6.023 1 98.06 147 GLU B O 1
ATOM 4005 N N . GLY B 1 148 ? 22.234 8.297 5.117 1 97.75 148 GLY B N 1
ATOM 4006 C CA . GLY B 1 148 ? 22.406 7.16 4.227 1 97.75 148 GLY B CA 1
ATOM 4007 C C . GLY B 1 148 ? 22.219 5.824 4.918 1 97.75 148 GLY B C 1
ATOM 4008 O O . GLY B 1 148 ? 22.781 4.809 4.492 1 97.75 148 GLY B O 1
ATOM 4009 N N . ALA B 1 149 ? 21.422 5.805 5.984 1 97.62 149 ALA B N 1
ATOM 4010 C CA . ALA B 1 149 ? 21.234 4.594 6.781 1 97.62 149 ALA B CA 1
ATOM 4011 C C . ALA B 1 149 ? 20.609 3.482 5.949 1 97.62 149 ALA B C 1
ATOM 4013 O O . ALA B 1 149 ? 20.797 2.297 6.238 1 97.62 149 ALA B O 1
ATOM 4014 N N . ILE B 1 150 ? 19.859 3.842 4.934 1 98.19 150 ILE B N 1
ATOM 4015 C CA . ILE B 1 150 ? 19.25 2.83 4.07 1 98.19 150 ILE B CA 1
ATOM 4016 C C . ILE B 1 150 ? 19.734 3.025 2.635 1 98.19 150 ILE B C 1
ATOM 4018 O O . ILE B 1 150 ? 19.078 2.58 1.69 1 98.19 150 ILE B O 1
ATOM 4022 N N . GLY B 1 151 ? 20.812 3.705 2.406 1 97.69 151 GLY B N 1
ATOM 4023 C CA . GLY B 1 151 ? 21.344 3.971 1.077 1 97.69 151 GLY B CA 1
ATOM 4024 C C . GLY B 1 151 ? 20.5 4.961 0.29 1 97.69 151 GLY B C 1
ATOM 4025 O O . GLY B 1 151 ? 19.75 5.742 0.871 1 97.69 151 GLY B O 1
ATOM 4026 N N . ALA B 1 152 ? 20.719 4.977 -1.052 1 97.19 152 ALA B N 1
ATOM 4027 C CA . ALA B 1 152 ? 19.953 5.867 -1.92 1 97.19 152 ALA B CA 1
ATOM 4028 C C . ALA B 1 152 ? 18.5 5.426 -2.01 1 97.19 152 ALA B C 1
ATOM 4030 O O . ALA B 1 152 ? 18.203 4.305 -2.436 1 97.19 152 ALA B O 1
ATOM 4031 N N . VAL B 1 153 ? 17.594 6.301 -1.63 1 98.12 153 VAL B N 1
ATOM 4032 C CA . VAL B 1 153 ? 16.172 5.988 -1.696 1 98.12 153 VAL B CA 1
ATOM 4033 C C . VAL B 1 153 ? 15.719 5.91 -3.154 1 98.12 153 VAL B C 1
ATOM 4035 O O . VAL B 1 153 ? 16.031 6.797 -3.953 1 98.12 153 VAL B O 1
ATOM 4038 N N . ASN B 1 154 ? 14.992 4.84 -3.512 1 97.44 154 ASN B N 1
ATOM 4039 C CA . ASN B 1 154 ? 14.609 4.664 -4.906 1 97.44 154 ASN B CA 1
ATOM 4040 C C . ASN B 1 154 ? 13.094 4.582 -5.062 1 97.44 154 ASN B C 1
ATOM 4042 O O . ASN B 1 154 ? 12.562 4.754 -6.164 1 97.44 154 ASN B O 1
ATOM 4046 N N . HIS B 1 155 ? 12.352 4.32 -3.986 1 98.5 155 HIS B N 1
ATOM 4047 C CA . HIS B 1 155 ? 10.906 4.164 -4.094 1 98.5 155 HIS B CA 1
ATOM 4048 C C . HIS B 1 155 ? 10.219 4.445 -2.76 1 98.5 155 HIS B C 1
ATOM 4050 O O . HIS B 1 155 ? 10.75 4.102 -1.7 1 98.5 155 HIS B O 1
ATOM 4056 N N . VAL B 1 156 ? 9.062 5.07 -2.816 1 98.69 156 VAL B N 1
ATOM 4057 C CA . VAL B 1 156 ? 8.297 5.395 -1.617 1 98.69 156 VAL B CA 1
ATOM 4058 C C . VAL B 1 156 ? 6.816 5.117 -1.856 1 98.69 156 VAL B C 1
ATOM 4060 O O . VAL B 1 156 ? 6.285 5.422 -2.926 1 98.69 156 VAL B O 1
ATOM 4063 N N . ARG B 1 157 ? 6.121 4.496 -0.899 1 98.69 157 ARG B N 1
ATOM 4064 C CA . ARG B 1 157 ? 4.668 4.34 -0.883 1 98.69 157 ARG B CA 1
ATOM 4065 C C . ARG B 1 157 ? 4.055 5.035 0.329 1 98.69 157 ARG B C 1
ATOM 4067 O O . ARG B 1 157 ? 4.555 4.898 1.447 1 98.69 157 ARG B O 1
ATOM 4074 N N . VAL B 1 158 ? 3.025 5.777 0.112 1 98.25 158 VAL B N 1
ATOM 4075 C CA . VAL B 1 158 ? 2.348 6.445 1.217 1 98.25 158 VAL B CA 1
ATOM 4076 C C . VAL B 1 158 ? 0.839 6.238 1.1 1 98.25 158 VAL B C 1
ATOM 4078 O O . VAL B 1 158 ? 0.275 6.34 0.008 1 98.25 158 VAL B O 1
ATOM 4081 N N . GLU B 1 159 ? 0.182 5.852 2.18 1 97.94 159 GLU B N 1
ATOM 4082 C CA . GLU B 1 159 ? -1.263 5.684 2.291 1 97.94 159 GLU B CA 1
ATOM 4083 C C . GLU B 1 159 ? -1.847 6.605 3.355 1 97.94 159 GLU B C 1
ATOM 4085 O O . GLU B 1 159 ? -1.257 6.781 4.426 1 97.94 159 GLU B O 1
ATOM 4090 N N . MET B 1 160 ? -2.885 7.23 3.041 1 97.75 160 MET B N 1
ATOM 4091 C CA . MET B 1 160 ? -3.711 7.895 4.047 1 97.75 160 MET B CA 1
ATOM 4092 C C . MET B 1 160 ? -5.156 7.418 3.965 1 97.75 160 MET B C 1
ATOM 4094 O O . MET B 1 160 ? -5.844 7.676 2.975 1 97.75 160 MET B O 1
ATOM 4098 N N . ASP B 1 161 ? -5.656 6.805 5.047 1 97.31 161 ASP B N 1
ATOM 4099 C CA . ASP B 1 161 ? -6.961 6.152 5.02 1 97.31 161 ASP B CA 1
ATOM 4100 C C . ASP B 1 161 ? -7.781 6.52 6.254 1 97.31 161 ASP B C 1
ATOM 4102 O O . ASP B 1 161 ? -7.246 6.598 7.363 1 97.31 161 ASP B O 1
ATOM 4106 N N . GLU B 1 162 ? -8.992 6.82 6.066 1 95.88 162 GLU B N 1
ATOM 4107 C CA . GLU B 1 162 ? -10.008 6.977 7.102 1 95.88 162 GLU B CA 1
ATOM 4108 C C . GLU B 1 162 ? -11.328 6.348 6.676 1 95.88 162 GLU B C 1
ATOM 4110 O O . GLU B 1 162 ? -11.492 5.945 5.52 1 95.88 162 GLU B O 1
ATOM 4115 N N . ASP B 1 163 ? -12.289 6.238 7.594 1 95.88 163 ASP B N 1
ATOM 4116 C CA . ASP B 1 163 ? -13.523 5.566 7.211 1 95.88 163 ASP B CA 1
ATOM 4117 C C . ASP B 1 163 ? -14.742 6.441 7.508 1 95.88 163 ASP B C 1
ATOM 4119 O O . ASP B 1 163 ? -15.867 5.949 7.559 1 95.88 163 ASP B O 1
ATOM 4123 N N . TYR B 1 164 ? -14.609 7.77 7.637 1 91 164 TYR B N 1
ATOM 4124 C CA . TYR B 1 164 ? -15.711 8.633 8.039 1 91 164 TYR B CA 1
ATOM 4125 C C . TYR B 1 164 ? -16.688 8.844 6.887 1 91 164 TYR B C 1
ATOM 4127 O O . TYR B 1 164 ? -17.812 9.289 7.094 1 91 164 TYR B O 1
ATOM 4135 N N . MET B 1 165 ? -16.219 8.508 5.645 1 92 165 MET B N 1
ATOM 4136 C CA . MET B 1 165 ? -17.094 8.594 4.484 1 92 165 MET B CA 1
ATOM 4137 C C . MET B 1 165 ? -17.406 7.203 3.934 1 92 165 MET B C 1
ATOM 4139 O O . MET B 1 165 ? -17.844 7.066 2.787 1 92 165 MET B O 1
ATOM 4143 N N . ALA B 1 166 ? -17.188 6.195 4.711 1 94.12 166 ALA B N 1
ATOM 4144 C CA . ALA B 1 166 ? -17.266 4.828 4.203 1 94.12 166 ALA B CA 1
ATOM 4145 C C . ALA B 1 166 ? -18.703 4.316 4.191 1 94.12 166 ALA B C 1
ATOM 4147 O O . ALA B 1 166 ? -19.016 3.373 3.469 1 94.12 166 ALA B O 1
ATOM 4148 N N . ASP B 1 167 ? -19.562 4.895 4.98 1 93.44 167 ASP B N 1
ATOM 4149 C CA . ASP B 1 167 ? -20.953 4.477 5.039 1 93.44 167 ASP B CA 1
ATOM 4150 C C . ASP B 1 167 ? -21.75 5.031 3.857 1 93.44 167 ASP B C 1
ATOM 4152 O O . ASP B 1 167 ? -21.969 6.242 3.766 1 93.44 167 ASP B O 1
ATOM 4156 N N . ALA B 1 168 ? -22.25 4.191 3.041 1 90.81 168 ALA B N 1
ATOM 4157 C CA . ALA B 1 168 ? -23 4.582 1.843 1 90.81 168 ALA B CA 1
ATOM 4158 C C . ALA B 1 168 ? -24.281 5.305 2.207 1 90.81 168 ALA B C 1
ATOM 4160 O O . ALA B 1 168 ? -24.828 6.07 1.404 1 90.81 168 ALA B O 1
ATOM 4161 N N . GLU B 1 169 ? -24.734 5.039 3.381 1 91.44 169 GLU B N 1
ATOM 4162 C CA . GLU B 1 169 ? -26.031 5.574 3.764 1 91.44 169 GLU B CA 1
ATOM 4163 C C . GLU B 1 169 ? -25.891 6.816 4.637 1 91.44 169 GLU B C 1
ATOM 4165 O O . GLU B 1 169 ? -26.875 7.352 5.133 1 91.44 169 GLU B O 1
ATOM 4170 N N . ALA B 1 170 ? -24.625 7.203 4.867 1 90.19 170 ALA B N 1
ATOM 4171 C CA . ALA B 1 170 ? -24.438 8.484 5.543 1 90.19 170 ALA B CA 1
ATOM 4172 C C . ALA B 1 170 ? -25.062 9.625 4.75 1 90.19 170 ALA B C 1
ATOM 4174 O O . ALA B 1 170 ? -25.031 9.625 3.518 1 90.19 170 ALA B O 1
ATOM 4175 N N . LEU B 1 171 ? -25.578 10.547 5.383 1 89.69 171 LEU B N 1
ATOM 4176 C CA . LEU B 1 171 ? -26.312 11.648 4.758 1 89.69 171 LEU B CA 1
ATOM 4177 C C . LEU B 1 171 ? -25.375 12.508 3.918 1 89.69 171 LEU B C 1
ATOM 4179 O O . LEU B 1 171 ? -24.234 12.734 4.293 1 89.69 171 LEU B O 1
ATOM 4183 N N . PHE B 1 172 ? -25.984 12.992 2.812 1 87.88 172 PHE B N 1
ATOM 4184 C CA . PHE B 1 172 ? -25.312 13.969 1.972 1 87.88 172 PHE B CA 1
ATOM 4185 C C . PHE B 1 172 ? -24.984 15.234 2.764 1 87.88 172 PHE B C 1
ATOM 4187 O O . PHE B 1 172 ? -25.828 15.734 3.514 1 87.88 172 PHE B O 1
ATOM 4194 N N . TYR B 1 173 ? -23.719 15.664 2.732 1 80.25 173 TYR B N 1
ATOM 4195 C CA . TYR B 1 173 ? -23.344 16.922 3.373 1 80.25 173 TYR B CA 1
ATOM 4196 C C . TYR B 1 173 ? -22.234 17.625 2.6 1 80.25 173 TYR B C 1
ATOM 4198 O O . TYR B 1 173 ? -21.938 17.25 1.464 1 80.25 173 TYR B O 1
ATOM 4206 N N . TRP B 1 174 ? -21.828 18.75 3.045 1 72.5 174 TRP B N 1
ATOM 4207 C CA . TRP B 1 174 ? -21 19.703 2.289 1 72.5 174 TRP B CA 1
ATOM 4208 C C . TRP B 1 174 ? -19.766 19.016 1.73 1 72.5 174 TRP B C 1
ATOM 4210 O O . TRP B 1 174 ? -19.25 19.406 0.677 1 72.5 174 TRP B O 1
ATOM 4220 N N . LYS B 1 175 ? -19.25 17.953 2.232 1 71.81 175 LYS B N 1
ATOM 4221 C CA . LYS B 1 175 ? -18.062 17.25 1.76 1 71.81 175 LYS B CA 1
ATOM 4222 C C . LYS B 1 175 ? -18.375 16.406 0.521 1 71.81 175 LYS B C 1
ATOM 4224 O O . LYS B 1 175 ? -17.469 15.891 -0.13 1 71.81 175 LYS B O 1
ATOM 4229 N N . SER B 1 176 ? -19.594 16.312 0.171 1 76.12 176 SER B N 1
ATOM 4230 C CA . SER B 1 176 ? -20 15.578 -1.022 1 76.12 176 SER B CA 1
ATOM 4231 C C . SER B 1 176 ? -20.156 16.516 -2.217 1 76.12 176 SER B C 1
ATOM 4233 O O . SER B 1 176 ? -20.406 16.062 -3.338 1 76.12 176 SER B O 1
ATOM 4235 N N . GLU B 1 177 ? -19.969 17.844 -1.921 1 75.06 177 GLU B N 1
ATOM 4236 C CA . GLU B 1 177 ? -20.203 18.844 -2.955 1 75.06 177 GLU B CA 1
ATOM 4237 C C . GLU B 1 177 ? -18.906 19.219 -3.672 1 75.06 177 GLU B C 1
ATOM 4239 O O . GLU B 1 177 ? -17.828 19.172 -3.08 1 75.06 177 GLU B O 1
ATOM 4244 N N . SER B 1 178 ? -19.031 19.625 -4.93 1 72.81 178 SER B N 1
ATOM 4245 C CA . SER B 1 178 ? -17.891 20 -5.758 1 72.81 178 SER B CA 1
ATOM 4246 C C . SER B 1 178 ? -17.203 21.25 -5.215 1 72.81 178 SER B C 1
ATOM 4248 O O . SER B 1 178 ? -16.016 21.453 -5.453 1 72.81 178 SER B O 1
ATOM 4250 N N . VAL B 1 179 ? -18 21.969 -4.512 1 61.94 179 VAL B N 1
ATOM 4251 C CA . VAL B 1 179 ? -17.453 23.219 -3.975 1 61.94 179 VAL B CA 1
ATOM 4252 C C . VAL B 1 179 ? -16.328 22.906 -2.996 1 61.94 179 VAL B C 1
ATOM 4254 O O . VAL B 1 179 ? -15.445 23.734 -2.785 1 61.94 179 VAL B O 1
ATOM 4257 N N . SER B 1 180 ? -16.391 21.672 -2.578 1 64.12 180 SER B N 1
ATOM 4258 C CA . SER B 1 180 ? -15.359 21.266 -1.629 1 64.12 180 SER B CA 1
ATOM 4259 C C . SER B 1 180 ? -14.102 20.766 -2.35 1 64.12 180 SER B C 1
ATOM 4261 O O . SER B 1 180 ? -13.141 20.328 -1.712 1 64.12 180 SER B O 1
ATOM 4263 N N . GLY B 1 181 ? -14.102 20.969 -3.607 1 68.25 181 GLY B N 1
ATOM 4264 C CA . GLY B 1 181 ? -12.898 20.625 -4.352 1 68.25 181 GLY B CA 1
ATOM 4265 C C . GLY B 1 181 ? -12.914 19.203 -4.867 1 68.25 181 GLY B C 1
ATOM 4266 O O . GLY B 1 181 ? -13.961 18.688 -5.254 1 68.25 181 GLY B O 1
ATOM 4267 N N . SER B 1 182 ? -11.656 18.656 -4.902 1 74.62 182 SER B N 1
ATOM 4268 C CA . SER B 1 182 ? -11.484 17.328 -5.496 1 74.62 182 SER B CA 1
ATOM 4269 C C . SER B 1 182 ? -11.594 16.234 -4.441 1 74.62 182 SER B C 1
ATOM 4271 O O . SER B 1 182 ? -11.062 15.141 -4.621 1 74.62 182 SER B O 1
ATOM 4273 N N . GLY B 1 183 ? -12.211 16.594 -3.285 1 85.44 183 GLY B N 1
ATOM 4274 C CA . GLY B 1 183 ? -12.5 15.586 -2.279 1 85.44 183 GLY B CA 1
ATOM 4275 C C . GLY B 1 183 ? -11.258 15.102 -1.551 1 85.44 183 GLY B C 1
ATOM 4276 O O . GLY B 1 183 ? -10.555 15.891 -0.921 1 85.44 183 GLY B O 1
ATOM 4277 N N . ALA B 1 184 ? -10.945 13.812 -1.769 1 89 184 ALA B N 1
ATOM 4278 C CA . ALA B 1 184 ? -9.836 13.172 -1.062 1 89 184 ALA B CA 1
ATOM 4279 C C . ALA B 1 184 ? -8.516 13.875 -1.359 1 89 184 ALA B C 1
ATOM 4281 O O . ALA B 1 184 ? -7.637 13.945 -0.497 1 89 184 ALA B O 1
ATOM 4282 N N . LEU B 1 185 ? -8.312 14.383 -2.496 1 88.31 185 LEU B N 1
ATOM 4283 C CA . LEU B 1 185 ? -7.082 15.062 -2.865 1 88.31 185 LEU B CA 1
ATOM 4284 C C . LEU B 1 185 ? -6.895 16.328 -2.035 1 88.31 185 LEU B C 1
ATOM 4286 O O . LEU B 1 185 ? -5.816 16.562 -1.482 1 88.31 185 LEU B O 1
ATOM 4290 N N . ASP B 1 186 ? -7.91 17.062 -1.862 1 81.69 186 ASP B N 1
ATOM 4291 C CA . ASP B 1 186 ? -7.836 18.344 -1.188 1 81.69 186 ASP B CA 1
ATOM 4292 C C . ASP B 1 186 ? -7.789 18.172 0.328 1 81.69 186 ASP B C 1
ATOM 4294 O O . ASP B 1 186 ? -7.07 18.906 1.019 1 81.69 186 ASP B O 1
ATOM 4298 N N . ASP B 1 187 ? -8.484 17.234 0.763 1 80.88 187 ASP B N 1
ATOM 4299 C CA . ASP B 1 187 ? -8.656 17.078 2.205 1 80.88 187 ASP B CA 1
ATOM 4300 C C . ASP B 1 187 ? -7.562 16.203 2.799 1 80.88 187 ASP B C 1
ATOM 4302 O O . ASP B 1 187 ? -7.09 16.453 3.91 1 80.88 187 ASP B O 1
ATOM 4306 N N . PHE B 1 188 ? -7.16 15.086 2.051 1 84.5 188 PHE B N 1
ATOM 4307 C CA . PHE B 1 188 ? -6.305 14.047 2.615 1 84.5 188 PHE B CA 1
ATOM 4308 C C . PHE B 1 188 ? -4.895 14.148 2.049 1 84.5 188 PHE B C 1
ATOM 4310 O O . PHE B 1 188 ? -3.916 14.164 2.803 1 84.5 188 PHE B O 1
ATOM 4317 N N . ALA B 1 189 ? -4.863 14.383 0.812 1 88.88 189 ALA B N 1
ATOM 4318 C CA . ALA B 1 189 ? -3.584 14.18 0.14 1 88.88 189 ALA B CA 1
ATOM 4319 C C . ALA B 1 189 ? -2.561 15.227 0.57 1 88.88 189 ALA B C 1
ATOM 4321 O O . ALA B 1 189 ? -1.353 15.016 0.444 1 88.88 189 ALA B O 1
ATOM 4322 N N . VAL B 1 190 ? -2.951 16.297 1.146 1 91.5 190 VAL B N 1
ATOM 4323 C CA . VAL B 1 190 ? -2.033 17.359 1.53 1 91.5 190 VAL B CA 1
ATOM 4324 C C . VAL B 1 190 ? -1.168 16.906 2.701 1 91.5 190 VAL B C 1
ATOM 4326 O O . VAL B 1 190 ? -0.014 17.312 2.83 1 91.5 190 VAL B O 1
ATOM 4329 N N . HIS B 1 191 ? -1.708 16 3.529 1 94.19 191 HIS B N 1
ATOM 4330 C CA . HIS B 1 191 ? -0.938 15.5 4.66 1 94.19 191 HIS B CA 1
ATOM 4331 C C . HIS B 1 191 ? 0.217 14.617 4.195 1 94.19 191 HIS B C 1
ATOM 4333 O O . HIS B 1 191 ? 1.381 14.922 4.469 1 94.19 191 HIS B O 1
ATOM 4339 N N . PRO B 1 192 ? -0.065 13.578 3.418 1 96 192 PRO B N 1
ATOM 4340 C CA . PRO B 1 192 ? 1.048 12.789 2.887 1 96 192 PRO B CA 1
ATOM 4341 C C . PRO B 1 192 ? 2.01 13.617 2.037 1 96 192 PRO B C 1
ATOM 4343 O O . PRO B 1 192 ? 3.219 13.375 2.053 1 96 192 PRO B O 1
ATOM 4346 N N . LEU B 1 193 ? 1.49 14.555 1.3 1 96.69 193 LEU B N 1
ATOM 4347 C CA . LEU B 1 193 ? 2.346 15.391 0.469 1 96.69 193 LEU B CA 1
ATOM 4348 C C . LEU B 1 193 ? 3.309 16.203 1.329 1 96.69 193 LEU B C 1
ATOM 4350 O O . LEU B 1 193 ? 4.469 16.391 0.96 1 96.69 193 LEU B O 1
ATOM 4354 N N . SER B 1 194 ? 2.838 16.734 2.459 1 96.75 194 SER B N 1
ATOM 4355 C CA . SER B 1 194 ? 3.717 17.484 3.359 1 96.75 194 SER B CA 1
ATOM 4356 C C . SER B 1 194 ? 4.805 16.578 3.932 1 96.75 194 SER B C 1
ATOM 4358 O O . SER B 1 194 ? 5.953 17 4.09 1 96.75 194 SER B O 1
ATOM 4360 N N . MET B 1 195 ? 4.48 15.328 4.227 1 97.19 195 MET B N 1
ATOM 4361 C CA . MET B 1 195 ? 5.469 14.375 4.727 1 97.19 195 MET B CA 1
ATOM 4362 C C . MET B 1 195 ? 6.488 14.031 3.648 1 97.19 195 MET B C 1
ATOM 4364 O O . MET B 1 195 ? 7.688 13.953 3.924 1 97.19 195 MET B O 1
ATOM 4368 N N . LEU B 1 196 ? 6.008 13.844 2.438 1 97.62 196 LEU B N 1
ATOM 4369 C CA . LEU B 1 196 ? 6.898 13.578 1.317 1 97.62 196 LEU B CA 1
ATOM 4370 C C . LEU B 1 196 ? 7.832 14.758 1.067 1 97.62 196 LEU B C 1
ATOM 4372 O O . LEU B 1 196 ? 9.031 14.578 0.843 1 97.62 196 LEU B O 1
ATOM 4376 N N . TRP B 1 197 ? 7.266 15.938 1.097 1 96.75 197 TRP B N 1
ATOM 4377 C CA . TRP B 1 197 ? 8.078 17.141 0.938 1 96.75 197 TRP B CA 1
ATOM 4378 C C . TRP B 1 197 ? 9.156 17.203 2.016 1 96.75 197 TRP B C 1
ATOM 4380 O O . TRP B 1 197 ? 10.328 17.469 1.716 1 96.75 197 TRP B O 1
ATOM 4390 N N . PHE B 1 198 ? 8.789 16.953 3.266 1 97.69 198 PHE B N 1
ATOM 4391 C CA . PHE B 1 198 ? 9.68 17.016 4.418 1 97.69 198 PHE B CA 1
ATOM 4392 C C . PHE B 1 198 ? 10.844 16.047 4.266 1 97.69 198 PHE B C 1
ATOM 4394 O O . PHE B 1 198 ? 11.984 16.391 4.59 1 97.69 198 PHE B O 1
ATOM 4401 N N . LEU B 1 199 ? 10.562 14.883 3.721 1 97.88 199 LEU B N 1
ATOM 4402 C CA . LEU B 1 199 ? 11.57 13.828 3.658 1 97.88 199 LEU B CA 1
ATOM 4403 C C . LEU B 1 199 ? 12.367 13.914 2.363 1 97.88 199 LEU B C 1
ATOM 4405 O O . LEU B 1 199 ? 13.562 13.602 2.342 1 97.88 199 LEU B O 1
ATOM 4409 N N . PHE B 1 200 ? 11.727 14.359 1.223 1 97.31 200 PHE B N 1
ATOM 4410 C CA . PHE B 1 200 ? 12.359 14.125 -0.072 1 97.31 200 PHE B CA 1
ATOM 4411 C C . PHE B 1 200 ? 12.266 15.367 -0.952 1 97.31 200 PHE B C 1
ATOM 4413 O O . PHE B 1 200 ? 12.875 15.422 -2.021 1 97.31 200 PHE B O 1
ATOM 4420 N N . GLY B 1 201 ? 11.492 16.312 -0.6 1 94.81 201 GLY B N 1
ATOM 4421 C CA . GLY B 1 201 ? 11.258 17.469 -1.445 1 94.81 201 GLY B CA 1
ATOM 4422 C C . GLY B 1 201 ? 9.953 17.391 -2.215 1 94.81 201 GLY B C 1
ATOM 4423 O O . GLY B 1 201 ? 9.086 16.578 -1.903 1 94.81 201 GLY B O 1
ATOM 4424 N N . HIS B 1 202 ? 9.742 18.234 -3.174 1 94 202 HIS B N 1
ATOM 4425 C CA . HIS B 1 202 ? 8.453 18.406 -3.83 1 94 202 HIS B CA 1
ATOM 4426 C C . HIS B 1 202 ? 8.273 17.422 -4.973 1 94 202 HIS B C 1
ATOM 4428 O O . HIS B 1 202 ? 9.258 16.953 -5.547 1 94 202 HIS B O 1
ATOM 4434 N N . VAL B 1 203 ? 7.055 17.156 -5.305 1 96.62 203 VAL B N 1
ATOM 4435 C CA . VAL B 1 203 ? 6.656 16.266 -6.391 1 96.62 203 VAL B CA 1
ATOM 4436 C C . VAL B 1 203 ? 6.953 16.938 -7.734 1 96.62 203 VAL B C 1
ATOM 4438 O O . VAL B 1 203 ? 6.715 18.125 -7.914 1 96.62 203 VAL B O 1
ATOM 4441 N N . GLU B 1 204 ? 7.402 16.141 -8.711 1 97.31 204 GLU B N 1
ATOM 4442 C CA . GLU B 1 204 ? 7.801 16.703 -10 1 97.31 204 GLU B CA 1
ATOM 4443 C C . GLU B 1 204 ? 6.828 16.297 -11.102 1 97.31 204 GLU B C 1
ATOM 4445 O O . GLU B 1 204 ? 6.723 16.984 -12.125 1 97.31 204 GLU B O 1
ATOM 4450 N N . ALA B 1 205 ? 6.168 15.211 -10.984 1 97.81 205 ALA B N 1
ATOM 4451 C CA . ALA B 1 205 ? 5.203 14.734 -11.969 1 97.81 205 ALA B CA 1
ATOM 4452 C C . ALA B 1 205 ? 4.184 13.797 -11.336 1 97.81 205 ALA B C 1
ATOM 4454 O O . ALA B 1 205 ? 4.496 13.094 -10.367 1 97.81 205 ALA B O 1
ATOM 4455 N N . VAL B 1 206 ? 2.971 13.805 -11.938 1 98.12 206 VAL B N 1
ATOM 4456 C CA . VAL B 1 206 ? 1.929 12.984 -11.344 1 98.12 206 VAL B CA 1
ATOM 4457 C C . VAL B 1 206 ? 1.013 12.438 -12.43 1 98.12 206 VAL B C 1
ATOM 4459 O O . VAL B 1 206 ? 0.843 13.062 -13.484 1 98.12 206 VAL B O 1
ATOM 4462 N N . ILE B 1 207 ? 0.441 11.297 -12.258 1 98.25 207 ILE B N 1
ATOM 4463 C CA . ILE B 1 207 ? -0.748 10.781 -12.922 1 98.25 207 ILE B CA 1
ATOM 4464 C C . ILE B 1 207 ? -1.721 10.227 -11.883 1 98.25 207 ILE B C 1
ATOM 4466 O O . ILE B 1 207 ? -1.309 9.57 -10.93 1 98.25 207 ILE B O 1
ATOM 4470 N N . THR B 1 208 ? -3.021 10.555 -12.062 1 97.94 208 THR B N 1
ATOM 4471 C CA . THR B 1 208 ? -3.967 10.375 -10.969 1 97.94 208 THR B CA 1
ATOM 4472 C C . THR B 1 208 ? -5.211 9.633 -11.445 1 97.94 208 THR B C 1
ATOM 4474 O O . THR B 1 208 ? -5.664 9.828 -12.578 1 97.94 208 THR B O 1
ATOM 4477 N N . ASP B 1 209 ? -5.664 8.727 -10.641 1 97.31 209 ASP B N 1
ATOM 4478 C CA . ASP B 1 209 ? -7.008 8.164 -10.742 1 97.31 209 ASP B CA 1
ATOM 4479 C C . ASP B 1 209 ? -7.828 8.461 -9.492 1 97.31 209 ASP B C 1
ATOM 4481 O O . ASP B 1 209 ? -7.344 8.305 -8.367 1 97.31 209 ASP B O 1
ATOM 4485 N N . MET B 1 210 ? -9.023 8.945 -9.641 1 95.94 210 MET B N 1
ATOM 4486 C CA . MET B 1 210 ? -9.891 9.234 -8.5 1 95.94 210 MET B CA 1
ATOM 4487 C C . MET B 1 210 ? -11.086 8.297 -8.469 1 95.94 210 MET B C 1
ATOM 4489 O O . MET B 1 210 ? -11.484 7.754 -9.5 1 95.94 210 MET B O 1
ATOM 4493 N N . VAL B 1 211 ? -11.617 8.086 -7.297 1 94.44 211 VAL B N 1
ATOM 4494 C CA . VAL B 1 211 ? -12.633 7.059 -7.078 1 94.44 211 VAL B CA 1
ATOM 4495 C C . VAL B 1 211 ? -13.852 7.676 -6.41 1 94.44 211 VAL B C 1
ATOM 4497 O O . VAL B 1 211 ? -13.727 8.453 -5.457 1 94.44 211 VAL B O 1
ATOM 4500 N N . LYS B 1 212 ? -15.023 7.387 -6.922 1 94.12 212 LYS B N 1
ATOM 4501 C CA . LYS B 1 212 ? -16.328 7.715 -6.332 1 94.12 212 LYS B CA 1
ATOM 4502 C C . LYS B 1 212 ? -17.109 6.453 -6.008 1 94.12 212 LYS B C 1
ATOM 4504 O O . LYS B 1 212 ? -17.938 6.012 -6.809 1 94.12 212 LYS B O 1
ATOM 4509 N N . PRO B 1 213 ? -16.875 5.934 -4.75 1 93.19 213 PRO B N 1
ATOM 4510 C CA . PRO B 1 213 ? -17.5 4.66 -4.391 1 93.19 213 PRO B CA 1
ATOM 4511 C C . PRO B 1 213 ? -19.031 4.734 -4.41 1 93.19 213 PRO B C 1
ATOM 4513 O O . PRO B 1 213 ? -19.703 3.719 -4.629 1 93.19 213 PRO B O 1
ATOM 4516 N N . TYR B 1 214 ? -19.562 5.859 -4.066 1 93.5 214 TYR B N 1
ATOM 4517 C CA . TYR B 1 214 ? -21 6.035 -3.998 1 93.5 214 TYR B CA 1
ATOM 4518 C C . TYR B 1 214 ? -21.469 7.129 -4.953 1 93.5 214 TYR B C 1
ATOM 4520 O O . TYR B 1 214 ? -21 8.266 -4.871 1 93.5 214 TYR B O 1
ATOM 4528 N N . ALA B 1 215 ? -22.453 6.832 -5.758 1 91.94 215 ALA B N 1
ATOM 4529 C CA . ALA B 1 215 ? -22.938 7.77 -6.762 1 91.94 215 ALA B CA 1
ATOM 4530 C C . ALA B 1 215 ? -23.828 8.844 -6.121 1 91.94 215 ALA B C 1
ATOM 4532 O O . ALA B 1 215 ? -23.906 9.969 -6.621 1 91.94 215 ALA B O 1
ATOM 4533 N N . ASP B 1 216 ? -24.469 8.453 -5.117 1 93.81 216 ASP B N 1
ATOM 4534 C CA . ASP B 1 216 ? -25.375 9.375 -4.43 1 93.81 216 ASP B CA 1
ATOM 4535 C C . ASP B 1 216 ? -25.422 9.078 -2.934 1 93.81 216 ASP B C 1
ATOM 4537 O O . ASP B 1 216 ? -24.859 8.094 -2.469 1 93.81 216 ASP B O 1
ATOM 4541 N N . ARG B 1 217 ? -25.953 10 -2.209 1 94.31 217 ARG B N 1
ATOM 4542 C CA . ARG B 1 217 ? -26.172 9.883 -0.771 1 94.31 217 ARG B CA 1
ATOM 4543 C C . ARG B 1 217 ? -27.562 10.375 -0.383 1 94.31 217 ARG B C 1
ATOM 4545 O O . ARG B 1 217 ? -28.141 11.219 -1.076 1 94.31 217 ARG B O 1
ATOM 4552 N N . PRO B 1 218 ? -28.109 9.773 0.66 1 94.06 218 PRO B N 1
ATOM 4553 C CA . PRO B 1 218 ? -29.438 10.219 1.082 1 94.06 218 PRO B CA 1
ATOM 4554 C C . PRO B 1 218 ? -29.438 11.641 1.636 1 94.06 218 PRO B C 1
ATOM 4556 O O . PRO B 1 218 ? -28.422 12.094 2.176 1 94.06 218 PRO B O 1
ATOM 4559 N N . LEU B 1 219 ? -30.562 12.289 1.454 1 93.19 219 LEU B N 1
ATOM 4560 C CA . LEU B 1 219 ? -30.781 13.609 2.033 1 93.19 219 LEU B CA 1
ATOM 4561 C C . LEU B 1 219 ? -31.562 13.508 3.336 1 93.19 219 LEU B C 1
ATOM 4563 O O . LEU B 1 219 ? -32.344 12.57 3.523 1 93.19 219 LEU B O 1
ATOM 4567 N N . LYS B 1 220 ? -31.406 14.531 4.188 1 90.69 220 LYS B N 1
ATOM 4568 C CA . LYS B 1 220 ? -32.094 14.562 5.473 1 90.69 220 LYS B CA 1
ATOM 4569 C C . LYS B 1 220 ? -33.625 14.586 5.281 1 90.69 220 LYS B C 1
ATOM 4571 O O . LYS B 1 220 ? -34.344 13.945 6.035 1 90.69 220 LYS B O 1
ATOM 4576 N N . ASP B 1 221 ? -34.094 15.234 4.297 1 90.75 221 ASP B N 1
ATOM 4577 C CA . ASP B 1 221 ? -35.531 15.445 4.082 1 90.75 221 ASP B CA 1
ATOM 4578 C C . ASP B 1 221 ? -36.094 14.406 3.123 1 90.75 221 ASP B C 1
ATOM 4580 O O . ASP B 1 221 ? -37.219 14.57 2.621 1 90.75 221 ASP B O 1
ATOM 4584 N N . GLY B 1 222 ? -35.469 13.398 2.777 1 89.75 222 GLY B N 1
ATOM 4585 C CA . GLY B 1 222 ? -35.938 12.359 1.876 1 89.75 222 GLY B CA 1
ATOM 4586 C C . GLY B 1 222 ? -35.375 12.484 0.473 1 89.75 222 GLY B C 1
ATOM 4587 O O . GLY B 1 222 ? -35.125 13.586 -0.012 1 89.75 222 GLY B O 1
ATOM 4588 N N . GLY B 1 223 ? -35.25 11.375 -0.12 1 92.94 223 GLY B N 1
ATOM 4589 C CA . GLY B 1 223 ? -34.625 11.352 -1.437 1 92.94 223 GLY B CA 1
ATOM 4590 C C . GLY B 1 223 ? -33.125 11.195 -1.387 1 92.94 223 GLY B C 1
ATOM 4591 O O . GLY B 1 223 ? -32.562 10.875 -0.337 1 92.94 223 GLY B O 1
ATOM 4592 N N . ARG B 1 224 ? -32.531 11.227 -2.48 1 93.81 224 ARG B N 1
ATOM 4593 C CA . ARG B 1 224 ? -31.062 11.086 -2.594 1 93.81 224 ARG B CA 1
ATOM 4594 C C . ARG B 1 224 ? -30.484 12.156 -3.506 1 93.81 224 ARG B C 1
ATOM 4596 O O . ARG B 1 224 ? -31.188 12.711 -4.355 1 93.81 224 ARG B O 1
ATOM 4603 N N . ARG B 1 225 ? -29.281 12.555 -3.258 1 93.31 225 ARG B N 1
ATOM 4604 C CA . ARG B 1 225 ? -28.562 13.539 -4.074 1 93.31 225 ARG B CA 1
ATOM 4605 C C . ARG B 1 225 ? -27.25 12.977 -4.578 1 93.31 225 ARG B C 1
ATOM 4607 O O . ARG B 1 225 ? -26.547 12.273 -3.846 1 93.31 225 ARG B O 1
ATOM 4614 N N . GLU B 1 226 ? -26.969 13.336 -5.816 1 93.38 226 GLU B N 1
ATOM 4615 C CA . GLU B 1 226 ? -25.734 12.867 -6.445 1 93.38 226 GLU B CA 1
ATOM 4616 C C . GLU B 1 226 ? -24.5 13.414 -5.723 1 93.38 226 GLU B C 1
ATOM 4618 O O . GLU B 1 226 ? -24.453 14.586 -5.359 1 93.38 226 GLU B O 1
ATOM 4623 N N . VAL B 1 227 ? -23.547 12.477 -5.48 1 91.19 227 VAL B N 1
ATOM 4624 C CA . VAL B 1 227 ? -22.266 12.883 -4.93 1 91.19 227 VAL B CA 1
ATOM 4625 C C . VAL B 1 227 ? -21.438 13.57 -6.008 1 91.19 227 VAL B C 1
ATOM 4627 O O . VAL B 1 227 ? -21.344 13.078 -7.137 1 91.19 227 VAL B O 1
ATOM 4630 N N . GLU B 1 228 ? -20.719 14.672 -5.645 1 87.81 228 GLU B N 1
ATOM 4631 C CA . GLU B 1 228 ? -20.062 15.492 -6.66 1 87.81 228 GLU B CA 1
ATOM 4632 C C . GLU B 1 228 ? -18.547 15.438 -6.52 1 87.81 228 GLU B C 1
ATOM 4634 O O . GLU B 1 228 ? -17.828 15.961 -7.367 1 87.81 228 GLU B O 1
ATOM 4639 N N . ASN B 1 229 ? -18.094 14.875 -5.5 1 88.25 229 ASN B N 1
ATOM 4640 C CA . ASN B 1 229 ? -16.641 14.805 -5.332 1 88.25 229 ASN B CA 1
ATOM 4641 C C . ASN B 1 229 ? -16.156 13.359 -5.223 1 88.25 229 ASN B C 1
ATOM 4643 O O . ASN B 1 229 ? -16.938 12.422 -5.469 1 88.25 229 ASN B O 1
ATOM 4647 N N . TYR B 1 230 ? -14.867 13.203 -5.039 1 93.56 230 TYR B N 1
ATOM 4648 C CA . TYR B 1 230 ? -14.25 11.875 -5.043 1 93.56 230 TYR B CA 1
ATOM 4649 C C . TYR B 1 230 ? -13.742 11.508 -3.654 1 93.56 230 TYR B C 1
ATOM 4651 O O . TYR B 1 230 ? -13.07 12.312 -2.998 1 93.56 230 TYR B O 1
ATOM 4659 N N . ASP B 1 231 ? -14.039 10.305 -3.236 1 94.25 231 ASP B N 1
ATOM 4660 C CA . ASP B 1 231 ? -13.703 9.898 -1.876 1 94.25 231 ASP B CA 1
ATOM 4661 C C . ASP B 1 231 ? -12.344 9.211 -1.827 1 94.25 231 ASP B C 1
ATOM 4663 O O . ASP B 1 231 ? -11.797 8.977 -0.747 1 94.25 231 ASP B O 1
ATOM 4667 N N . ALA B 1 232 ? -11.797 8.898 -3.006 1 95.81 232 ALA B N 1
ATOM 4668 C CA . ALA B 1 232 ? -10.461 8.305 -3.014 1 95.81 232 ALA B CA 1
ATOM 4669 C C . ALA B 1 232 ? -9.656 8.781 -4.219 1 95.81 232 ALA B C 1
ATOM 4671 O O . ALA B 1 232 ? -10.227 9.227 -5.215 1 95.81 232 ALA B O 1
ATOM 4672 N N . ALA B 1 233 ? -8.367 8.711 -4.055 1 97.25 233 ALA B N 1
ATOM 4673 C CA . ALA B 1 233 ? -7.438 9.055 -5.129 1 97.25 233 ALA B CA 1
ATOM 4674 C C . ALA B 1 233 ? -6.18 8.188 -5.059 1 97.25 233 ALA B C 1
ATOM 4676 O O . ALA B 1 233 ? -5.672 7.906 -3.969 1 97.25 233 ALA B O 1
ATOM 4677 N N . ASN B 1 234 ? -5.77 7.691 -6.148 1 98.44 234 ASN B N 1
ATOM 4678 C CA . ASN B 1 234 ? -4.516 6.969 -6.344 1 98.44 234 ASN B CA 1
ATOM 4679 C C . ASN B 1 234 ? -3.596 7.699 -7.316 1 98.44 234 ASN B C 1
ATOM 4681 O O . ASN B 1 234 ? -4.004 8.031 -8.43 1 98.44 234 ASN B O 1
ATOM 4685 N N . VAL B 1 235 ? -2.354 7.906 -6.867 1 98.56 235 VAL B N 1
ATOM 4686 C CA . VAL B 1 235 ? -1.476 8.773 -7.641 1 98.56 235 VAL B CA 1
ATOM 4687 C C . VAL B 1 235 ? -0.115 8.109 -7.824 1 98.56 235 VAL B C 1
ATOM 4689 O O . VAL B 1 235 ? 0.507 7.68 -6.852 1 98.56 235 VAL B O 1
ATOM 4692 N N . LEU B 1 236 ? 0.333 7.891 -9.055 1 98.62 236 LEU B N 1
ATOM 4693 C CA . LEU B 1 236 ? 1.74 7.637 -9.344 1 98.62 236 LEU B CA 1
ATOM 4694 C C . LEU B 1 236 ? 2.516 8.945 -9.453 1 98.62 236 LEU B C 1
ATOM 4696 O O . LEU B 1 236 ? 2.059 9.891 -10.102 1 98.62 236 LEU B O 1
ATOM 4700 N N . MET B 1 237 ? 3.684 8.961 -8.773 1 98.06 237 MET B N 1
ATOM 4701 C CA . MET B 1 237 ? 4.414 10.227 -8.703 1 98.06 237 MET B CA 1
ATOM 4702 C C . MET B 1 237 ? 5.898 10.008 -8.977 1 98.06 237 MET B C 1
ATOM 4704 O O . MET B 1 237 ? 6.41 8.898 -8.812 1 98.06 237 MET B O 1
ATOM 4708 N N . ARG B 1 238 ? 6.523 11.125 -9.367 1 97.25 238 ARG B N 1
ATOM 4709 C CA . ARG B 1 238 ? 7.977 11.266 -9.367 1 97.25 238 ARG B CA 1
ATOM 4710 C C . ARG B 1 238 ? 8.422 12.391 -8.438 1 97.25 238 ARG B C 1
ATOM 4712 O O . ARG B 1 238 ? 7.938 13.516 -8.547 1 97.25 238 ARG B O 1
ATOM 4719 N N . LEU B 1 239 ? 9.273 12.039 -7.492 1 96.94 239 LEU B N 1
ATOM 4720 C CA . LEU B 1 239 ? 9.852 13.023 -6.586 1 96.94 239 LEU B CA 1
ATOM 4721 C C . LEU B 1 239 ? 11.227 13.461 -7.07 1 96.94 239 LEU B C 1
ATOM 4723 O O . LEU B 1 239 ? 11.711 12.992 -8.102 1 96.94 239 LEU B O 1
ATOM 4727 N N . GLY B 1 240 ? 11.789 14.438 -6.375 1 91.75 240 GLY B N 1
ATOM 4728 C CA . GLY B 1 240 ? 13.125 14.891 -6.715 1 91.75 240 GLY B CA 1
ATOM 4729 C C . GLY B 1 240 ? 14.148 13.773 -6.727 1 91.75 240 GLY B C 1
ATOM 4730 O O . GLY B 1 240 ? 14.078 12.844 -5.918 1 91.75 240 GLY B O 1
ATOM 4731 N N . GLY B 1 241 ? 15.141 13.93 -7.66 1 88.81 241 GLY B N 1
ATOM 4732 C CA . GLY B 1 241 ? 16.203 12.938 -7.742 1 88.81 241 GLY B CA 1
ATOM 4733 C C . GLY B 1 241 ? 15.766 11.664 -8.445 1 88.81 241 GLY B C 1
ATOM 4734 O O . GLY B 1 241 ? 16.531 10.695 -8.508 1 88.81 241 GLY B O 1
ATOM 4735 N N . GLY B 1 242 ? 14.555 11.68 -8.891 1 92 242 GLY B N 1
ATOM 4736 C CA . GLY B 1 242 ? 14.086 10.531 -9.648 1 92 242 GLY B CA 1
ATOM 4737 C C . GLY B 1 242 ? 13.43 9.469 -8.789 1 92 242 GLY B C 1
ATOM 4738 O O . GLY B 1 242 ? 13.203 8.352 -9.242 1 92 242 GLY B O 1
ATOM 4739 N N . ILE B 1 243 ? 13.109 9.758 -7.566 1 96.88 243 ILE B N 1
ATOM 4740 C CA . ILE B 1 243 ? 12.477 8.805 -6.656 1 96.88 243 ILE B CA 1
ATOM 4741 C C . ILE B 1 243 ? 11.047 8.523 -7.117 1 96.88 243 ILE B C 1
ATOM 4743 O O . ILE B 1 243 ? 10.25 9.453 -7.301 1 96.88 243 ILE B O 1
ATOM 4747 N N . SER B 1 244 ? 10.75 7.234 -7.395 1 97.88 244 SER B N 1
ATOM 4748 C CA . SER B 1 244 ? 9.383 6.82 -7.699 1 97.88 244 SER B CA 1
ATOM 4749 C C . SER B 1 244 ? 8.523 6.781 -6.438 1 97.88 244 SER B C 1
ATOM 4751 O O . SER B 1 244 ? 9 6.406 -5.367 1 97.88 244 SER B O 1
ATOM 4753 N N . ALA B 1 245 ? 7.262 7.188 -6.594 1 98.44 245 ALA B N 1
ATOM 4754 C CA . ALA B 1 245 ? 6.402 7.156 -5.414 1 98.44 245 ALA B CA 1
ATOM 4755 C C . ALA B 1 245 ? 4.953 6.859 -5.801 1 98.44 245 ALA B C 1
ATOM 4757 O O . ALA B 1 245 ? 4.547 7.105 -6.938 1 98.44 245 ALA B O 1
ATOM 4758 N N . VAL B 1 246 ? 4.227 6.277 -4.918 1 98.69 246 VAL B N 1
ATOM 4759 C CA . VAL B 1 246 ? 2.787 6.059 -5.027 1 98.69 246 VAL B CA 1
ATOM 4760 C C . VAL B 1 246 ? 2.08 6.664 -3.818 1 98.69 246 VAL B C 1
ATOM 4762 O O . VAL B 1 246 ? 2.465 6.414 -2.674 1 98.69 246 VAL B O 1
ATOM 4765 N N . LEU B 1 247 ? 1.113 7.5 -4.035 1 98.56 247 LEU B N 1
ATOM 4766 C CA . LEU B 1 247 ? 0.264 8.062 -2.99 1 98.56 247 LEU B CA 1
ATOM 4767 C C . LEU B 1 247 ? -1.167 7.551 -3.119 1 98.56 247 LEU B C 1
ATOM 4769 O O . LEU B 1 247 ? -1.76 7.617 -4.199 1 98.56 247 LEU B O 1
ATOM 4773 N N . MET B 1 248 ? -1.681 7.02 -2.061 1 98.44 248 MET B N 1
ATOM 4774 C CA . MET B 1 248 ? -3.049 6.512 -2.033 1 98.44 248 MET B CA 1
ATOM 4775 C C . MET B 1 248 ? -3.84 7.133 -0.888 1 98.44 248 MET B C 1
ATOM 4777 O O . MET B 1 248 ? -3.451 7.012 0.276 1 98.44 248 MET B O 1
ATOM 4781 N N . ALA B 1 249 ? -4.895 7.789 -1.203 1 97.25 249 ALA B N 1
ATOM 4782 C CA . ALA B 1 249 ? -5.785 8.422 -0.23 1 97.25 249 ALA B CA 1
ATOM 4783 C C . ALA B 1 249 ? -7.195 7.848 -0.327 1 97.25 249 ALA B C 1
ATOM 4785 O O . ALA B 1 249 ? -7.738 7.703 -1.425 1 97.25 249 ALA B O 1
ATOM 4786 N N . ASN B 1 250 ? -7.781 7.477 0.814 1 97.38 250 ASN B N 1
ATOM 4787 C CA . ASN B 1 250 ? -9.109 6.879 0.825 1 97.38 250 ASN B CA 1
ATOM 4788 C C . ASN B 1 250 ? -9.914 7.312 2.049 1 97.38 250 ASN B C 1
ATOM 4790 O O . ASN B 1 250 ? -9.602 6.918 3.172 1 97.38 250 ASN B O 1
ATOM 4794 N N . ARG B 1 251 ? -10.992 8.102 1.847 1 94.94 251 ARG B N 1
ATOM 4795 C CA . ARG B 1 251 ? -11.859 8.539 2.938 1 94.94 251 ARG B CA 1
ATOM 4796 C C . ARG B 1 251 ? -12.945 7.512 3.225 1 94.94 251 ARG B C 1
ATOM 4798 O O . ARG B 1 251 ? -13.773 7.711 4.117 1 94.94 251 ARG B O 1
ATOM 4805 N N . ALA B 1 252 ? -12.984 6.473 2.428 1 95.94 252 ALA B N 1
ATOM 4806 C CA . ALA B 1 252 ? -14.016 5.445 2.557 1 95.94 252 ALA B CA 1
ATOM 4807 C C . ALA B 1 252 ? -13.398 4.09 2.9 1 95.94 252 ALA B C 1
ATOM 4809 O O . ALA B 1 252 ? -13.852 3.053 2.412 1 95.94 252 ALA B O 1
ATOM 4810 N N . ALA B 1 253 ? -12.398 4.051 3.67 1 97.38 253 ALA B N 1
ATOM 4811 C CA . ALA B 1 253 ? -11.664 2.836 4.004 1 97.38 253 ALA B CA 1
ATOM 4812 C C . ALA B 1 253 ? -12.102 2.283 5.355 1 97.38 253 ALA B C 1
ATOM 4814 O O . ALA B 1 253 ? -11.438 2.52 6.371 1 97.38 253 ALA B O 1
ATOM 4815 N N . TRP B 1 254 ? -13.156 1.481 5.383 1 96.75 254 TRP B N 1
ATOM 4816 C CA . TRP B 1 254 ? -13.625 0.902 6.637 1 96.75 254 TRP B CA 1
ATOM 4817 C C . TRP B 1 254 ? -12.477 0.263 7.41 1 96.75 254 TRP B C 1
ATOM 4819 O O . TRP B 1 254 ? -11.648 -0.443 6.832 1 96.75 254 TRP B O 1
ATOM 4829 N N . GLY B 1 255 ? -12.453 0.488 8.695 1 95.38 255 GLY B N 1
ATOM 4830 C CA . GLY B 1 255 ? -11.453 -0.11 9.57 1 95.38 255 GLY B CA 1
ATOM 4831 C C . GLY B 1 255 ? -10.266 0.793 9.82 1 95.38 255 GLY B C 1
ATOM 4832 O O . GLY B 1 255 ? -9.523 0.594 10.781 1 95.38 255 GLY B O 1
ATOM 4833 N N . ARG B 1 256 ? -10.016 1.719 8.93 1 96.12 256 ARG B N 1
ATOM 4834 C CA . ARG B 1 256 ? -8.938 2.688 9.117 1 96.12 256 ARG B CA 1
ATOM 4835 C C . ARG B 1 256 ? -9.469 3.98 9.727 1 96.12 256 ARG B C 1
ATOM 4837 O O . ARG B 1 256 ? -10.508 4.492 9.312 1 96.12 256 ARG B O 1
ATOM 4844 N N . LYS B 1 257 ? -8.836 4.574 10.727 1 93.31 257 LYS B N 1
ATOM 4845 C CA . LYS B 1 257 ? -9.391 5.68 11.5 1 93.31 257 LYS B CA 1
ATOM 4846 C C . LYS B 1 257 ? -8.57 6.949 11.32 1 93.31 257 LYS B C 1
ATOM 4848 O O . LYS B 1 257 ? -9.039 8.047 11.625 1 93.31 257 LYS B O 1
ATOM 4853 N N . GLY B 1 258 ? -7.492 6.969 10.898 1 92.81 258 GLY B N 1
ATOM 4854 C CA . GLY B 1 258 ? -6.539 8.039 10.648 1 92.81 258 GLY B CA 1
ATOM 4855 C C . GLY B 1 258 ? -5.152 7.531 10.297 1 92.81 258 GLY B C 1
ATOM 4856 O O . GLY B 1 258 ? -4.164 7.953 10.891 1 92.81 258 GLY B O 1
ATOM 4857 N N . ARG B 1 259 ? -5.148 6.633 9.383 1 95.81 259 ARG B N 1
ATOM 4858 C CA . ARG B 1 259 ? -3.902 5.949 9.07 1 95.81 259 ARG B CA 1
ATOM 4859 C C . ARG B 1 259 ? -3.1 6.727 8.031 1 95.81 259 ARG B C 1
ATOM 4861 O O . ARG B 1 259 ? -3.633 7.113 6.988 1 95.81 259 ARG B O 1
ATOM 4868 N N . ILE B 1 260 ? -1.933 7.051 8.336 1 97.31 260 ILE B N 1
ATOM 4869 C CA . ILE B 1 260 ? -0.907 7.453 7.375 1 97.31 260 ILE B CA 1
ATOM 4870 C C . ILE B 1 260 ? 0.268 6.484 7.438 1 97.31 260 ILE B C 1
ATOM 4872 O O . ILE B 1 260 ? 0.989 6.434 8.438 1 97.31 260 ILE B O 1
ATOM 4876 N N . ALA B 1 261 ? 0.413 5.699 6.434 1 97.81 261 ALA B N 1
ATOM 4877 C CA . ALA B 1 261 ? 1.463 4.684 6.41 1 97.81 261 ALA B CA 1
ATOM 4878 C C . ALA B 1 261 ? 2.508 5.004 5.344 1 97.81 261 ALA B C 1
ATOM 4880 O O . ALA B 1 261 ? 2.166 5.426 4.238 1 97.81 261 ALA B O 1
ATOM 4881 N N . LEU B 1 262 ? 3.781 4.836 5.723 1 97.94 262 LEU B N 1
ATOM 4882 C CA . LEU B 1 262 ? 4.91 5.098 4.836 1 97.94 262 LEU B CA 1
ATOM 4883 C C . LEU B 1 262 ? 5.785 3.857 4.688 1 97.94 262 LEU B C 1
ATOM 4885 O O . LEU B 1 262 ? 6.094 3.189 5.676 1 97.94 262 LEU B O 1
ATOM 4889 N N . GLN B 1 263 ? 6.047 3.457 3.48 1 98.75 263 GLN B N 1
ATOM 4890 C CA . GLN B 1 263 ? 7.113 2.518 3.143 1 98.75 263 GLN B CA 1
ATOM 4891 C C . GLN B 1 263 ? 8.195 3.191 2.305 1 98.75 263 GLN B C 1
ATOM 4893 O O . GLN B 1 263 ? 7.914 3.725 1.23 1 98.75 263 GLN B O 1
ATOM 4898 N N . ILE B 1 264 ? 9.391 3.166 2.793 1 98.75 264 ILE B N 1
ATOM 4899 C CA . ILE B 1 264 ? 10.523 3.779 2.109 1 98.75 264 ILE B CA 1
ATOM 4900 C C . ILE B 1 264 ? 11.562 2.713 1.776 1 98.75 264 ILE B C 1
ATOM 4902 O O . ILE B 1 264 ? 12.062 2.029 2.67 1 98.75 264 ILE B O 1
ATOM 4906 N N . PHE B 1 265 ? 11.898 2.594 0.512 1 98.62 265 PHE B N 1
ATOM 4907 C CA . PHE B 1 265 ? 12.859 1.594 0.059 1 98.62 265 PHE B CA 1
ATOM 4908 C C . PHE B 1 265 ? 14.125 2.26 -0.468 1 98.62 265 PHE B C 1
ATOM 4910 O O . PHE B 1 265 ? 14.055 3.199 -1.262 1 98.62 265 PHE B O 1
ATOM 4917 N N . GLY B 1 266 ? 15.273 1.789 -0.023 1 98.31 266 GLY B N 1
ATOM 4918 C CA . GLY B 1 266 ? 16.562 2.27 -0.485 1 98.31 266 GLY B CA 1
ATOM 4919 C C . GLY B 1 266 ? 17.5 1.149 -0.887 1 98.31 266 GLY B C 1
ATOM 4920 O O . GLY B 1 266 ? 17.156 -0.028 -0.798 1 98.31 266 GLY B O 1
ATOM 4921 N N . SER B 1 267 ? 18.703 1.479 -1.345 1 97.38 267 SER B N 1
ATOM 4922 C CA . SER B 1 267 ? 19.672 0.544 -1.911 1 97.38 267 SER B CA 1
ATOM 4923 C C . SER B 1 267 ? 20.328 -0.305 -0.823 1 97.38 267 SER B C 1
ATOM 4925 O O . SER B 1 267 ? 20.969 -1.31 -1.118 1 97.38 267 SER B O 1
ATOM 4927 N N . LYS B 1 268 ? 20.141 0.091 0.479 1 97.88 268 LYS B N 1
ATOM 4928 C CA . LYS B 1 268 ? 20.781 -0.663 1.551 1 97.88 268 LYS B CA 1
ATOM 4929 C C . LYS B 1 268 ? 19.797 -0.997 2.66 1 97.88 268 LYS B C 1
ATOM 4931 O O . LYS B 1 268 ? 20.188 -1.432 3.744 1 97.88 268 LYS B O 1
ATOM 4936 N N . GLY B 1 269 ? 18.594 -0.743 2.424 1 98.25 269 GLY B N 1
ATOM 4937 C CA . GLY B 1 269 ? 17.609 -0.994 3.473 1 98.25 269 GLY B CA 1
ATOM 4938 C C . GLY B 1 269 ? 16.266 -0.375 3.189 1 98.25 269 GLY B C 1
ATOM 4939 O O . GLY B 1 269 ? 15.984 0.05 2.064 1 98.25 269 GLY B O 1
ATOM 4940 N N . SER B 1 270 ? 15.398 -0.408 4.211 1 98.75 270 SER B N 1
ATOM 4941 C CA . SER B 1 270 ? 14.055 0.137 4.098 1 98.75 270 SER B CA 1
ATOM 4942 C C . SER B 1 270 ? 13.531 0.614 5.453 1 98.75 270 SER B C 1
ATOM 4944 O O . SER B 1 270 ? 14.102 0.281 6.492 1 98.75 270 SER B O 1
ATOM 4946 N N . ILE B 1 271 ? 12.547 1.494 5.438 1 98.81 271 ILE B N 1
ATOM 4947 C CA . ILE B 1 271 ? 11.875 2.012 6.621 1 98.81 271 ILE B CA 1
ATOM 4948 C C . ILE B 1 271 ? 10.359 1.889 6.449 1 98.81 271 ILE B C 1
ATOM 4950 O O . ILE B 1 271 ? 9.828 2.172 5.375 1 98.81 271 ILE B O 1
ATOM 4954 N N . SER B 1 272 ? 9.695 1.395 7.449 1 98.5 272 SER B N 1
ATOM 4955 C CA . SER B 1 272 ? 8.242 1.371 7.5 1 98.5 272 SER B CA 1
ATOM 4956 C C . SER B 1 272 ? 7.715 2.137 8.711 1 98.5 272 SER B C 1
ATOM 4958 O O . SER B 1 272 ? 8.234 1.993 9.812 1 98.5 272 SER B O 1
ATOM 4960 N N . PHE B 1 273 ? 6.738 2.986 8.484 1 98.38 273 PHE B N 1
ATOM 4961 C CA . PHE B 1 273 ? 6.109 3.805 9.516 1 98.38 273 PHE B CA 1
ATOM 4962 C C . PHE B 1 273 ? 4.594 3.805 9.359 1 98.38 273 PHE B C 1
ATOM 4964 O O . PHE B 1 273 ? 4.078 3.799 8.242 1 98.38 273 PHE B O 1
ATOM 4971 N N . ASP B 1 274 ? 3.816 3.74 10.445 1 96.94 274 ASP B N 1
ATOM 4972 C CA . ASP B 1 274 ? 2.359 3.807 10.484 1 96.94 274 ASP B CA 1
ATOM 4973 C C . ASP B 1 274 ? 1.88 4.754 11.578 1 96.94 274 ASP B C 1
ATOM 4975 O O . ASP B 1 274 ? 2.055 4.477 12.766 1 96.94 274 ASP B O 1
ATOM 4979 N N . GLN B 1 275 ? 1.19 5.797 11.195 1 95.06 275 GLN B N 1
ATOM 4980 C CA . GLN B 1 275 ? 0.757 6.84 12.117 1 95.06 275 GLN B CA 1
ATOM 4981 C C . GLN B 1 275 ? -0.234 6.297 13.141 1 95.06 275 GLN B C 1
ATOM 4983 O O . GLN B 1 275 ? -0.392 6.863 14.227 1 95.06 275 GLN B O 1
ATOM 4988 N N . GLU B 1 276 ? -1.006 5.199 12.797 1 94.19 276 GLU B N 1
ATOM 4989 C CA . GLU B 1 276 ? -1.875 4.578 13.797 1 94.19 276 GLU B CA 1
ATOM 4990 C C . GLU B 1 276 ? -1.062 3.951 14.922 1 94.19 276 GLU B C 1
ATOM 4992 O O . GLU B 1 276 ? -1.604 3.631 15.984 1 94.19 276 GLU B O 1
ATOM 4997 N N . ARG B 1 277 ? 0.23 3.773 14.672 1 94.31 277 ARG B N 1
ATOM 4998 C CA . ARG B 1 277 ? 1.247 3.398 15.648 1 94.31 277 ARG B CA 1
ATOM 4999 C C . ARG B 1 277 ? 2.373 4.426 15.695 1 94.31 277 ARG B C 1
ATOM 5001 O O . ARG B 1 277 ? 3.547 4.074 15.57 1 94.31 277 ARG B O 1
ATOM 5008 N N . MET B 1 278 ? 2.035 5.578 15.938 1 94.56 278 MET B N 1
ATOM 5009 C CA . MET B 1 278 ? 2.85 6.746 15.609 1 94.56 278 MET B CA 1
ATOM 5010 C C . MET B 1 278 ? 4.109 6.789 16.469 1 94.56 278 MET B C 1
ATOM 5012 O O . MET B 1 278 ? 5.023 7.57 16.188 1 94.56 278 MET B O 1
ATOM 5016 N N . ASN B 1 279 ? 4.207 5.941 17.562 1 97.25 279 ASN B N 1
ATOM 5017 C CA . ASN B 1 279 ? 5.344 6.016 18.469 1 97.25 279 ASN B CA 1
ATOM 5018 C C . ASN B 1 279 ? 6.328 4.875 18.234 1 97.25 279 ASN B C 1
ATOM 5020 O O . ASN B 1 279 ? 7.055 4.469 19.141 1 97.25 279 ASN B O 1
ATOM 5024 N N . GLU B 1 280 ? 6.285 4.32 17.062 1 97.75 280 GLU B N 1
ATOM 5025 C CA . GLU B 1 280 ? 7.266 3.326 16.641 1 97.75 280 GLU B CA 1
ATOM 5026 C C . GLU B 1 280 ? 7.445 3.342 15.125 1 97.75 280 GLU B C 1
ATOM 5028 O O . GLU B 1 280 ? 6.609 3.895 14.406 1 97.75 280 GLU B O 1
ATOM 5033 N N . PHE B 1 281 ? 8.539 2.879 14.625 1 97.88 281 PHE B N 1
ATOM 5034 C CA . PHE B 1 281 ? 8.766 2.582 13.211 1 97.88 281 PHE B CA 1
ATOM 5035 C C . PHE B 1 281 ? 9.703 1.394 13.055 1 97.88 281 PHE B C 1
ATOM 5037 O O . PHE B 1 281 ? 10.289 0.921 14.031 1 97.88 281 PHE B O 1
ATOM 5044 N N . GLU B 1 282 ? 9.781 0.818 11.875 1 98.56 282 GLU B N 1
ATOM 5045 C CA . GLU B 1 282 ? 10.633 -0.332 11.594 1 98.56 282 GLU B CA 1
ATOM 5046 C C . GLU B 1 282 ? 11.75 0.037 10.617 1 98.56 282 GLU B C 1
ATOM 5048 O O . GLU B 1 282 ? 11.508 0.735 9.625 1 98.56 282 GLU B O 1
ATOM 5053 N N . LEU B 1 283 ? 12.922 -0.394 10.984 1 98.56 283 LEU B N 1
ATOM 5054 C CA . LEU B 1 283 ? 14.125 -0.131 10.195 1 98.56 283 LEU B CA 1
ATOM 5055 C C . LEU B 1 283 ? 14.781 -1.435 9.766 1 98.56 283 LEU B C 1
ATOM 5057 O O . LEU B 1 283 ? 15.07 -2.299 10.594 1 98.56 283 LEU B O 1
ATOM 5061 N N . TYR B 1 284 ? 14.906 -1.654 8.484 1 98.62 284 TYR B N 1
ATOM 5062 C CA . TYR B 1 284 ? 15.672 -2.768 7.934 1 98.62 284 TYR B CA 1
ATOM 5063 C C . TYR B 1 284 ? 16.969 -2.279 7.297 1 98.62 284 TYR B C 1
ATOM 5065 O O . TYR B 1 284 ? 16.953 -1.384 6.449 1 98.62 284 TYR B O 1
ATOM 5073 N N . GLN B 1 285 ? 18.031 -2.791 7.684 1 97.81 285 GLN B N 1
ATOM 5074 C CA . GLN B 1 285 ? 19.328 -2.545 7.062 1 97.81 285 GLN B CA 1
ATOM 5075 C C . GLN B 1 285 ? 19.969 -3.852 6.613 1 97.81 285 GLN B C 1
ATOM 5077 O O . GLN B 1 285 ? 20.031 -4.816 7.375 1 97.81 285 GLN B O 1
ATOM 5082 N N . ALA B 1 286 ? 20.391 -3.873 5.379 1 96.31 286 ALA B N 1
ATOM 5083 C CA . ALA B 1 286 ? 21 -5.07 4.812 1 96.31 286 ALA B CA 1
ATOM 5084 C C . ALA B 1 286 ? 22.453 -5.211 5.262 1 96.31 286 ALA B C 1
ATOM 5086 O O . ALA B 1 286 ? 23.375 -5.133 4.441 1 96.31 286 ALA B O 1
ATOM 5087 N N . GLU B 1 287 ? 22.609 -5.449 6.512 1 94.56 287 GLU B N 1
ATOM 5088 C CA . GLU B 1 287 ? 23.938 -5.59 7.125 1 94.56 287 GLU B CA 1
ATOM 5089 C C . GLU B 1 287 ? 23.953 -6.738 8.133 1 94.56 287 GLU B C 1
ATOM 5091 O O . GLU B 1 287 ? 22.891 -7.207 8.562 1 94.56 287 GLU B O 1
ATOM 5096 N N . GLY B 1 288 ? 25.188 -7.203 8.406 1 92.56 288 GLY B N 1
ATOM 5097 C CA . GLY B 1 288 ? 25.328 -8.273 9.383 1 92.56 288 GLY B CA 1
ATOM 5098 C C . GLY B 1 288 ? 25.078 -9.648 8.805 1 92.56 288 GLY B C 1
ATOM 5099 O O . GLY B 1 288 ? 25.062 -9.82 7.586 1 92.56 288 GLY B O 1
ATOM 5100 N N . ARG B 1 289 ? 24.984 -10.734 9.789 1 93.19 289 ARG B N 1
ATOM 5101 C CA . ARG B 1 289 ? 24.766 -12.109 9.359 1 93.19 289 ARG B CA 1
ATOM 5102 C C . ARG B 1 289 ? 23.391 -12.266 8.719 1 93.19 289 ARG B C 1
ATOM 5104 O O . ARG B 1 289 ? 22.391 -11.805 9.273 1 93.19 289 ARG B O 1
ATOM 5111 N N . GLY B 1 290 ? 23.328 -12.82 7.523 1 91 290 GLY B N 1
ATOM 5112 C CA . GLY B 1 290 ? 22.078 -13.039 6.809 1 91 290 GLY B CA 1
ATOM 5113 C C . GLY B 1 290 ? 21 -13.656 7.672 1 91 290 GLY B C 1
ATOM 5114 O O . GLY B 1 290 ? 19.828 -13.32 7.535 1 91 290 GLY B O 1
ATOM 5115 N N . THR B 1 291 ? 21.375 -14.461 8.641 1 93.69 291 THR B N 1
ATOM 5116 C CA . THR B 1 291 ? 20.438 -15.188 9.484 1 93.69 291 THR B CA 1
ATOM 5117 C C . THR B 1 291 ? 19.797 -14.258 10.5 1 93.69 291 THR B C 1
ATOM 5119 O O . THR B 1 291 ? 18.781 -14.609 11.125 1 93.69 291 THR B O 1
ATOM 5122 N N . GLU B 1 292 ? 20.297 -13.086 10.617 1 92.38 292 GLU B N 1
ATOM 5123 C CA . GLU B 1 292 ? 19.812 -12.18 11.648 1 92.38 292 GLU B CA 1
ATOM 5124 C C . GLU B 1 292 ? 19.234 -10.906 11.039 1 92.38 292 GLU B C 1
ATOM 5126 O O . GLU B 1 292 ? 18.766 -10.023 11.758 1 92.38 292 GLU B O 1
ATOM 5131 N N . GLN B 1 293 ? 19.328 -10.805 9.711 1 93.44 293 GLN B N 1
ATOM 5132 C CA . GLN B 1 293 ? 18.766 -9.625 9.07 1 93.44 293 GLN B CA 1
ATOM 5133 C C . GLN B 1 293 ? 17.25 -9.586 9.211 1 93.44 293 GLN B C 1
ATOM 5135 O O . GLN B 1 293 ? 16.578 -10.609 9.039 1 93.44 293 GLN B O 1
ATOM 5140 N N . GLY B 1 294 ? 16.703 -8.508 9.625 1 95 294 GLY B N 1
ATOM 5141 C CA . GLY B 1 294 ? 15.281 -8.289 9.82 1 95 294 GLY B CA 1
ATOM 5142 C C . GLY B 1 294 ? 14.945 -6.863 10.211 1 95 294 GLY B C 1
ATOM 5143 O O . GLY B 1 294 ? 15.844 -6.035 10.391 1 95 294 GLY B O 1
ATOM 5144 N N . TYR B 1 295 ? 13.648 -6.598 10.266 1 96.62 295 TYR B N 1
ATOM 5145 C CA . TYR B 1 295 ? 13.219 -5.277 10.711 1 96.62 295 TYR B CA 1
ATOM 5146 C C . TYR B 1 295 ? 13.445 -5.113 12.211 1 96.62 295 TYR B C 1
ATOM 5148 O O . TYR B 1 295 ? 13.109 -6.004 13 1 96.62 295 TYR B O 1
ATOM 5156 N N . ARG B 1 296 ? 14.102 -4.055 12.57 1 97.12 296 ARG B N 1
ATOM 5157 C CA . ARG B 1 296 ? 14.156 -3.615 13.961 1 97.12 296 ARG B CA 1
ATOM 5158 C C . ARG B 1 296 ? 13.039 -2.633 14.273 1 97.12 296 ARG B C 1
ATOM 5160 O O . ARG B 1 296 ? 12.859 -1.638 13.57 1 97.12 296 ARG B O 1
ATOM 5167 N N . LYS B 1 297 ? 12.273 -3 15.258 1 97.12 297 LYS B N 1
ATOM 5168 C CA . LYS B 1 297 ? 11.258 -2.064 15.727 1 97.12 297 LYS B CA 1
ATOM 5169 C C . LYS B 1 297 ? 11.844 -1.055 16.703 1 97.12 297 LYS B C 1
ATOM 5171 O O . LYS B 1 297 ? 12.391 -1.436 17.75 1 97.12 297 LYS B O 1
ATOM 5176 N N . ILE B 1 298 ? 11.734 0.162 16.328 1 97.25 298 ILE B N 1
ATOM 5177 C CA . ILE B 1 298 ? 12.258 1.241 17.156 1 97.25 298 ILE B CA 1
ATOM 5178 C C . ILE B 1 298 ? 11.102 1.971 17.844 1 97.25 298 ILE B C 1
ATOM 5180 O O . ILE B 1 298 ? 10.211 2.494 17.172 1 97.25 298 ILE B O 1
ATOM 5184 N N . LEU B 1 299 ? 11.117 2.068 19.125 1 96.81 299 LEU B N 1
ATOM 5185 C CA . LEU B 1 299 ? 10.102 2.77 19.906 1 96.81 299 LEU B CA 1
ATOM 5186 C C . LEU B 1 299 ? 10.539 4.199 20.203 1 96.81 299 LEU B C 1
ATOM 5188 O O . LEU B 1 299 ? 11.719 4.453 20.453 1 96.81 299 LEU B O 1
ATOM 5192 N N . ALA B 1 300 ? 9.602 5.098 20.156 1 96.5 300 ALA B N 1
ATOM 5193 C CA . ALA B 1 300 ? 9.898 6.469 20.562 1 96.5 300 ALA B CA 1
ATOM 5194 C C . ALA B 1 300 ? 10.438 6.512 21.984 1 96.5 300 ALA B C 1
ATOM 5196 O O . ALA B 1 300 ? 9.953 5.789 22.859 1 96.5 300 ALA B O 1
ATOM 5197 N N . ALA B 1 301 ? 11.43 7.281 22.203 1 96.69 301 ALA B N 1
ATOM 5198 C CA . ALA B 1 301 ? 12.125 7.383 23.484 1 96.69 301 ALA B CA 1
ATOM 5199 C C . ALA B 1 301 ? 12.797 8.75 23.641 1 96.69 301 ALA B C 1
ATOM 5201 O O . ALA B 1 301 ? 12.797 9.555 22.703 1 96.69 301 ALA B O 1
ATOM 5202 N N . PRO B 1 302 ? 13.266 9.023 24.781 1 95.5 302 PRO B N 1
ATOM 5203 C CA . PRO B 1 302 ? 13.859 10.336 25.047 1 95.5 302 PRO B CA 1
ATOM 5204 C C . PRO B 1 302 ? 15.023 10.656 24.109 1 95.5 302 PRO B C 1
ATOM 5206 O O . PRO B 1 302 ? 15.32 11.828 23.859 1 95.5 302 PRO B O 1
ATOM 5209 N N . ALA B 1 303 ? 15.633 9.688 23.516 1 96.56 303 ALA B N 1
ATOM 5210 C CA . ALA B 1 303 ? 16.719 9.93 22.578 1 96.56 303 ALA B CA 1
ATOM 5211 C C . ALA B 1 303 ? 16.203 10.555 21.281 1 96.56 303 ALA B C 1
ATOM 5213 O O . ALA B 1 303 ? 16.969 11.109 20.5 1 96.56 303 ALA B O 1
ATOM 5214 N N . HIS B 1 304 ? 14.945 10.469 21.031 1 97.62 304 HIS B N 1
ATOM 5215 C CA . HIS B 1 304 ? 14.305 11.055 19.859 1 97.62 304 HIS B CA 1
ATOM 5216 C C . HIS B 1 304 ? 13.758 12.445 20.172 1 97.62 304 HIS B C 1
ATOM 5218 O O . HIS B 1 304 ? 12.555 12.609 20.359 1 97.62 304 HIS B O 1
ATOM 5224 N N . HIS B 1 305 ? 14.547 13.422 20.078 1 96.19 305 HIS B N 1
ATOM 5225 C CA . HIS B 1 305 ? 14.156 14.781 20.453 1 96.19 305 HIS B CA 1
ATOM 5226 C C . HIS B 1 305 ? 13.086 15.312 19.516 1 96.19 305 HIS B C 1
ATOM 5228 O O . HIS B 1 305 ? 13.125 15.062 18.297 1 96.19 305 HIS B O 1
ATOM 5234 N N . PRO B 1 306 ? 12.047 16.047 20.078 1 97.12 306 PRO B N 1
ATOM 5235 C CA . PRO B 1 306 ? 11.984 16.578 21.438 1 97.12 306 PRO B CA 1
ATOM 5236 C C . PRO B 1 306 ? 11.102 15.734 22.359 1 97.12 306 PRO B C 1
ATOM 5238 O O . PRO B 1 306 ? 10.398 16.281 23.219 1 97.12 306 PRO B O 1
ATOM 5241 N N . TYR B 1 307 ? 11 14.422 22.078 1 96.38 307 TYR B N 1
ATOM 5242 C CA . TYR B 1 307 ? 10.234 13.484 22.891 1 96.38 307 TYR B CA 1
ATOM 5243 C C . TYR B 1 307 ? 10.578 13.648 24.375 1 96.38 307 TYR B C 1
ATOM 5245 O O . TYR B 1 307 ? 9.695 13.609 25.234 1 96.38 307 TYR B O 1
ATOM 5253 N N . ASP B 1 308 ? 11.805 13.875 24.641 1 95.62 308 ASP B N 1
ATOM 5254 C CA . ASP B 1 308 ? 12.328 13.922 26 1 95.62 308 ASP B CA 1
ATOM 5255 C C . ASP B 1 308 ? 11.695 15.062 26.797 1 95.62 308 ASP B C 1
ATOM 5257 O O . ASP B 1 308 ? 11.664 15.031 28.031 1 95.62 308 ASP B O 1
ATOM 5261 N N . ARG B 1 309 ? 11.195 16.047 26.109 1 96.56 309 ARG B N 1
ATOM 5262 C CA . ARG B 1 309 ? 10.578 17.188 26.781 1 96.56 309 ARG B CA 1
ATOM 5263 C C . ARG B 1 309 ? 9.195 16.844 27.297 1 96.56 309 ARG B C 1
ATOM 5265 O O . ARG B 1 309 ? 8.648 17.547 28.156 1 96.56 309 ARG B O 1
ATOM 5272 N N . PHE B 1 310 ? 8.656 15.766 26.781 1 96.56 310 PHE B N 1
ATOM 5273 C CA . PHE B 1 310 ? 7.293 15.375 27.125 1 96.56 310 PHE B CA 1
ATOM 5274 C C . PHE B 1 310 ? 7.293 14.25 28.141 1 96.56 310 PHE B C 1
ATOM 5276 O O . PHE B 1 310 ? 6.531 14.273 29.109 1 96.56 310 PHE B O 1
ATOM 5283 N N . ILE B 1 311 ? 8.133 13.258 27.875 1 94.56 311 ILE B N 1
ATOM 5284 C CA . ILE B 1 311 ? 8.117 12.016 28.641 1 94.56 311 ILE B CA 1
ATOM 5285 C C . ILE B 1 311 ? 9.547 11.555 28.891 1 94.56 311 ILE B C 1
ATOM 5287 O O . ILE B 1 311 ? 10.352 11.469 27.969 1 94.56 311 ILE B O 1
ATOM 5291 N N . PRO B 1 312 ? 9.844 11.227 30.109 1 93.69 312 PRO B N 1
ATOM 5292 C CA . PRO B 1 312 ? 11.211 10.805 30.422 1 93.69 312 PRO B CA 1
ATOM 5293 C C . PRO B 1 312 ? 11.438 9.312 30.156 1 93.69 312 PRO B C 1
ATOM 5295 O O . PRO B 1 312 ? 12.578 8.844 30.203 1 93.69 312 PRO B O 1
ATOM 5298 N N . ALA B 1 313 ? 10.344 8.578 29.984 1 93.31 313 ALA B N 1
ATOM 5299 C CA . ALA B 1 313 ? 10.453 7.129 29.844 1 93.31 313 ALA B CA 1
ATOM 5300 C C . ALA B 1 313 ? 10.07 6.688 28.422 1 93.31 313 ALA B C 1
ATOM 5302 O O . ALA B 1 313 ? 9.133 7.227 27.844 1 93.31 313 ALA B O 1
ATOM 5303 N N . PRO B 1 314 ? 10.859 5.691 27.891 1 89.12 314 PRO B N 1
ATOM 5304 C CA . PRO B 1 314 ? 10.539 5.184 26.547 1 89.12 314 PRO B CA 1
ATOM 5305 C C . PRO B 1 314 ? 9.211 4.441 26.5 1 89.12 314 PRO B C 1
ATOM 5307 O O . PRO B 1 314 ? 8.805 3.82 27.484 1 89.12 314 PRO B O 1
ATOM 5310 N N . GLY B 1 315 ? 8.523 4.516 25.375 1 87.5 315 GLY B N 1
ATOM 5311 C CA . GLY B 1 315 ? 7.418 3.609 25.094 1 87.5 315 GLY B CA 1
ATOM 5312 C C . GLY B 1 315 ? 6.074 4.141 25.562 1 87.5 315 GLY B C 1
ATOM 5313 O O . GLY B 1 315 ? 5.035 3.535 25.297 1 87.5 315 GLY B O 1
ATOM 5314 N N . HIS B 1 316 ? 5.941 5.285 26.312 1 87.81 316 HIS B N 1
ATOM 5315 C CA . HIS B 1 316 ? 4.676 5.832 26.797 1 87.81 316 HIS B CA 1
ATOM 5316 C C . HIS B 1 316 ? 3.957 6.609 25.703 1 87.81 316 HIS B C 1
ATOM 5318 O O . HIS B 1 316 ? 2.738 6.777 25.75 1 87.81 316 HIS B O 1
ATOM 5324 N N . GLY B 1 317 ? 4.648 7.082 24.703 1 90.88 317 GLY B N 1
ATOM 5325 C CA . GLY B 1 317 ? 4.141 7.547 23.422 1 90.88 317 GLY B CA 1
ATOM 5326 C C . GLY B 1 317 ? 3.662 8.984 23.453 1 90.88 317 GLY B C 1
ATOM 5327 O O . GLY B 1 317 ? 3.168 9.453 24.484 1 90.88 317 GLY B O 1
ATOM 5328 N N . LEU B 1 318 ? 3.691 9.75 22.391 1 95.38 318 LEU B N 1
ATOM 5329 C CA . LEU B 1 318 ? 3.104 11.055 22.109 1 95.38 318 LEU B CA 1
ATOM 5330 C C . LEU B 1 318 ? 1.825 10.922 21.297 1 95.38 318 LEU B C 1
ATOM 5332 O O . LEU B 1 318 ? 1.615 9.906 20.625 1 95.38 318 LEU B O 1
ATOM 5336 N N . GLY B 1 319 ? 0.967 11.93 21.453 1 94.69 319 GLY B N 1
ATOM 5337 C CA . GLY B 1 319 ? -0.262 11.961 20.688 1 94.69 319 GLY B CA 1
ATOM 5338 C C . GLY B 1 319 ? -0.368 13.172 19.781 1 94.69 319 GLY B C 1
ATOM 5339 O O . GLY B 1 319 ? 0.583 13.945 19.656 1 94.69 319 GLY B O 1
ATOM 5340 N N . PHE B 1 320 ? -1.529 13.266 19.109 1 95.12 320 PHE B N 1
ATOM 5341 C CA . PHE B 1 320 ? -1.803 14.312 18.125 1 95.12 320 PHE B CA 1
ATOM 5342 C C . PHE B 1 320 ? -1.564 15.688 18.734 1 95.12 320 PHE B C 1
ATOM 5344 O O . PHE B 1 320 ? -0.91 16.531 18.109 1 95.12 320 PHE B O 1
ATOM 5351 N N . ASN B 1 321 ? -2.023 15.914 19.906 1 96.38 321 ASN B N 1
ATOM 5352 C CA . ASN B 1 321 ? -1.92 17.219 20.547 1 96.38 321 ASN B CA 1
ATOM 5353 C C . ASN B 1 321 ? -0.472 17.578 20.891 1 96.38 321 ASN B C 1
ATOM 5355 O O . ASN B 1 321 ? -0.086 18.734 20.844 1 96.38 321 ASN B O 1
ATOM 5359 N N . ASP B 1 322 ? 0.3 16.594 21.219 1 97.69 322 ASP B N 1
ATOM 5360 C CA . ASP B 1 322 ? 1.718 16.828 21.469 1 97.69 322 ASP B CA 1
ATOM 5361 C C . ASP B 1 322 ? 2.424 17.344 20.219 1 97.69 322 ASP B C 1
ATOM 5363 O O . ASP B 1 322 ? 3.297 18.203 20.312 1 97.69 322 ASP B O 1
ATOM 5367 N N . LEU B 1 323 ? 2.045 16.828 19.141 1 97.94 323 LEU B N 1
ATOM 5368 C CA . LEU B 1 323 ? 2.641 17.297 17.891 1 97.94 323 LEU B CA 1
ATOM 5369 C C . LEU B 1 323 ? 2.32 18.766 17.641 1 97.94 323 LEU B C 1
ATOM 5371 O O . LEU B 1 323 ? 3.15 19.5 17.109 1 97.94 323 LEU B O 1
ATOM 5375 N N . LYS B 1 324 ? 1.153 19.172 18.016 1 98.31 324 LYS B N 1
ATOM 5376 C CA . LYS B 1 324 ? 0.775 20.578 17.859 1 98.31 324 LYS B CA 1
ATOM 5377 C C . LYS B 1 324 ? 1.6 21.484 18.781 1 98.31 324 LYS B C 1
ATOM 5379 O O . LYS B 1 324 ? 1.932 22.609 18.406 1 98.31 324 LYS B O 1
ATOM 5384 N N . ILE B 1 325 ? 1.89 20.969 19.953 1 98.5 325 ILE B N 1
ATOM 5385 C CA . ILE B 1 325 ? 2.752 21.719 20.859 1 98.5 325 ILE B CA 1
ATOM 5386 C C . ILE B 1 325 ? 4.141 21.875 20.25 1 98.5 325 ILE B C 1
ATOM 5388 O O . ILE B 1 325 ? 4.738 22.953 20.312 1 98.5 325 ILE B O 1
ATOM 5392 N N . ILE B 1 326 ? 4.633 20.797 19.656 1 98.56 326 ILE B N 1
ATOM 5393 C CA . ILE B 1 326 ? 5.93 20.859 19 1 98.56 326 ILE B CA 1
ATOM 5394 C C . ILE B 1 326 ? 5.883 21.859 17.844 1 98.56 326 ILE B C 1
ATOM 5396 O O . ILE B 1 326 ? 6.805 22.656 17.672 1 98.56 326 ILE B O 1
ATOM 5400 N N . GLU B 1 327 ? 4.844 21.859 17.078 1 98.62 327 GLU B N 1
ATOM 5401 C CA . GLU B 1 327 ? 4.672 22.812 15.984 1 98.62 327 GLU B CA 1
ATOM 5402 C C . GLU B 1 327 ? 4.66 24.25 16.484 1 98.62 327 GLU B C 1
ATOM 5404 O O . GLU B 1 327 ? 5.273 25.125 15.883 1 98.62 327 GLU B O 1
ATOM 5409 N N . CYS B 1 328 ? 3.994 24.469 17.531 1 98.56 328 CYS B N 1
ATOM 5410 C CA . CYS B 1 328 ? 3.961 25.766 18.188 1 98.56 328 CYS B CA 1
ATOM 5411 C C . CYS B 1 328 ? 5.367 26.234 18.547 1 98.56 328 CYS B C 1
ATOM 5413 O O . CYS B 1 328 ? 5.738 27.375 18.266 1 98.56 328 CYS B O 1
ATOM 5415 N N . ARG B 1 329 ? 6.133 25.359 19.125 1 98.5 329 ARG B N 1
ATOM 5416 C CA . ARG B 1 329 ? 7.508 25.672 19.484 1 98.5 329 ARG B CA 1
ATOM 5417 C C . ARG B 1 329 ? 8.336 26.016 18.25 1 98.5 329 ARG B C 1
ATOM 5419 O O . ARG B 1 329 ? 9.164 26.938 18.297 1 98.5 329 ARG B O 1
ATOM 5426 N N . GLU B 1 330 ? 8.133 25.266 17.219 1 98.31 330 GLU B N 1
ATOM 5427 C CA . GLU B 1 330 ? 8.859 25.531 15.984 1 98.31 330 GLU B CA 1
ATOM 5428 C C . GLU B 1 330 ? 8.492 26.891 15.414 1 98.31 330 GLU B C 1
ATOM 5430 O O . GLU B 1 330 ? 9.352 27.594 14.867 1 98.31 330 GLU B O 1
ATOM 5435 N N . LEU B 1 331 ? 7.234 27.266 15.5 1 98.38 331 LEU B N 1
ATOM 5436 C CA . LEU B 1 331 ? 6.824 28.594 15.102 1 98.38 331 LEU B CA 1
ATOM 5437 C C . LEU B 1 331 ? 7.566 29.656 15.906 1 98.38 331 LEU B C 1
ATOM 5439 O O . LEU B 1 331 ? 8.07 30.641 15.344 1 98.38 331 LEU B O 1
ATOM 5443 N N . ILE B 1 332 ? 7.664 29.516 17.203 1 98.25 332 ILE B N 1
ATOM 5444 C CA . ILE B 1 332 ? 8.352 30.453 18.078 1 98.25 332 ILE B CA 1
ATOM 5445 C C . ILE B 1 332 ? 9.828 30.547 17.688 1 98.25 332 ILE B C 1
ATOM 5447 O O . ILE B 1 332 ? 10.398 31.641 17.656 1 98.25 332 ILE B O 1
ATOM 5451 N N . ARG B 1 333 ? 10.406 29.406 17.375 1 97.69 333 ARG B N 1
ATOM 5452 C CA . ARG B 1 333 ? 11.789 29.391 16.906 1 97.69 333 ARG B CA 1
ATOM 5453 C C . ARG B 1 333 ? 11.938 30.234 15.633 1 97.69 333 ARG B C 1
ATOM 5455 O O . ARG B 1 333 ? 12.867 31.031 15.523 1 97.69 333 ARG B O 1
ATOM 5462 N N . ALA B 1 334 ? 11.039 30.031 14.734 1 97.88 334 ALA B N 1
ATOM 5463 C CA . ALA B 1 334 ? 11.078 30.781 13.484 1 97.88 334 ALA B CA 1
ATOM 5464 C C . ALA B 1 334 ? 10.984 32.281 13.742 1 97.88 334 ALA B C 1
ATOM 5466 O O . ALA B 1 334 ? 11.727 33.062 13.148 1 97.88 334 ALA B O 1
ATOM 5467 N N . ILE B 1 335 ? 10.086 32.656 14.594 1 97.81 335 ILE B N 1
ATOM 5468 C CA . ILE B 1 335 ? 9.859 34.062 14.914 1 97.81 335 ILE B CA 1
ATOM 5469 C C . ILE B 1 335 ? 11.117 34.656 15.539 1 97.81 335 ILE B C 1
ATOM 5471 O O . ILE B 1 335 ? 11.453 35.844 15.297 1 97.81 335 ILE B O 1
ATOM 5475 N N . SER B 1 336 ? 11.828 33.844 16.266 1 96.12 336 SER B N 1
ATOM 5476 C CA . SER B 1 336 ? 13.047 34.312 16.938 1 96.12 336 SER B CA 1
ATOM 5477 C C . SER B 1 336 ? 14.242 34.281 16 1 96.12 336 SER B C 1
ATOM 5479 O O . SER B 1 336 ? 15.375 34.562 16.406 1 96.12 336 SER B O 1
ATOM 5481 N N . GLY B 1 337 ? 14.062 33.844 14.789 1 95.25 337 GLY B N 1
ATOM 5482 C CA . GLY B 1 337 ? 15.133 33.812 13.812 1 95.25 337 GLY B CA 1
ATOM 5483 C C . GLY B 1 337 ? 15.992 32.562 13.906 1 95.25 337 GLY B C 1
ATOM 5484 O O . GLY B 1 337 ? 17.094 32.531 13.352 1 95.25 337 GLY B O 1
ATOM 5485 N N . GLU B 1 338 ? 15.523 31.594 14.594 1 96.25 338 GLU B N 1
ATOM 5486 C CA . GLU B 1 338 ? 16.25 30.328 14.734 1 96.25 338 GLU B CA 1
ATOM 5487 C C . GLU B 1 338 ? 15.844 29.344 13.648 1 96.25 338 GLU B C 1
ATOM 5489 O O . GLU B 1 338 ? 14.766 29.453 13.07 1 96.25 338 GLU B O 1
ATOM 5494 N N . PRO B 1 339 ? 16.766 28.391 13.375 1 95.81 339 PRO B N 1
ATOM 5495 C CA . PRO B 1 339 ? 16.312 27.312 12.484 1 95.81 339 PRO B CA 1
ATOM 5496 C C . PRO B 1 339 ? 15.078 26.594 13 1 95.81 339 PRO B C 1
ATOM 5498 O O . PRO B 1 339 ? 14.945 26.359 14.211 1 95.81 339 PRO B O 1
ATOM 5501 N N . SER B 1 340 ? 14.141 26.391 12.156 1 96.69 340 SER B N 1
ATOM 5502 C CA . SER B 1 340 ? 12.883 25.766 12.547 1 96.69 340 SER B CA 1
ATOM 5503 C C . SER B 1 340 ? 12.414 24.75 11.5 1 96.69 340 SER B C 1
ATOM 5505 O O . SER B 1 340 ? 12.781 24.859 10.328 1 96.69 340 SER B O 1
ATOM 5507 N N . SER B 1 341 ? 11.766 23.75 11.961 1 96.38 341 SER B N 1
ATOM 5508 C CA . SER B 1 341 ? 11.125 22.766 11.094 1 96.38 341 SER B CA 1
ATOM 5509 C C . SER B 1 341 ? 9.641 23.078 10.914 1 96.38 341 SER B C 1
ATOM 5511 O O . SER B 1 341 ? 8.805 22.594 11.688 1 96.38 341 SER B O 1
ATOM 5513 N N . THR B 1 342 ? 9.305 23.859 9.883 1 96.81 342 THR B N 1
ATOM 5514 C CA . THR B 1 342 ? 7.934 24.281 9.641 1 96.81 342 THR B CA 1
ATOM 5515 C C . THR B 1 342 ? 7.594 24.188 8.156 1 96.81 342 THR B C 1
ATOM 5517 O O . THR B 1 342 ? 8.492 24.094 7.316 1 96.81 342 THR B O 1
ATOM 5520 N N . VAL B 1 343 ? 6.332 24.109 7.871 1 97.31 343 VAL B N 1
ATOM 5521 C CA . VAL B 1 343 ? 5.832 24.281 6.512 1 97.31 343 VAL B CA 1
ATOM 5522 C C . VAL B 1 343 ? 5.434 25.734 6.285 1 97.31 343 VAL B C 1
ATOM 5524 O O . VAL B 1 343 ? 4.395 26.188 6.77 1 97.31 343 VAL B O 1
ATOM 5527 N N . THR B 1 344 ? 6.238 26.438 5.543 1 97.56 344 THR B N 1
ATOM 5528 C CA . THR B 1 344 ? 5.996 27.859 5.273 1 97.56 344 THR B CA 1
ATOM 5529 C C . THR B 1 344 ? 4.934 28.031 4.191 1 97.56 344 THR B C 1
ATOM 5531 O O . THR B 1 344 ? 4.5 27.047 3.582 1 97.56 344 THR B O 1
ATOM 5534 N N . PHE B 1 345 ? 4.504 29.25 3.957 1 97.88 345 PHE B N 1
ATOM 5535 C CA . PHE B 1 345 ? 3.555 29.531 2.887 1 97.88 345 PHE B CA 1
ATOM 5536 C C . PHE B 1 345 ? 4.16 29.203 1.526 1 97.88 345 PHE B C 1
ATOM 5538 O O . PHE B 1 345 ? 3.443 28.797 0.604 1 97.88 345 PHE B O 1
ATOM 5545 N N . THR B 1 346 ? 5.488 29.312 1.407 1 96.19 346 THR B N 1
ATOM 5546 C CA . THR B 1 346 ? 6.16 28.906 0.179 1 96.19 346 THR B CA 1
ATOM 5547 C C . THR B 1 346 ? 5.992 27.406 -0.059 1 96.19 346 THR B C 1
ATOM 5549 O O . THR B 1 346 ? 5.617 26.984 -1.155 1 96.19 346 THR B O 1
ATOM 5552 N N . ASP B 1 347 ? 6.273 26.641 0.955 1 95.56 347 ASP B N 1
ATOM 5553 C CA . ASP B 1 347 ? 6.125 25.188 0.866 1 95.56 347 ASP B CA 1
ATOM 5554 C C . ASP B 1 347 ? 4.668 24.797 0.62 1 95.56 347 ASP B C 1
ATOM 5556 O O . ASP B 1 347 ? 4.383 23.906 -0.181 1 95.56 347 ASP B O 1
ATOM 5560 N N . GLY B 1 348 ? 3.797 25.5 1.366 1 95.44 348 GLY B N 1
ATOM 5561 C CA . GLY B 1 348 ? 2.375 25.234 1.225 1 95.44 348 GLY B CA 1
ATOM 5562 C C . GLY B 1 348 ? 1.864 25.453 -0.188 1 95.44 348 GLY B C 1
ATOM 5563 O O . GLY B 1 348 ? 1.061 24.672 -0.69 1 95.44 348 GLY B O 1
ATOM 5564 N N . LEU B 1 349 ? 2.279 26.5 -0.794 1 95.38 349 LEU B N 1
ATOM 5565 C CA . LEU B 1 349 ? 1.853 26.781 -2.16 1 95.38 349 LEU B CA 1
ATOM 5566 C C . LEU B 1 349 ? 2.305 25.688 -3.111 1 95.38 349 LEU B C 1
ATOM 5568 O O . LEU B 1 349 ? 1.572 25.312 -4.031 1 95.38 349 LEU B O 1
ATOM 5572 N N . ARG B 1 350 ? 3.469 25.203 -2.924 1 94.56 350 ARG B N 1
ATOM 5573 C CA . ARG B 1 350 ? 3.971 24.125 -3.764 1 94.56 350 ARG B CA 1
ATOM 5574 C C . ARG B 1 350 ? 3.166 22.844 -3.551 1 94.56 350 ARG B C 1
ATOM 5576 O O . ARG B 1 350 ? 2.932 22.094 -4.492 1 94.56 350 ARG B O 1
ATOM 5583 N N . ILE B 1 351 ? 2.797 22.562 -2.33 1 94.5 351 ILE B N 1
ATOM 5584 C CA . ILE B 1 351 ? 1.944 21.422 -2.031 1 94.5 351 ILE B CA 1
ATOM 5585 C C . ILE B 1 351 ? 0.603 21.578 -2.744 1 94.5 351 ILE B C 1
ATOM 5587 O O . ILE B 1 351 ? 0.11 20.641 -3.367 1 94.5 351 ILE B O 1
ATOM 5591 N N . GLU B 1 352 ? 0.052 22.812 -2.688 1 92.94 352 GLU B N 1
ATOM 5592 C CA . GLU B 1 352 ? -1.203 23.094 -3.379 1 92.94 352 GLU B CA 1
ATOM 5593 C C . GLU B 1 352 ? -1.064 22.875 -4.883 1 92.94 352 GLU B C 1
ATOM 5595 O O . GLU B 1 352 ? -1.984 22.359 -5.527 1 92.94 352 GLU B O 1
ATOM 5600 N N . ARG B 1 353 ? 0.031 23.266 -5.414 1 94.25 353 ARG B N 1
ATOM 5601 C CA . ARG B 1 353 ? 0.288 23.062 -6.836 1 94.25 353 ARG B CA 1
ATOM 5602 C C . ARG B 1 353 ? 0.256 21.578 -7.199 1 94.25 353 ARG B C 1
ATOM 5604 O O . ARG B 1 353 ? -0.229 21.219 -8.273 1 94.25 353 ARG B O 1
ATOM 5611 N N . SER B 1 354 ? 0.806 20.766 -6.383 1 95.12 354 SER B N 1
ATOM 5612 C CA . SER B 1 354 ? 0.785 19.328 -6.609 1 95.12 354 SER B CA 1
ATOM 5613 C C . SER B 1 354 ? -0.643 18.797 -6.633 1 95.12 354 SER B C 1
ATOM 5615 O O . SER B 1 354 ? -0.988 17.969 -7.48 1 95.12 354 SER B O 1
ATOM 5617 N N . VAL B 1 355 ? -1.455 19.25 -5.715 1 93.94 355 VAL B N 1
ATOM 5618 C CA . VAL B 1 355 ? -2.846 18.812 -5.633 1 93.94 355 VAL B CA 1
ATOM 5619 C C . VAL B 1 355 ? -3.582 19.203 -6.914 1 93.94 355 VAL B C 1
ATOM 5621 O O . VAL B 1 355 ? -4.32 18.391 -7.48 1 93.94 355 VAL B O 1
ATOM 5624 N N . HIS B 1 356 ? -3.369 20.406 -7.352 1 92.81 356 HIS B N 1
ATOM 5625 C CA . HIS B 1 356 ? -3.992 20.859 -8.586 1 92.81 356 HIS B CA 1
ATOM 5626 C C . HIS B 1 356 ? -3.541 20.016 -9.773 1 92.81 356 HIS B C 1
ATOM 5628 O O . HIS B 1 356 ? -4.352 19.656 -10.633 1 92.81 356 HIS B O 1
ATOM 5634 N N . ALA B 1 357 ? -2.275 19.75 -9.82 1 96.06 357 ALA B N 1
ATOM 5635 C CA . ALA B 1 357 ? -1.734 18.906 -10.891 1 96.06 357 ALA B CA 1
ATOM 5636 C C . ALA B 1 357 ? -2.367 17.531 -10.883 1 96.06 357 ALA B C 1
ATOM 5638 O O . ALA B 1 357 ? -2.646 16.953 -11.938 1 96.06 357 ALA B O 1
ATOM 5639 N N . MET B 1 358 ? -2.607 16.984 -9.75 1 96.5 358 MET B N 1
ATOM 5640 C CA . MET B 1 358 ? -3.24 15.672 -9.617 1 96.5 358 MET B CA 1
ATOM 5641 C C . MET B 1 358 ? -4.66 15.695 -10.172 1 96.5 358 MET B C 1
ATOM 5643 O O . MET B 1 358 ? -5.051 14.805 -10.938 1 96.5 358 MET B O 1
ATOM 5647 N N . ALA B 1 359 ? -5.406 16.719 -9.781 1 94.31 359 ALA B N 1
ATOM 5648 C CA . ALA B 1 359 ? -6.766 16.875 -10.297 1 94.31 359 ALA B CA 1
ATOM 5649 C C . ALA B 1 359 ? -6.762 17.016 -11.812 1 94.31 359 ALA B C 1
ATOM 5651 O O . ALA B 1 359 ? -7.547 16.375 -12.508 1 94.31 359 ALA B O 1
ATOM 5652 N N . GLN B 1 360 ? -5.867 17.875 -12.297 1 95.38 360 GLN B N 1
ATOM 5653 C CA . GLN B 1 360 ? -5.727 18.078 -13.734 1 95.38 360 GLN B CA 1
ATOM 5654 C C . GLN B 1 360 ? -5.402 16.766 -14.445 1 95.38 360 GLN B C 1
ATOM 5656 O O . GLN B 1 360 ? -5.969 16.469 -15.5 1 95.38 360 GLN B O 1
ATOM 5661 N N . SER B 1 361 ? -4.473 16.031 -13.883 1 97.25 361 SER B N 1
ATOM 5662 C CA . SER B 1 361 ? -4.055 14.75 -14.453 1 97.25 361 SER B CA 1
ATOM 5663 C C . SER B 1 361 ? -5.238 13.805 -14.602 1 97.25 361 SER B C 1
ATOM 5665 O O . SER B 1 361 ? -5.367 13.125 -15.625 1 97.25 361 SER B O 1
ATOM 5667 N N . PHE B 1 362 ? -6.113 13.711 -13.641 1 96.38 362 PHE B N 1
ATOM 5668 C CA . PHE B 1 362 ? -7.293 12.859 -13.703 1 96.38 362 PHE B CA 1
ATOM 5669 C C . PHE B 1 362 ? -8.195 13.273 -14.859 1 96.38 362 PHE B C 1
ATOM 5671 O O . PHE B 1 362 ? -8.617 12.43 -15.656 1 96.38 362 PHE B O 1
ATOM 5678 N N . HIS B 1 363 ? -8.43 14.516 -14.938 1 95.38 363 HIS B N 1
ATOM 5679 C CA . HIS B 1 363 ? -9.367 15.008 -15.945 1 95.38 363 HIS B CA 1
ATOM 5680 C C . HIS B 1 363 ? -8.789 14.859 -17.344 1 95.38 363 HIS B C 1
ATOM 5682 O O . HIS B 1 363 ? -9.516 14.555 -18.297 1 95.38 363 HIS B O 1
ATOM 5688 N N . GLU B 1 364 ? -7.52 15.07 -17.469 1 96.19 364 GLU B N 1
ATOM 5689 C CA . GLU B 1 364 ? -6.895 15.016 -18.797 1 96.19 364 GLU B CA 1
ATOM 5690 C C . GLU B 1 364 ? -6.387 13.617 -19.109 1 96.19 364 GLU B C 1
ATOM 5692 O O . GLU B 1 364 ? -5.953 13.344 -20.234 1 96.19 364 GLU B O 1
ATOM 5697 N N . ARG B 1 365 ? -6.398 12.75 -18.125 1 95.06 365 ARG B N 1
ATOM 5698 C CA . ARG B 1 365 ? -5.988 11.359 -18.266 1 95.06 365 ARG B CA 1
ATOM 5699 C C . ARG B 1 365 ? -4.566 11.258 -18.812 1 95.06 365 ARG B C 1
ATOM 5701 O O . ARG B 1 365 ? -4.305 10.5 -19.75 1 95.06 365 ARG B O 1
ATOM 5708 N N . ARG B 1 366 ? -3.682 12.047 -18.234 1 95.38 366 ARG B N 1
ATOM 5709 C CA . ARG B 1 366 ? -2.281 12.031 -18.641 1 95.38 366 ARG B CA 1
ATOM 5710 C C . ARG B 1 366 ? -1.377 12.484 -17.5 1 95.38 366 ARG B C 1
ATOM 5712 O O . ARG B 1 366 ? -1.844 13.094 -16.531 1 95.38 366 ARG B O 1
ATOM 5719 N N . TRP B 1 367 ? -0.07 12.227 -17.703 1 96.69 367 TRP B N 1
ATOM 5720 C CA . TRP B 1 367 ? 0.936 12.727 -16.781 1 96.69 367 TRP B CA 1
ATOM 5721 C C . TRP B 1 367 ? 0.999 14.25 -16.812 1 96.69 367 TRP B C 1
ATOM 5723 O O . TRP B 1 367 ? 0.954 14.859 -17.891 1 96.69 367 TRP B O 1
ATOM 5733 N N . ILE B 1 368 ? 1.053 14.867 -15.672 1 97.69 368 ILE B N 1
ATOM 5734 C CA . ILE B 1 368 ? 1.241 16.312 -15.555 1 97.69 368 ILE B CA 1
ATOM 5735 C C . ILE B 1 368 ? 2.582 16.594 -14.883 1 97.69 368 ILE B C 1
ATOM 5737 O O . ILE B 1 368 ? 2.857 16.094 -13.789 1 97.69 368 ILE B O 1
ATOM 5741 N N . GLU B 1 369 ? 3.43 17.344 -15.555 1 96.94 369 GLU B N 1
ATOM 5742 C CA . GLU B 1 369 ? 4.68 17.828 -14.969 1 96.94 369 GLU B CA 1
ATOM 5743 C C . GLU B 1 369 ? 4.449 19.078 -14.117 1 96.94 369 GLU B C 1
ATOM 5745 O O . GLU B 1 369 ? 3.674 19.953 -14.5 1 96.94 369 GLU B O 1
ATOM 5750 N N . ILE B 1 370 ? 5.055 19.031 -12.969 1 94.81 370 ILE B N 1
ATOM 5751 C CA . ILE B 1 370 ? 4.93 20.172 -12.078 1 94.81 370 ILE B CA 1
ATOM 5752 C C . ILE B 1 370 ? 6.207 21.016 -12.125 1 94.81 370 ILE B C 1
ATOM 5754 O O . ILE B 1 370 ? 7.281 20.547 -11.734 1 94.81 370 ILE B O 1
ATOM 5758 N N . ALA B 1 371 ? 6.113 22.094 -12.805 1 84 371 ALA B N 1
ATOM 5759 C CA . ALA B 1 371 ? 7.262 22.984 -12.984 1 84 371 ALA B CA 1
ATOM 5760 C C . ALA B 1 371 ? 7.805 23.469 -11.641 1 84 371 ALA B C 1
ATOM 5762 O O . ALA B 1 371 ? 7.062 23.562 -10.664 1 84 371 ALA B O 1
ATOM 5763 N N . ASP B 1 372 ? 9.109 23.75 -11.555 1 74.44 372 ASP B N 1
ATOM 5764 C CA . ASP B 1 372 ? 9.773 24.25 -10.359 1 74.44 372 ASP B CA 1
ATOM 5765 C C . ASP B 1 372 ? 9.211 25.609 -9.945 1 74.44 372 ASP B C 1
ATOM 5767 O O . ASP B 1 372 ? 8.773 26.391 -10.797 1 74.44 372 ASP B O 1
#

InterPro domains:
  IPR000683 Gfo/Idh/MocA-like oxidoreductase, N-terminal [PF01408] (5-130)
  IPR036291 NAD(P)-binding domain superfamily [SSF51735] (4-160)
  IPR050463 Gfo/Idh/MocA family oxidoreductases and glycosidases [PTHR43818] (2-369)
  IPR055170 GFO/IDH/MocA-like oxidoreductase domain [PF22725] (139-271)

Solvent-accessible surface area (backbone atoms only — not comparable to full-atom values): 36979 Å² total; per-residue (Å²): 125,79,58,45,17,30,23,38,35,30,72,50,74,60,18,47,48,50,42,50,14,55,70,39,36,27,75,46,66,61,84,50,57,61,51,40,45,39,28,24,20,26,90,40,53,66,59,10,44,53,48,12,61,74,64,58,30,76,32,54,29,45,44,56,66,58,46,56,66,34,85,66,39,42,33,38,36,40,35,54,64,46,86,50,36,37,65,52,53,30,52,29,18,72,65,67,19,25,37,46,30,42,63,60,68,35,83,44,68,69,44,33,51,49,34,36,52,29,33,65,71,47,71,40,53,43,34,43,56,65,43,72,62,47,35,32,61,51,49,49,50,41,50,38,53,75,70,40,61,22,36,63,66,43,38,37,40,39,38,37,30,20,31,90,62,19,52,60,74,47,63,59,50,74,74,34,33,49,89,53,42,60,23,22,47,61,74,47,39,53,56,61,48,52,46,43,31,74,66,60,40,58,68,38,33,31,34,31,48,72,35,60,83,52,66,45,18,32,38,94,87,61,64,69,42,73,44,54,33,22,41,22,32,41,31,46,36,31,33,54,95,70,21,37,34,38,43,38,26,29,36,36,27,37,82,32,81,60,32,40,34,39,41,39,27,15,49,34,6,19,39,40,39,36,48,78,46,60,41,37,37,32,42,22,44,82,56,82,59,77,91,70,51,52,69,44,78,46,62,43,28,41,88,36,61,69,39,42,51,78,36,84,57,64,68,74,63,79,54,75,64,52,21,40,23,49,40,48,49,27,50,53,30,43,70,70,71,41,89,54,83,75,45,33,44,68,54,47,46,52,53,51,50,50,46,51,40,32,55,50,7,40,75,67,56,30,71,31,76,47,79,131,124,79,58,45,16,31,24,36,35,31,71,50,72,61,20,47,48,50,41,52,14,55,68,39,38,26,78,46,67,61,84,50,58,61,53,41,44,40,28,24,20,25,90,41,53,68,60,10,44,53,49,13,62,75,66,58,30,75,33,55,31,46,46,56,66,57,47,56,66,34,84,65,40,42,33,38,36,41,35,55,63,47,86,50,36,36,65,51,53,31,52,30,17,71,64,66,20,25,35,46,31,41,64,61,68,36,84,45,70,70,44,32,51,50,34,36,52,30,34,66,73,48,72,42,53,44,35,42,56,65,43,73,63,48,34,31,60,50,48,48,50,41,49,38,52,74,72,40,62,22,36,63,66,41,38,37,41,38,38,39,31,20,31,89,62,19,51,62,75,47,63,59,50,72,74,34,32,48,89,54,42,61,24,22,46,62,72,46,40,54,57,60,48,51,46,44,31,74,66,58,39,60,70,38,32,29,34,31,47,71,35,60,81,51,67,45,18,32,38,95,87,61,65,69,42,72,44,55,31,24,43,21,34,41,31,48,37,30,32,54,97,70,22,37,32,37,42,38,27,28,35,37,28,37,82,32,82,62,32,40,36,40,41,38,26,15,48,34,6,21,41,40,39,37,49,79,47,62,42,38,37,32,41,21,44,82,55,80,60,78,91,70,51,52,70,43,78,44,62,43,28,41,87,37,62,68,39,42,51,77,37,84,57,64,67,74,64,79,54,75,65,52,20,38,23,47,42,49,49,27,51,52,30,44,69,71,70,40,89,52,82,75,43,33,46,70,54,46,48,55,53,50,50,52,46,51,40,33,55,49,8,40,76,68,57,32,72,32,75,46,78,132

Organism: NCBI:txid484088

Sequence (744 aa):
MKALGIGLIGTGYMGKCHALAWNAVKTVFGDVERPKLVHLAEANAELAQSRASEFGFEKATSDWRQLIADPDVDVVSVTTPNQFHAEMAIAALDAGKHVWCEKPMAPAYAEAERMLAAAKNSGKVAILGYNYIQNPLMRHIKTLIGEGAIGAVNHVRVEMDEDYMADAEALFYWKSESVSGSGALDDFAVHPLSMLWFLFGHVEAVITDMVKPYADRPLKDGGRREVENYDAANVLMRLGGGISAVLMANRAAWGRKGRIALQIFGSKGSISFDQERMNEFELYQAEGRGTEQGYRKILAAPAHHPYDRFIPAPGHGLGFNDLKIIECRELIRAISGEPSSTVTFTDGLRIERSVHAMAQSFHERRWIEIADMKALGIGLIGTGYMGKCHALAWNAVKTVFGDVERPKLVHLAEANAELAQSRASEFGFEKATSDWRQLIADPDVDVVSVTTPNQFHAEMAIAALDAGKHVWCEKPMAPAYAEAERMLAAAKNSGKVAILGYNYIQNPLMRHIKTLIGEGAIGAVNHVRVEMDEDYMADAEALFYWKSESVSGSGALDDFAVHPLSMLWFLFGHVEAVITDMVKPYADRPLKDGGRREVENYDAANVLMRLGGGISAVLMANRAAWGRKGRIALQIFGSKGSISFDQERMNEFELYQAEGRGTEQGYRKILAAPAHHPYDRFIPAPGHGLGFNDLKIIECRELIRAISGEPSSTVTFTDGLRIERSVHAMAQSFHERRWIEIAD

Radius of gyration: 29.7 Å; Cα contacts (8 Å, |Δi|>4): 1739; chains: 2; bounding box: 71×91×60 Å

Foldseek 3Di:
DDAAEEEEEDCPPVVLLLLLLLQCLCVLPVPDDRHAQEEYEYCDQVVQVVVCVVSVYPYGDPDVLVVLLDPRHAEYEADDPQQCQLVNLLSNLQSLHEYEYEDDNHPDLVSLVSSVVSCVVSVHFYFYPQLLCLQLVLVVVLVCVVVCVQHAWAEKEKEWEAAPVQDQAPADDPLLDCSVPQRQLRPPVLNVQVSCCLRFRHWFKKAKDFADPHQWYAHPVGDIDGRDHTQWMWMWTATPPRHTYIYITGHNDPPDHTWIWMWIHHPFWIKIAIVVQSQKIWTFGNDDDPVPGDTDIDGHAVVSPPVCSPDHGTPPDDDPSVSSSSQVVQSVCVRVVHDGDGHGSVNSSSSVQVSVQHVVNNVVVHMDGRDD/DDAAEEEEEDCPPVNVLLLLLLQCLCVLPVPDDRHAQEEYEYCDQVVQVVVCVVSVYPYGDPDVLVVLQDPRHAEYEAEDPQQCQLVNLLSNLQSLHEYEYEDDRHPDLVSLVSSVVSCVVSVHFYFYPQLLCLQLVLVVVLVCVVVCVQHAWAEKEKEWEAAPVQDQAPADDPLLDCSVPQRQLRPPVLNVQVSCCLRFRHWFKKAKDFADPHQWYAHPVGDIDGRDHTQWMWMWTATPPGHTYIYITGHNDPPDHTWIWMWIHHPFWIKIAIVVQSQKIWTFGNDDDPVPGDTDIDGHAVVRPPVCSPDHGTPPDDDPSVSSSSQVVQSVCVRVVHDGDGHGSVNSSSSVQVSVQHVVNNVVVHMDGRDD

Nearest PDB structures (foldseek):
  4fb5-assembly1_A  TM=9.901E-01  e=4.696E-69  Rhizobium etli CFN 42
  4gqa-assembly2_D  TM=9.598E-01  e=4.873E-42  Klebsiella pneumoniae 342
  6a3g-assembly1_D  TM=9.507E-01  e=2.033E-41  Pseudarthrobacter phenanthrenivorans Sphe3
  6a3i-assembly1_B  TM=9.480E-01  e=3.085E-41  Pseudarthrobacter phenanthrenivorans Sphe3
  4h3v-assembly1_B  TM=9.390E-01  e=4.966E-41  Kribbella flavida DSM 17836

Secondary structure (DSSP, 8-state):
-PPPEEEEE--SHHHHHHHHHHHHHHHHHSSSPPPEEEEEE-SSHHHHHHHHHHHT-SEEES-HHHHHH-TT--EEEE-S-GGGHHHHHHHHHHTT-EEEEESSS-SSHHHHHHHHHHHHHHT--EEEE-GGGG-HHHHHHHHHHHTTTT-SEEEEEEEEE--TT--TTSPP-GGGSGGG-STHHHHTTHHHHHHHHHHH--EEEEEEEEE-S-SEEE-TTSSEEE--S-SEEEEEEEEGGG-EEEEEEETT-TT-SSEEEEEEEETTEEEEEEGGGTTEEEEEE--S-GGG--EEEEE--TTSTTGGGT-SSTTS---HHHHHHHHHHHHHHHHTT-----EEHHHHHHHHHHHHHHHHHHHHTS-EE---/-PPPEEEEE--SHHHHHHHHHHHHHHHHHSSSPPPEEEEEE-SSHHHHHHHHHHHT-SEEES-HHHHHH-TT--EEEE-S-GGGHHHHHHHHHHTT-EEEEESSS-SSHHHHHHHHHHHHHHT--EEEE-GGGG-HHHHHHHHHHHTTTT-SEEEEEEEEE--TT--TTSPP-GGGSGGG-STHHHHTTHHHHHHHHHHH--EEEEEEEEE-S-SEEE-TTSSEEE--S-SEEEEEEEEGGG-EEEEEEETT-TT-SSEEEEEEEETTEEEEEEGGGTTEEEEEE--S-GGG--PEEEE--TTSTTGGGT-SSTTS---HHHHHHHHHHHHHHHHTT-----EEHHHHHHHHHHHHHHHHHHHHTS-EE---